Protein AF-0000000073271766 (afdb_homodimer)

pLDDT: mean 90.28, std 16.81, range [22.06, 98.94]

Sequence (392 aa):
MSTSVALPHHFDTLAVAHRKLSVIDLIRERWGWLLIFFGGLVLAALVVEAFEDVLKHNVELSYFVPLLIGHGGNTGSQSNATVIRALALGHVKPSDYLRVMAKEAGAGTFMGAMLGLMILGFSFLWDSISTQVGLVVAISLPLVSLWANVLGGVFPLLSARFGFNPAVTSAPLMTTVVDSSGLIIYFYIAKIVMKMMSTSVALPHHFDTLAVAHRKLSVIDLIRERWGWLLIFFGGLVLAALVVEAFEDVLKHNVELSYFVPLLIGHGGNTGSQSNATVIRALALGHVKPSDYLRVMAKEAGAGTFMGAMLGLMILGFSFLWDSISTQVGLVVAISLPLVSLWANVLGGVFPLLSARFGFNPAVTSAPLMTTVVDSSGLIIYFYIAKIVMKM

Structure (mmCIF, N/CA/C/O backbone):
data_AF-0000000073271766-model_v1
#
loop_
_entity.id
_entity.type
_entity.pdbx_description
1 polymer 'Magnesium transporter MgtE'
#
loop_
_atom_site.group_PDB
_atom_site.id
_atom_site.type_symbol
_atom_site.label_atom_id
_atom_site.label_alt_id
_atom_site.label_comp_id
_atom_site.label_asym_id
_atom_site.label_entity_id
_atom_site.label_seq_id
_atom_site.pdbx_PDB_ins_code
_atom_site.Cartn_x
_atom_site.Cartn_y
_atom_site.Cartn_z
_atom_site.occupancy
_atom_site.B_iso_or_equiv
_atom_site.auth_seq_id
_atom_site.auth_comp_id
_atom_site.auth_asym_id
_atom_site.auth_atom_id
_atom_site.pdbx_PDB_model_num
ATOM 1 N N . MET A 1 1 ? -0.338 42.25 -2.814 1 22.06 1 MET A N 1
ATOM 2 C CA . MET A 1 1 ? -1.421 41.594 -2.08 1 22.06 1 MET A CA 1
ATOM 3 C C . MET A 1 1 ? -1.267 40.094 -2.109 1 22.06 1 MET A C 1
ATOM 5 O O . MET A 1 1 ? -1.344 39.469 -3.176 1 22.06 1 MET A O 1
ATOM 9 N N . SER A 1 2 ? -0.338 39.562 -1.35 1 24.39 2 SER A N 1
ATOM 10 C CA . SER A 1 2 ? 0.204 38.188 -1.229 1 24.39 2 SER A CA 1
ATOM 11 C C . SER A 1 2 ? -0.896 37.188 -0.932 1 24.39 2 SER A C 1
ATOM 13 O O . SER A 1 2 ? -1.562 37.281 0.102 1 24.39 2 SER A O 1
ATOM 15 N N . THR A 1 3 ? -1.797 36.844 -1.88 1 26.83 3 THR A N 1
ATOM 16 C CA . THR A 1 3 ? -2.939 35.938 -1.771 1 26.83 3 THR A CA 1
ATOM 17 C C . THR A 1 3 ? -2.52 34.594 -1.16 1 26.83 3 THR A C 1
ATOM 19 O O . THR A 1 3 ? -1.777 33.844 -1.777 1 26.83 3 THR A O 1
ATOM 22 N N . SER A 1 4 ? -2.186 34.531 0.115 1 31.14 4 SER A N 1
ATOM 23 C CA . SER A 1 4 ? -2.025 33.312 0.894 1 31.14 4 SER A CA 1
ATOM 24 C C . SER A 1 4 ? -3.113 32.281 0.561 1 31.14 4 SER A C 1
ATOM 26 O O . SER A 1 4 ? -4.305 32.594 0.617 1 31.14 4 SER A O 1
ATOM 28 N N . VAL A 1 5 ? -2.996 31.562 -0.406 1 34.88 5 VAL A N 1
ATOM 29 C CA . VAL A 1 5 ? -3.957 30.516 -0.739 1 34.88 5 VAL A CA 1
ATOM 30 C C . VAL A 1 5 ? -4.43 29.828 0.536 1 34.88 5 VAL A C 1
ATOM 32 O O . VAL A 1 5 ? -3.67 29.078 1.163 1 34.88 5 VAL A O 1
ATOM 35 N N . ALA A 1 6 ? -5.238 30.438 1.471 1 37.84 6 ALA A N 1
ATOM 36 C CA . ALA A 1 6 ? -5.988 29.922 2.613 1 37.84 6 ALA A CA 1
ATOM 37 C C . ALA A 1 6 ? -6.637 28.578 2.281 1 37.84 6 ALA A C 1
ATOM 39 O O . ALA A 1 6 ? -7.379 28.469 1.304 1 37.84 6 ALA A O 1
ATOM 40 N N . LEU A 1 7 ? -5.922 27.453 2.365 1 38.94 7 LEU A N 1
ATOM 41 C CA . LEU A 1 7 ? -6.691 26.219 2.326 1 38.94 7 LEU A CA 1
ATOM 42 C C . LEU A 1 7 ? -8.102 26.438 2.877 1 38.94 7 LEU A C 1
ATOM 44 O O . LEU A 1 7 ? -8.273 27.125 3.879 1 38.94 7 LEU A O 1
ATOM 48 N N . PRO A 1 8 ? -9.172 26.516 2.098 1 35.03 8 PRO A N 1
ATOM 49 C CA . PRO A 1 8 ? -10.484 26.938 2.582 1 35.03 8 PRO A CA 1
ATOM 50 C C . PRO A 1 8 ? -10.758 26.5 4.02 1 35.03 8 PRO A C 1
ATOM 52 O O . PRO A 1 8 ? -10.297 25.438 4.441 1 35.03 8 PRO A O 1
ATOM 55 N N . HIS A 1 9 ? -10.898 27.391 5.062 1 36.22 9 HIS A N 1
ATOM 56 C CA . HIS A 1 9 ? -11.445 27.344 6.418 1 36.22 9 HIS A CA 1
ATOM 57 C C . HIS A 1 9 ? -12.438 26.203 6.574 1 36.22 9 HIS A C 1
ATOM 59 O O . HIS A 1 9 ? -12.656 25.719 7.688 1 36.22 9 HIS A O 1
ATOM 65 N N . HIS A 1 10 ? -13.258 25.984 5.516 1 36.81 10 HIS A N 1
ATOM 66 C CA . HIS A 1 10 ? -14.391 25.062 5.562 1 36.81 10 HIS A CA 1
ATOM 67 C C . HIS A 1 10 ? -13.93 23.641 5.871 1 36.81 10 HIS A C 1
ATOM 69 O O . HIS A 1 10 ? -14.758 22.75 6.066 1 36.81 10 HIS A O 1
ATOM 75 N N . PHE A 1 11 ? -12.812 23.312 5.566 1 38.81 11 PHE A N 1
ATOM 76 C CA . PHE A 1 11 ? -12.328 22.016 6.051 1 38.81 11 PHE A CA 1
ATOM 77 C C . PHE A 1 11 ? -12.344 21.969 7.574 1 38.81 11 PHE A C 1
ATOM 79 O O . PHE A 1 11 ? -12.039 20.938 8.172 1 38.81 11 PHE A O 1
ATOM 86 N N . ASP A 1 12 ? -12.305 23.156 8.242 1 37.66 12 ASP A N 1
ATOM 87 C CA . ASP A 1 12 ? -12.352 23.406 9.68 1 37.66 12 ASP A CA 1
ATOM 88 C C . ASP A 1 12 ? -13.68 22.953 10.281 1 37.66 12 ASP A C 1
ATOM 90 O O . ASP A 1 12 ? -13.898 23.062 11.484 1 37.66 12 ASP A O 1
ATOM 94 N N . THR A 1 13 ? -14.719 23.266 9.492 1 39.91 13 THR A N 1
ATOM 95 C CA . THR A 1 13 ? -15.945 23.328 10.281 1 39.91 13 THR A CA 1
ATOM 96 C C . THR A 1 13 ? -15.953 22.25 11.359 1 39.91 13 THR A C 1
ATOM 98 O O . THR A 1 13 ? -16.062 22.547 12.547 1 39.91 13 THR A O 1
ATOM 101 N N . LEU A 1 14 ? -17.172 21.25 11.438 1 39.31 14 LEU A N 1
ATOM 102 C CA . LEU A 1 14 ? -17.609 20.469 12.594 1 39.31 14 LEU A CA 1
ATOM 103 C C . LEU A 1 14 ? -16.641 19.328 12.891 1 39.31 14 LEU A C 1
ATOM 105 O O . LEU A 1 14 ? -16.875 18.188 12.484 1 39.31 14 LEU A O 1
ATOM 109 N N . ALA A 1 15 ? -15.453 19.562 12.68 1 48.53 15 ALA A N 1
ATOM 110 C CA . ALA A 1 15 ? -14.445 18.578 13.07 1 48.53 15 ALA A CA 1
ATOM 111 C C . ALA A 1 15 ? -14.68 18.094 14.5 1 48.53 15 ALA A C 1
ATOM 113 O O . ALA A 1 15 ? -14.367 18.797 15.461 1 48.53 15 ALA A O 1
ATOM 114 N N . VAL A 1 16 ? -15.781 17.453 14.609 1 51.34 16 VAL A N 1
ATOM 115 C CA . VAL A 1 16 ? -15.977 16.797 15.891 1 51.34 16 VAL A CA 1
ATOM 116 C C . VAL A 1 16 ? -14.688 16.094 16.312 1 51.34 16 VAL A C 1
ATOM 118 O O . VAL A 1 16 ? -14.047 15.422 15.508 1 51.34 16 VAL A O 1
ATOM 121 N N . ALA A 1 17 ? -14.289 16.453 17.469 1 69.62 17 ALA A N 1
ATOM 122 C CA . ALA A 1 17 ? -13.109 15.867 18.078 1 69.62 17 ALA A CA 1
ATOM 123 C C . ALA A 1 17 ? -13.133 14.344 17.953 1 69.62 17 ALA A C 1
ATOM 125 O O . ALA A 1 17 ? -14.195 13.727 18.062 1 69.62 17 ALA A O 1
ATOM 126 N N . HIS A 1 18 ? -12.094 13.828 17.406 1 76.44 18 HIS A N 1
ATOM 127 C CA . HIS A 1 18 ? -11.922 12.383 17.25 1 76.44 18 HIS A CA 1
ATOM 128 C C . HIS A 1 18 ? -12.5 11.633 18.453 1 76.44 18 HIS A C 1
ATOM 130 O O . HIS A 1 18 ? -13.102 10.57 18.297 1 76.44 18 HIS A O 1
ATOM 136 N N . ARG A 1 19 ? -12.398 12.312 19.531 1 74.5 19 ARG A N 1
ATOM 137 C CA . ARG A 1 19 ? -12.898 11.703 20.766 1 74.5 19 ARG A CA 1
ATOM 138 C C . ARG A 1 19 ? -14.422 11.57 20.719 1 74.5 19 ARG A C 1
ATOM 140 O O . ARG A 1 19 ? -14.977 10.641 21.312 1 74.5 19 ARG A O 1
ATOM 147 N N . LYS A 1 20 ? -14.914 12.43 20 1 80.56 20 LYS A N 1
ATOM 148 C CA . LYS A 1 20 ? -16.375 12.453 19.984 1 80.56 20 LYS A CA 1
ATOM 149 C C . LYS A 1 20 ? -16.922 11.633 18.812 1 80.56 20 LYS A C 1
ATOM 151 O O . LYS A 1 20 ? -18.125 11.391 18.734 1 80.56 20 LYS A O 1
ATOM 156 N N . LEU A 1 21 ? -16.031 11.242 18 1 83.75 21 LEU A N 1
ATOM 157 C CA . LEU A 1 21 ? -16.484 10.438 16.875 1 83.75 21 LEU A CA 1
ATOM 158 C C . LEU A 1 21 ? -16.766 9 17.297 1 83.75 21 LEU A C 1
ATOM 160 O O . LEU A 1 21 ? -15.945 8.391 18 1 83.75 21 LEU A O 1
ATOM 164 N N . SER A 1 22 ? -17.938 8.508 16.969 1 89.56 22 SER A N 1
ATOM 165 C CA . SER A 1 22 ? -18.266 7.098 17.156 1 89.56 22 SER A CA 1
ATOM 166 C C . SER A 1 22 ? -17.688 6.242 16.031 1 89.56 22 SER A C 1
ATOM 168 O O . SER A 1 22 ? -17.188 6.77 15.047 1 89.56 22 SER A O 1
ATOM 170 N N . VAL A 1 23 ? -17.734 4.953 16.25 1 94.44 23 VAL A N 1
ATOM 171 C CA . VAL A 1 23 ? -17.312 4.004 15.219 1 94.44 23 VAL A CA 1
ATOM 172 C C . VAL A 1 23 ? -18.141 4.219 13.953 1 94.44 23 VAL A C 1
ATOM 174 O O . VAL A 1 23 ? -17.578 4.234 12.844 1 94.44 23 VAL A O 1
ATOM 177 N N . ILE A 1 24 ? -19.359 4.477 14.078 1 94.19 24 ILE A N 1
ATOM 178 C CA . ILE A 1 24 ? -20.266 4.664 12.945 1 94.19 24 ILE A CA 1
ATOM 179 C C . ILE A 1 24 ? -19.906 5.949 12.203 1 94.19 24 ILE A C 1
ATOM 181 O O . ILE A 1 24 ? -20 6.012 10.977 1 94.19 24 ILE A O 1
ATOM 185 N N . ASP A 1 25 ? -19.516 6.965 12.938 1 93.31 25 ASP A N 1
ATOM 186 C CA . ASP A 1 25 ? -19.094 8.211 12.32 1 93.31 25 ASP A CA 1
ATOM 187 C C . ASP A 1 25 ? -17.844 8 11.461 1 93.31 25 ASP A C 1
ATOM 189 O O . ASP A 1 25 ? -17.75 8.539 10.359 1 93.31 25 ASP A O 1
ATOM 193 N N . LEU A 1 26 ? -16.953 7.23 11.992 1 93 26 LEU A N 1
ATOM 194 C CA . LEU A 1 26 ? -15.727 6.926 11.25 1 93 26 LEU A CA 1
ATOM 195 C C . LEU A 1 26 ? -16.062 6.191 9.953 1 93 26 LEU A C 1
ATOM 197 O O . LEU A 1 26 ? -15.539 6.539 8.891 1 93 26 LEU A O 1
ATOM 201 N N . ILE A 1 27 ? -16.906 5.188 10.078 1 95.56 27 ILE A N 1
ATOM 202 C CA . ILE A 1 27 ? -17.281 4.371 8.93 1 95.56 27 ILE A CA 1
ATOM 203 C C . ILE A 1 27 ? -17.969 5.246 7.879 1 95.56 27 ILE A C 1
ATOM 205 O O . ILE A 1 27 ? -17.656 5.16 6.688 1 95.56 27 IL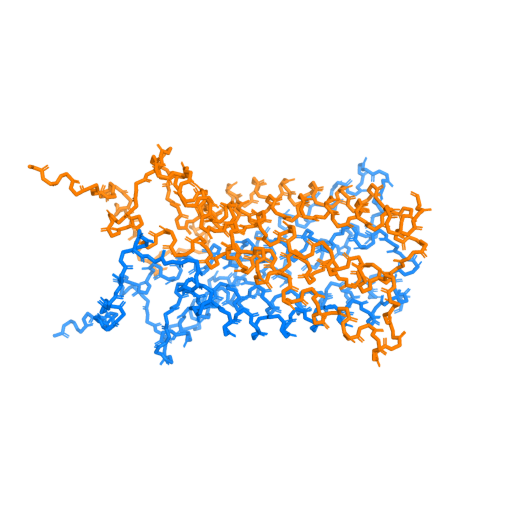E A O 1
ATOM 209 N N . ARG A 1 28 ? -18.812 6.105 8.273 1 94 28 ARG A N 1
ATOM 210 C CA . ARG A 1 28 ? -19.562 6.957 7.355 1 94 28 ARG A CA 1
ATOM 211 C C . ARG A 1 28 ? -18.641 7.887 6.586 1 94 28 ARG A C 1
ATOM 213 O O . ARG A 1 28 ? -18.875 8.18 5.41 1 94 28 ARG A O 1
ATOM 220 N N . GLU A 1 29 ? -17.609 8.312 7.23 1 91 29 GLU A N 1
ATOM 221 C CA . GLU A 1 29 ? -16.672 9.25 6.621 1 91 29 GLU A CA 1
ATOM 222 C C . GLU A 1 29 ? -15.75 8.539 5.629 1 91 29 GLU A C 1
ATOM 224 O O . GLU A 1 29 ? -15.297 9.148 4.656 1 91 29 GLU A O 1
ATOM 229 N N . ARG A 1 30 ? -15.547 7.27 5.812 1 93.44 30 ARG A N 1
ATOM 230 C CA . ARG A 1 30 ? -14.477 6.586 5.094 1 93.44 30 ARG A CA 1
ATOM 231 C C . ARG A 1 30 ? -15.039 5.645 4.039 1 93.44 30 ARG A C 1
ATOM 233 O O . ARG A 1 30 ? -14.398 5.398 3.012 1 93.44 30 ARG A O 1
ATOM 240 N N . TRP A 1 31 ? -16.188 5.172 4.27 1 95.88 31 TRP A N 1
ATOM 241 C CA . TRP A 1 31 ? -16.734 4.051 3.514 1 95.88 31 TRP A CA 1
ATOM 242 C C . TRP A 1 31 ? -16.844 4.395 2.033 1 95.88 31 TRP A C 1
ATOM 244 O O . TRP A 1 31 ? -16.516 3.58 1.172 1 95.88 31 TRP A O 1
ATOM 254 N N . GLY A 1 32 ? -17.359 5.594 1.717 1 94.25 32 GLY A N 1
ATOM 255 C CA . GLY A 1 32 ? -17.516 5.984 0.325 1 94.25 32 GLY A CA 1
ATOM 256 C C . GLY A 1 32 ? -16.219 5.922 -0.46 1 94.25 32 GLY A C 1
ATOM 257 O O . GLY A 1 32 ? -16.156 5.309 -1.527 1 94.25 32 GLY A O 1
ATOM 258 N N . TRP A 1 33 ? -15.25 6.523 0.042 1 92.62 33 TRP A N 1
ATOM 259 C CA . TRP A 1 33 ? -13.945 6.539 -0.619 1 92.62 33 TRP A CA 1
ATOM 260 C C . TRP A 1 33 ? -13.328 5.145 -0.637 1 92.62 33 TRP A C 1
ATOM 262 O O . TRP A 1 33 ? -12.711 4.746 -1.626 1 92.62 33 TRP A O 1
ATOM 272 N N . LEU A 1 34 ? -13.531 4.453 0.452 1 95.69 34 LEU A N 1
ATOM 273 C CA . LEU A 1 34 ? -12.961 3.111 0.537 1 95.69 34 LEU A CA 1
ATOM 274 C C . LEU A 1 34 ? -13.555 2.203 -0.537 1 95.69 34 LEU A C 1
ATOM 276 O O . LEU A 1 34 ? -12.844 1.377 -1.116 1 95.69 34 LEU A O 1
ATOM 280 N N . LEU A 1 35 ? -14.836 2.359 -0.83 1 97.06 35 LEU A N 1
ATOM 281 C CA . LEU A 1 35 ? -15.484 1.579 -1.876 1 97.06 35 LEU A CA 1
ATOM 282 C C . LEU A 1 35 ? -14.906 1.913 -3.246 1 97.06 35 LEU A C 1
ATOM 284 O O . LEU A 1 35 ? -14.695 1.021 -4.07 1 97.06 35 LEU A O 1
ATOM 288 N N . ILE A 1 36 ? -14.648 3.162 -3.457 1 95.81 36 ILE A N 1
ATOM 289 C CA . ILE A 1 36 ? -14.062 3.592 -4.723 1 95.81 36 ILE A CA 1
ATOM 290 C C . ILE A 1 36 ? -12.664 2.998 -4.875 1 95.81 36 ILE A C 1
ATOM 292 O O . ILE A 1 36 ? -12.328 2.461 -5.934 1 95.81 36 ILE A O 1
ATOM 296 N N . PHE A 1 37 ? -11.898 3.062 -3.812 1 97.12 37 PHE A N 1
ATOM 297 C CA . PHE A 1 37 ? -10.547 2.516 -3.859 1 97.12 37 PHE A CA 1
ATOM 298 C C . PHE A 1 37 ? -10.586 1.001 -4.031 1 97.12 37 PHE A C 1
ATOM 300 O O . PHE A 1 37 ? -9.734 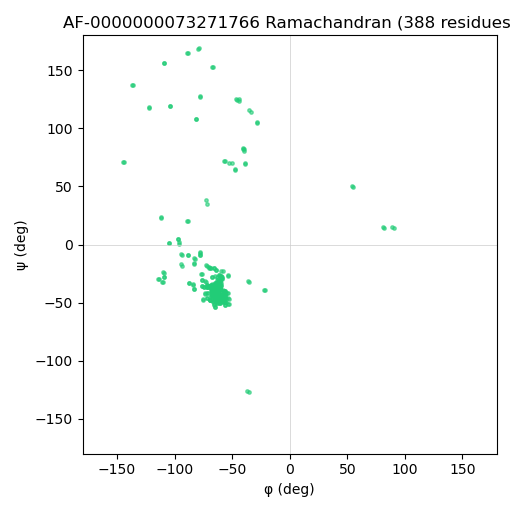0.428 -4.715 1 97.12 37 PHE A O 1
ATOM 307 N N . PHE A 1 38 ? -11.57 0.374 -3.398 1 98 38 PHE A N 1
ATOM 308 C CA . PHE A 1 38 ? -11.719 -1.072 -3.504 1 98 38 PHE A CA 1
ATOM 309 C C . PHE A 1 38 ? -11.953 -1.489 -4.949 1 98 38 PHE A C 1
ATOM 311 O O . PHE A 1 38 ? -11.461 -2.533 -5.387 1 98 38 PHE A O 1
ATOM 318 N N . GLY A 1 39 ? -12.695 -0.72 -5.711 1 97.81 39 GLY A N 1
ATOM 319 C CA . GLY A 1 39 ? -12.852 -0.977 -7.137 1 97.81 39 GLY A CA 1
ATOM 320 C C . GLY A 1 39 ? -11.531 -1.023 -7.879 1 97.81 39 GLY A C 1
ATOM 321 O O . GLY A 1 39 ? -11.32 -1.885 -8.734 1 97.81 39 GLY A O 1
ATOM 322 N N . GLY A 1 40 ? -10.648 -0.075 -7.562 1 97.44 40 GLY A N 1
ATOM 323 C CA . GLY A 1 40 ? -9.312 -0.088 -8.148 1 97.44 40 GLY A CA 1
ATOM 324 C C . GLY A 1 40 ? -8.484 -1.288 -7.727 1 97.44 40 GLY A C 1
ATOM 325 O O . GLY A 1 40 ? -7.672 -1.791 -8.5 1 97.44 40 GLY A O 1
ATOM 326 N N . LEU A 1 41 ? -8.711 -1.726 -6.508 1 97.88 41 LEU A N 1
ATOM 327 C CA . LEU A 1 41 ? -7.984 -2.891 -6.012 1 97.88 41 LEU A CA 1
ATOM 328 C C . LEU A 1 41 ? -8.477 -4.164 -6.691 1 97.88 41 LEU A C 1
ATOM 330 O O . LEU A 1 41 ? -7.695 -5.094 -6.918 1 97.88 41 LEU A O 1
ATOM 334 N N . VAL A 1 42 ? -9.75 -4.203 -6.98 1 97.19 42 VAL A N 1
ATOM 335 C CA . VAL A 1 42 ? -10.266 -5.32 -7.762 1 97.19 42 VAL A CA 1
ATOM 336 C C . VAL A 1 42 ? -9.594 -5.352 -9.133 1 97.19 42 VAL A C 1
ATOM 338 O O . VAL A 1 42 ? -9.266 -6.422 -9.648 1 97.19 42 VAL A O 1
ATOM 341 N N . LEU A 1 43 ? -9.359 -4.215 -9.664 1 97.31 43 LEU A N 1
ATOM 342 C CA . LEU A 1 43 ? -8.633 -4.141 -10.93 1 97.31 43 LEU A CA 1
ATOM 343 C C . LEU A 1 43 ? -7.227 -4.707 -10.789 1 97.31 43 LEU A C 1
ATOM 345 O O . LEU A 1 43 ? -6.723 -5.371 -11.695 1 97.31 43 LEU A O 1
ATOM 349 N N . ALA A 1 44 ? -6.586 -4.434 -9.695 1 97.62 44 ALA A N 1
ATOM 350 C CA . ALA A 1 44 ? -5.266 -5.008 -9.445 1 97.62 44 ALA A CA 1
ATOM 351 C C . ALA A 1 44 ? -5.324 -6.531 -9.422 1 97.62 44 ALA A C 1
ATOM 353 O O . ALA A 1 44 ? -4.445 -7.199 -9.969 1 97.62 44 ALA A O 1
ATOM 354 N N . ALA A 1 45 ? -6.363 -7.066 -8.812 1 96.38 45 ALA A N 1
ATOM 355 C CA . ALA A 1 45 ? -6.551 -8.516 -8.789 1 96.38 45 ALA A CA 1
ATOM 356 C C . ALA A 1 45 ? -6.746 -9.062 -10.203 1 96.38 45 ALA A C 1
ATOM 358 O O . ALA A 1 45 ? -6.207 -10.125 -10.547 1 96.38 45 ALA A O 1
ATOM 359 N N . LEU A 1 46 ? -7.477 -8.344 -10.977 1 95.94 46 LEU A N 1
ATOM 360 C CA . LEU A 1 46 ? -7.746 -8.766 -12.344 1 95.94 46 LEU A CA 1
ATOM 361 C C . LEU A 1 46 ? -6.477 -8.719 -13.188 1 95.94 46 LEU A C 1
ATOM 363 O O . LEU A 1 46 ? -6.297 -9.531 -14.094 1 95.94 46 LEU A O 1
ATOM 367 N N . VAL A 1 47 ? -5.656 -7.777 -12.898 1 97.38 47 VAL A N 1
ATOM 368 C CA . VAL A 1 47 ? -4.375 -7.711 -13.594 1 97.38 47 VAL A CA 1
ATOM 369 C C . VAL A 1 47 ? -3.564 -8.969 -13.305 1 97.38 47 VAL A C 1
ATOM 371 O O . VAL A 1 47 ? -3.004 -9.578 -14.219 1 97.38 47 VAL A O 1
ATOM 374 N N . VAL A 1 48 ? -3.473 -9.359 -12.047 1 97.19 48 VAL A N 1
ATOM 375 C CA . VAL A 1 48 ? -2.721 -10.555 -11.695 1 97.19 48 VAL A CA 1
ATOM 376 C C . VAL A 1 48 ? -3.342 -11.773 -12.375 1 97.19 48 VAL A C 1
ATOM 378 O O . VAL A 1 48 ? -2.625 -12.641 -12.883 1 97.19 48 VAL A O 1
ATOM 381 N N . GLU A 1 49 ? -4.656 -11.812 -12.352 1 95.56 49 GLU A N 1
ATOM 382 C CA . GLU A 1 49 ? -5.344 -12.906 -13.031 1 95.56 49 GLU A CA 1
ATOM 383 C C . GLU A 1 49 ? -4.965 -12.969 -14.508 1 95.56 49 GLU A C 1
ATOM 385 O O . GLU A 1 49 ? -4.773 -14.055 -15.055 1 95.56 49 GLU A O 1
ATOM 390 N N . ALA A 1 50 ? -4.836 -11.891 -15.156 1 96 50 ALA A N 1
ATOM 391 C CA . ALA A 1 50 ? -4.512 -11.812 -16.578 1 96 50 ALA A CA 1
ATOM 392 C C . ALA A 1 50 ? -3.125 -12.383 -16.859 1 96 50 ALA A C 1
ATOM 394 O O . ALA A 1 50 ? -2.836 -12.812 -17.984 1 96 50 ALA A O 1
ATOM 395 N N . PHE A 1 51 ? -2.322 -12.422 -15.852 1 96.12 51 PHE A N 1
ATOM 396 C CA . PHE A 1 51 ? -0.962 -12.914 -16.031 1 96.12 51 PHE A CA 1
ATOM 397 C C . PHE A 1 51 ? -0.768 -14.242 -15.312 1 96.12 51 PHE A C 1
ATOM 399 O O . PHE A 1 51 ? 0.346 -14.578 -14.898 1 96.12 51 PHE A O 1
ATOM 406 N N . GLU A 1 52 ? -1.862 -14.906 -15.102 1 94.19 52 GLU A N 1
ATOM 407 C CA . GLU A 1 52 ? -1.847 -16.188 -14.398 1 94.19 52 GLU A CA 1
ATOM 408 C C . GLU A 1 52 ? -0.868 -17.156 -15.039 1 94.19 52 GLU A C 1
ATOM 410 O O . GLU A 1 52 ? -0.166 -17.891 -14.344 1 94.19 52 GLU A O 1
ATOM 415 N N . ASP A 1 53 ? -0.854 -17.188 -16.391 1 93.88 53 ASP A N 1
ATOM 416 C CA . ASP A 1 53 ? 0.027 -18.109 -17.109 1 93.88 53 ASP A CA 1
ATOM 417 C C . ASP A 1 53 ? 1.492 -17.828 -16.781 1 93.88 53 ASP A C 1
ATOM 419 O O . ASP A 1 53 ? 2.289 -18.75 -16.625 1 93.88 53 ASP A O 1
ATOM 423 N N . VAL A 1 54 ? 1.838 -16.547 -16.656 1 94.38 54 VAL A N 1
ATOM 424 C CA . VAL A 1 54 ? 3.195 -16.141 -16.297 1 94.38 54 VAL A CA 1
ATOM 425 C C . VAL A 1 54 ? 3.535 -16.656 -14.898 1 94.38 54 VAL A C 1
ATOM 427 O O . VAL A 1 54 ? 4.629 -17.172 -14.664 1 94.38 54 VAL A O 1
ATOM 430 N N . LEU A 1 55 ? 2.596 -16.609 -14.031 1 94.81 55 LEU A N 1
ATOM 431 C CA . LEU A 1 55 ? 2.809 -16.969 -12.633 1 94.81 55 LEU A CA 1
ATOM 432 C C . LEU A 1 55 ? 2.873 -18.484 -12.469 1 94.81 55 LEU A C 1
ATOM 434 O O . LEU A 1 55 ? 3.613 -19 -11.617 1 94.81 55 LEU A O 1
ATOM 438 N N . LYS A 1 56 ? 2.084 -19.219 -13.234 1 92.94 56 LYS A N 1
ATOM 439 C CA . LYS A 1 56 ? 2.092 -20.688 -13.164 1 92.94 56 LYS A CA 1
ATOM 440 C C . LYS A 1 56 ? 3.453 -21.25 -13.562 1 92.94 56 LYS A C 1
ATOM 442 O O . LYS A 1 56 ? 3.9 -22.25 -13.008 1 92.94 56 LYS A O 1
ATOM 447 N N . HIS A 1 57 ? 4.117 -20.5 -14.445 1 91.94 57 HIS A N 1
ATOM 448 C CA . HIS A 1 57 ? 5.402 -20.984 -14.93 1 91.94 57 HIS A CA 1
ATOM 449 C C . HIS A 1 57 ? 6.555 -20.406 -14.117 1 91.94 57 HIS A C 1
ATOM 451 O O . HIS A 1 57 ? 7.676 -20.922 -14.172 1 91.94 57 HIS A O 1
ATOM 457 N N . ASN A 1 58 ? 6.285 -19.344 -13.383 1 93.56 58 ASN A N 1
ATOM 458 C CA . ASN A 1 58 ? 7.301 -18.656 -12.594 1 93.56 58 ASN A CA 1
ATOM 459 C C . ASN A 1 58 ? 6.73 -18.125 -11.289 1 93.56 58 ASN A C 1
ATOM 461 O O . ASN A 1 58 ? 6.703 -16.922 -11.062 1 93.56 58 ASN A O 1
ATOM 465 N N . VAL A 1 59 ? 6.434 -19 -10.391 1 93.31 59 VAL A N 1
ATOM 466 C CA . VAL A 1 59 ? 5.766 -18.672 -9.133 1 93.31 59 VAL A CA 1
ATOM 467 C C . VAL A 1 59 ? 6.613 -17.688 -8.336 1 93.31 59 VAL A C 1
ATOM 469 O O . VAL A 1 59 ? 6.082 -16.859 -7.59 1 93.31 59 VAL A O 1
ATOM 472 N N . GLU A 1 60 ? 7.918 -17.703 -8.539 1 93.75 60 GLU A N 1
ATOM 473 C CA . GLU A 1 60 ? 8.844 -16.812 -7.836 1 93.75 60 GLU A CA 1
ATOM 474 C C . GLU A 1 60 ? 8.508 -15.352 -8.078 1 93.75 60 GLU A C 1
ATOM 476 O O . GLU A 1 60 ? 8.805 -14.492 -7.242 1 93.75 60 GLU A O 1
ATOM 481 N N . LEU A 1 61 ? 7.922 -15.078 -9.258 1 96.5 61 LEU A N 1
ATOM 482 C CA . LEU A 1 61 ? 7.531 -13.711 -9.562 1 96.5 61 LEU A CA 1
ATOM 483 C C . LEU A 1 61 ? 6.543 -13.18 -8.523 1 96.5 61 LEU A C 1
ATOM 485 O O . LEU A 1 61 ? 6.508 -11.984 -8.242 1 96.5 61 LEU A O 1
ATOM 489 N N . SER A 1 62 ? 5.738 -14.062 -7.934 1 96.31 62 SER A N 1
ATOM 490 C CA . SER A 1 62 ? 4.723 -13.648 -6.969 1 96.31 62 SER A CA 1
ATOM 491 C C . SER A 1 62 ? 5.359 -13.172 -5.668 1 96.31 62 SER A C 1
ATOM 493 O O . SER A 1 62 ? 4.75 -12.414 -4.914 1 96.31 62 SER A O 1
ATOM 495 N N . TYR A 1 63 ? 6.637 -13.547 -5.391 1 95.88 63 TYR A N 1
ATOM 496 C CA . TYR A 1 63 ? 7.312 -13.125 -4.168 1 95.88 63 TYR A CA 1
ATOM 497 C C . TYR A 1 63 ? 7.422 -11.602 -4.102 1 95.88 63 TYR A C 1
ATOM 499 O O . TYR A 1 63 ? 7.391 -11.023 -3.014 1 95.88 63 TYR A O 1
ATOM 507 N N . PHE A 1 64 ? 7.523 -11.023 -5.25 1 97.5 64 PHE A N 1
ATOM 508 C CA . PHE A 1 64 ? 7.926 -9.625 -5.27 1 97.5 64 PHE A CA 1
ATOM 509 C C . PHE A 1 64 ? 6.734 -8.719 -5.566 1 97.5 64 PHE A C 1
ATOM 511 O O . PHE A 1 64 ? 6.875 -7.496 -5.617 1 97.5 64 PHE A O 1
ATOM 518 N N . VAL A 1 65 ? 5.57 -9.336 -5.727 1 98.06 65 VAL A N 1
ATOM 519 C CA . VAL A 1 65 ? 4.359 -8.547 -5.93 1 98.06 65 VAL A CA 1
ATOM 520 C C . VAL A 1 65 ? 4.156 -7.602 -4.746 1 98.06 65 VAL A C 1
ATOM 522 O O . VAL A 1 65 ? 4.035 -6.387 -4.926 1 98.06 65 VAL A O 1
ATOM 525 N N . PRO A 1 66 ? 4.227 -8.062 -3.496 1 97.88 66 PRO A N 1
ATOM 526 C CA . PRO A 1 66 ? 4.043 -7.148 -2.371 1 97.88 66 PRO A CA 1
ATOM 527 C C . PRO A 1 66 ? 5.184 -6.141 -2.236 1 97.88 66 PRO A C 1
ATOM 529 O O . PRO A 1 66 ? 4.961 -5.004 -1.816 1 97.88 66 PRO A O 1
ATOM 532 N N . LEU A 1 67 ? 6.379 -6.582 -2.559 1 98.12 67 LEU A N 1
ATOM 533 C CA . LEU A 1 67 ? 7.523 -5.68 -2.467 1 98.12 67 LEU A CA 1
ATOM 534 C C . LEU A 1 67 ? 7.387 -4.527 -3.459 1 98.12 67 LEU A C 1
ATOM 536 O O . LEU A 1 67 ? 7.621 -3.371 -3.107 1 98.12 67 LEU A O 1
ATOM 540 N N . LEU A 1 68 ? 6.996 -4.852 -4.664 1 98.44 68 LEU A N 1
ATOM 541 C CA . LEU A 1 68 ? 6.883 -3.859 -5.727 1 98.44 68 LEU A CA 1
ATOM 542 C C . LEU A 1 68 ? 5.797 -2.838 -5.406 1 98.44 68 LEU A C 1
ATOM 544 O O . LEU A 1 68 ? 6.043 -1.631 -5.449 1 98.44 68 LEU A O 1
ATOM 548 N N . ILE A 1 69 ? 4.594 -3.318 -5.113 1 97.44 69 ILE A N 1
ATOM 549 C CA . ILE A 1 69 ? 3.49 -2.389 -4.898 1 97.44 69 ILE A CA 1
ATOM 550 C C . ILE A 1 69 ? 3.658 -1.691 -3.551 1 97.44 69 ILE A C 1
ATOM 552 O O . ILE A 1 69 ? 3.289 -0.524 -3.4 1 97.44 69 ILE A O 1
ATOM 556 N N . GLY A 1 70 ? 4.266 -2.373 -2.525 1 98.06 70 GLY A N 1
ATOM 557 C CA . GLY A 1 70 ? 4.598 -1.73 -1.264 1 98.06 70 GLY A CA 1
ATOM 558 C C . GLY A 1 70 ? 5.594 -0.597 -1.418 1 98.06 70 GLY A C 1
ATOM 559 O O . GLY A 1 70 ? 5.422 0.473 -0.83 1 98.06 70 GLY A O 1
ATOM 560 N N . HIS A 1 71 ? 6.641 -0.846 -2.162 1 98.31 71 HIS A N 1
ATOM 561 C CA . HIS A 1 71 ? 7.605 0.211 -2.436 1 98.31 71 HIS A CA 1
ATOM 562 C C . HIS A 1 71 ? 6.953 1.384 -3.158 1 98.31 71 HIS A C 1
ATOM 564 O O . HIS A 1 71 ? 7.184 2.543 -2.809 1 98.31 71 HIS A O 1
ATOM 570 N N . GLY A 1 72 ? 6.168 1.067 -4.203 1 98.31 72 GLY A N 1
ATOM 571 C CA . GLY A 1 72 ? 5.438 2.127 -4.883 1 98.31 72 GLY A CA 1
ATOM 572 C C . GLY A 1 72 ? 4.598 2.971 -3.941 1 98.31 72 GLY A C 1
ATOM 573 O O . GLY A 1 72 ? 4.621 4.199 -4.016 1 98.31 72 GLY A O 1
ATOM 574 N N . GLY A 1 73 ? 3.893 2.291 -3.086 1 97.25 73 GLY A N 1
ATOM 575 C CA . GLY A 1 73 ? 3.09 2.996 -2.1 1 97.25 73 GLY A CA 1
ATOM 576 C C . GLY A 1 73 ? 3.92 3.838 -1.148 1 97.25 73 GLY A C 1
ATOM 577 O O . GLY A 1 73 ? 3.568 4.984 -0.858 1 97.25 73 GLY A O 1
ATOM 578 N N . ASN A 1 74 ? 5.023 3.332 -0.627 1 97.19 74 ASN A N 1
ATOM 579 C CA . ASN A 1 74 ? 5.867 4.02 0.347 1 97.19 74 ASN A CA 1
ATOM 580 C C . ASN A 1 74 ? 6.527 5.254 -0.257 1 97.19 74 ASN A C 1
ATOM 582 O O . ASN A 1 74 ? 6.438 6.348 0.305 1 97.19 74 ASN A O 1
ATOM 586 N N . THR A 1 75 ? 7.168 5.043 -1.394 1 97.56 75 THR A N 1
ATOM 587 C CA . THR A 1 75 ? 7.859 6.168 -2.012 1 97.56 75 THR A CA 1
ATOM 588 C C . THR A 1 75 ? 6.859 7.207 -2.516 1 97.56 75 THR A C 1
ATOM 590 O O . THR A 1 75 ? 7.102 8.414 -2.412 1 97.56 75 THR A O 1
ATOM 593 N N . GLY A 1 76 ? 5.73 6.746 -3.049 1 97.25 76 GLY A N 1
ATOM 594 C CA . GLY A 1 76 ? 4.664 7.652 -3.439 1 97.25 76 GLY A CA 1
ATOM 595 C C . GLY A 1 76 ? 4.094 8.438 -2.275 1 97.25 76 GLY A C 1
ATOM 596 O O . GLY A 1 76 ? 3.791 9.625 -2.406 1 97.25 76 GLY A O 1
ATOM 597 N N . SER A 1 77 ? 3.918 7.773 -1.164 1 95.56 77 SER A N 1
ATOM 598 C CA . SER A 1 77 ? 3.395 8.422 0.033 1 95.56 77 SER A CA 1
ATOM 599 C C . SER A 1 77 ? 4.359 9.477 0.558 1 95.56 77 SER A C 1
ATOM 601 O O . SER A 1 77 ? 3.938 10.508 1.085 1 95.56 77 SER A O 1
ATOM 603 N N . GLN A 1 78 ? 5.633 9.203 0.503 1 93.94 78 GLN A N 1
ATOM 604 C CA . GLN A 1 78 ? 6.609 10.211 0.906 1 93.94 78 GLN A CA 1
ATOM 605 C C . GLN A 1 78 ? 6.527 11.445 0.012 1 93.94 78 GLN A C 1
ATOM 607 O O . GLN A 1 78 ? 6.59 12.578 0.499 1 93.94 78 GLN A O 1
ATOM 612 N N . SER A 1 79 ? 6.398 11.148 -1.296 1 95.75 79 SER A N 1
ATOM 613 C CA . SER A 1 79 ? 6.195 12.25 -2.236 1 95.75 79 SER A CA 1
ATOM 614 C C . SER A 1 79 ? 4.918 13.023 -1.913 1 95.75 79 SER A C 1
ATOM 616 O O . SER A 1 79 ? 4.922 14.25 -1.889 1 95.75 79 SER A O 1
ATOM 618 N N . ASN A 1 80 ? 3.875 12.281 -1.672 1 95.25 80 ASN A N 1
ATOM 619 C CA . ASN A 1 80 ? 2.572 12.844 -1.336 1 95.25 80 ASN A CA 1
ATOM 620 C C . ASN A 1 80 ? 2.654 13.75 -0.108 1 95.25 80 ASN A C 1
ATOM 622 O O . ASN A 1 80 ? 2.166 14.883 -0.132 1 95.25 80 ASN A O 1
ATOM 626 N N . ALA A 1 81 ? 3.273 13.266 0.952 1 91.44 81 ALA A N 1
ATOM 627 C CA . ALA A 1 81 ? 3.408 14.016 2.199 1 91.44 81 ALA A CA 1
ATOM 628 C C . ALA A 1 81 ? 4.184 15.312 1.98 1 91.44 81 ALA A C 1
ATOM 630 O O . ALA A 1 81 ? 3.814 16.359 2.514 1 91.44 81 ALA A O 1
ATOM 631 N N . THR A 1 82 ? 5.246 15.242 1.228 1 92.19 82 THR A N 1
ATOM 632 C CA . THR A 1 82 ? 6.094 16.391 0.954 1 92.19 82 THR A CA 1
ATOM 633 C C . THR A 1 82 ? 5.324 17.469 0.184 1 92.19 82 THR A C 1
ATOM 635 O O . THR A 1 82 ? 5.406 18.656 0.508 1 92.19 82 THR A O 1
ATOM 638 N N . VAL A 1 83 ? 4.594 17.062 -0.772 1 94.19 83 VAL A N 1
ATOM 639 C CA . VAL A 1 83 ? 3.891 18.016 -1.621 1 94.19 83 VAL A CA 1
ATOM 640 C C . VAL A 1 83 ? 2.693 18.594 -0.869 1 94.19 83 VAL A C 1
ATOM 642 O O . VAL A 1 83 ? 2.361 19.781 -1.025 1 94.19 83 VAL A O 1
ATOM 645 N N . ILE A 1 84 ? 2.035 17.781 -0.069 1 91.69 84 ILE A N 1
ATOM 646 C CA . ILE A 1 84 ? 0.945 18.281 0.766 1 91.69 84 ILE A CA 1
ATOM 647 C C . ILE A 1 84 ? 1.456 19.391 1.679 1 91.69 84 ILE A C 1
ATOM 649 O O . ILE A 1 84 ? 0.803 20.422 1.833 1 91.69 84 ILE A O 1
ATOM 653 N N . ARG A 1 85 ? 2.561 19.172 2.289 1 89.06 85 ARG A N 1
ATOM 654 C CA . ARG A 1 85 ? 3.148 20.172 3.162 1 89.06 85 ARG A CA 1
ATOM 655 C C . ARG A 1 85 ? 3.488 21.438 2.383 1 89.06 85 ARG A C 1
ATOM 657 O O . ARG A 1 85 ? 3.238 22.547 2.855 1 89.06 85 ARG A O 1
ATOM 664 N N . ALA A 1 86 ? 4.074 21.297 1.248 1 92.06 86 ALA A N 1
ATOM 665 C CA . ALA A 1 86 ? 4.43 22.438 0.412 1 92.06 86 ALA A CA 1
ATOM 666 C C . ALA A 1 86 ? 3.188 23.234 0.008 1 92.06 86 ALA A C 1
ATOM 668 O O . ALA A 1 86 ? 3.223 24.469 -0.064 1 92.06 86 ALA A O 1
ATOM 669 N N . LEU A 1 87 ? 2.109 22.531 -0.265 1 91.69 87 LEU A N 1
ATOM 670 C CA . LEU A 1 87 ? 0.83 23.156 -0.587 1 91.69 87 LEU A CA 1
ATOM 671 C C . LEU A 1 87 ? 0.301 23.969 0.599 1 91.69 87 LEU A C 1
ATOM 673 O O . LEU A 1 87 ? -0.127 25.109 0.438 1 91.69 87 LEU A O 1
ATOM 677 N N . ALA A 1 88 ? 0.351 23.359 1.721 1 87.06 88 ALA A N 1
ATOM 678 C CA . ALA A 1 88 ? -0.153 23.984 2.939 1 87.06 88 ALA A CA 1
ATOM 679 C C . ALA A 1 88 ? 0.631 25.25 3.268 1 87.06 88 ALA A C 1
ATOM 681 O O . ALA A 1 88 ? 0.067 26.219 3.775 1 87.06 88 ALA A O 1
ATOM 682 N N . LEU A 1 89 ? 1.873 25.266 2.957 1 90 89 LEU A N 1
ATOM 683 C CA . LEU A 1 89 ? 2.748 26.375 3.275 1 90 89 LEU A CA 1
ATOM 684 C C . LEU A 1 89 ? 2.734 27.422 2.154 1 90 89 LEU A C 1
ATOM 686 O O . LEU A 1 89 ? 3.342 28.484 2.279 1 90 89 LEU A O 1
ATOM 690 N N . GLY A 1 90 ? 2.105 27.062 1.061 1 91.06 90 GLY A N 1
ATOM 691 C CA . GLY A 1 90 ? 2.014 27.984 -0.064 1 91.06 90 GLY A CA 1
ATOM 692 C C . GLY A 1 90 ? 3.262 27.984 -0.926 1 91.06 90 GLY A C 1
ATOM 693 O O . GLY A 1 90 ? 3.459 28.906 -1.729 1 91.06 90 GLY A O 1
ATOM 694 N N . HIS A 1 91 ? 4.086 27.016 -0.759 1 92.69 91 HIS A N 1
ATOM 695 C CA . HIS A 1 91 ? 5.34 26.953 -1.506 1 92.69 91 HIS A CA 1
ATOM 696 C C . HIS A 1 91 ? 5.129 26.344 -2.883 1 92.69 91 HIS A C 1
ATOM 698 O O . HIS A 1 91 ? 5.988 26.453 -3.762 1 92.69 91 HIS A O 1
ATOM 704 N N . VAL A 1 92 ? 3.986 25.672 -3.055 1 93.69 92 VAL A N 1
ATOM 705 C CA . VAL A 1 92 ? 3.611 25.062 -4.324 1 93.69 92 VAL A CA 1
ATOM 706 C C . VAL A 1 92 ? 2.141 25.344 -4.621 1 93.69 92 VAL A C 1
ATOM 708 O O . VAL A 1 92 ? 1.312 25.391 -3.707 1 93.69 92 VAL A O 1
ATOM 711 N N . LYS A 1 93 ? 1.917 25.672 -5.852 1 94.25 93 LYS A N 1
ATOM 712 C CA . LYS A 1 93 ? 0.543 25.844 -6.312 1 94.25 93 LYS A CA 1
ATOM 713 C C . LYS A 1 93 ? 0.131 24.719 -7.254 1 94.25 93 LYS A C 1
ATOM 715 O O . LYS A 1 93 ? 0.984 24.062 -7.855 1 94.25 93 LYS A O 1
ATOM 720 N N . PRO A 1 94 ? -1.181 24.453 -7.367 1 93.31 94 PRO A N 1
ATOM 721 C CA . PRO A 1 94 ? -1.66 23.391 -8.25 1 93.31 94 PRO A CA 1
ATOM 722 C C . PRO A 1 94 ? -1.15 23.531 -9.68 1 93.31 94 PRO A C 1
ATOM 724 O O . PRO A 1 94 ? -0.938 22.531 -10.367 1 93.31 94 PRO A O 1
ATOM 727 N N . SER A 1 95 ? -0.842 24.656 -10.164 1 94.19 95 SER A N 1
ATOM 728 C CA . SER A 1 95 ? -0.386 24.891 -11.531 1 94.19 95 SER A CA 1
ATOM 729 C C . SER A 1 95 ? 1.075 24.5 -11.703 1 94.19 95 SER A C 1
ATOM 731 O O . SER A 1 95 ? 1.574 24.422 -12.828 1 94.19 95 SER A O 1
ATOM 733 N N . ASP A 1 96 ? 1.745 24.141 -10.625 1 94.44 96 ASP A N 1
ATOM 734 C CA . ASP A 1 96 ? 3.16 23.797 -10.672 1 94.44 96 ASP A CA 1
ATOM 735 C C . ASP A 1 96 ? 3.34 22.297 -10.953 1 94.44 96 ASP A C 1
ATOM 737 O O . ASP A 1 96 ? 4.387 21.734 -10.633 1 94.44 96 ASP A O 1
ATOM 741 N N . TYR A 1 97 ? 2.342 21.625 -11.492 1 95.06 97 TYR A N 1
ATOM 742 C CA . TYR A 1 97 ? 2.334 20.172 -11.57 1 95.06 97 TYR A CA 1
ATOM 743 C C . TYR A 1 97 ? 3.502 19.656 -12.406 1 95.06 97 TYR A C 1
ATOM 745 O O . TYR A 1 97 ? 4.078 18.609 -12.117 1 95.06 97 TYR A O 1
ATOM 753 N N . LEU A 1 98 ? 3.994 20.391 -13.438 1 96.06 98 LEU A N 1
ATOM 754 C CA . LEU A 1 98 ? 5.082 19.922 -14.289 1 96.06 98 LEU A CA 1
ATOM 755 C C . LEU A 1 98 ? 6.406 19.938 -13.531 1 96.06 98 LEU A C 1
ATOM 757 O O . LEU A 1 98 ? 7.227 19.031 -13.688 1 96.06 98 LEU A O 1
ATOM 761 N N . ARG A 1 99 ? 6.625 20.938 -12.789 1 95.12 99 ARG A N 1
ATOM 762 C CA . ARG A 1 99 ? 7.84 21.047 -11.984 1 95.12 99 ARG A CA 1
ATOM 763 C C . ARG A 1 99 ? 7.883 19.953 -10.914 1 95.12 99 ARG A C 1
ATOM 765 O O . ARG A 1 99 ? 8.93 19.344 -10.695 1 95.12 99 ARG A O 1
ATOM 772 N N . VAL A 1 100 ? 6.781 19.797 -10.297 1 96.62 100 VAL A N 1
ATOM 773 C CA . VAL A 1 100 ? 6.68 18.766 -9.266 1 96.62 100 VAL A CA 1
ATOM 774 C C . VAL A 1 100 ? 6.906 17.391 -9.891 1 96.62 100 VAL A C 1
ATOM 776 O O . VAL A 1 100 ? 7.66 16.578 -9.359 1 96.62 100 VAL A O 1
ATOM 779 N N . MET A 1 101 ? 6.309 17.188 -11.031 1 97.81 101 MET A N 1
ATOM 780 C CA . MET A 1 101 ? 6.426 15.906 -11.719 1 97.81 101 MET A CA 1
ATOM 781 C C . MET A 1 101 ? 7.883 15.602 -12.055 1 97.81 101 MET A C 1
ATOM 783 O O . MET A 1 101 ? 8.359 14.484 -11.828 1 97.81 101 MET A O 1
ATOM 787 N N . ALA A 1 102 ? 8.578 16.531 -12.578 1 97.19 102 ALA A N 1
ATOM 788 C CA . ALA A 1 102 ? 9.961 16.344 -13 1 97.19 102 ALA A CA 1
ATOM 789 C C . ALA A 1 102 ? 10.859 16.016 -11.812 1 97.19 102 ALA A C 1
ATOM 791 O O . ALA A 1 102 ? 11.672 15.086 -11.883 1 97.19 102 ALA A O 1
ATOM 792 N N . LYS A 1 103 ? 10.719 16.75 -10.75 1 97 103 LYS A N 1
ATOM 793 C CA . LYS A 1 103 ? 11.539 16.547 -9.555 1 97 103 LYS A CA 1
ATOM 794 C C . LYS A 1 103 ? 11.258 15.188 -8.93 1 97 103 LYS A C 1
ATOM 796 O O . LYS A 1 103 ? 12.188 14.453 -8.57 1 97 103 LYS A O 1
ATOM 801 N N . GLU A 1 104 ? 9.992 14.883 -8.852 1 98.06 104 GLU A N 1
ATOM 802 C CA . GLU A 1 104 ? 9.594 13.625 -8.242 1 98.06 104 GLU A CA 1
ATOM 803 C C . GLU A 1 104 ? 9.969 12.438 -9.125 1 98.06 104 GLU A C 1
ATOM 805 O O . GLU A 1 104 ? 10.312 11.367 -8.617 1 98.06 104 GLU A O 1
ATOM 810 N N . ALA A 1 105 ? 9.883 12.602 -10.414 1 98.62 105 ALA A N 1
ATOM 811 C CA . ALA A 1 105 ? 10.305 11.555 -11.336 1 98.62 105 ALA A CA 1
ATOM 812 C C . ALA A 1 105 ? 11.781 11.219 -11.148 1 98.62 105 ALA A C 1
ATOM 814 O O . ALA A 1 105 ? 12.156 10.047 -11.094 1 98.62 105 ALA A O 1
ATOM 815 N N . GLY A 1 106 ? 12.547 12.227 -11.078 1 98.38 106 GLY A N 1
ATOM 816 C CA . GLY A 1 106 ? 13.969 12.023 -10.859 1 98.38 106 GLY A CA 1
ATOM 817 C C . GLY A 1 106 ? 14.281 11.32 -9.555 1 98.38 106 GLY A C 1
ATOM 818 O O . GLY A 1 106 ? 15.055 10.367 -9.523 1 98.38 106 GLY A O 1
ATOM 819 N N . ALA A 1 107 ? 13.711 11.812 -8.484 1 98.12 107 ALA A N 1
ATOM 820 C CA . ALA A 1 107 ? 13.938 11.211 -7.168 1 98.12 107 ALA A CA 1
ATOM 821 C C . ALA A 1 107 ? 13.477 9.758 -7.145 1 98.12 107 ALA A C 1
ATOM 823 O O . ALA A 1 107 ? 14.195 8.883 -6.66 1 98.12 107 ALA A O 1
ATOM 824 N N . GLY A 1 108 ? 12.266 9.523 -7.695 1 98.69 108 GLY A N 1
ATOM 825 C CA . GLY A 1 108 ? 11.727 8.172 -7.723 1 98.69 108 GLY A CA 1
ATOM 826 C C . GLY A 1 108 ? 12.57 7.203 -8.523 1 98.69 108 GLY A C 1
ATOM 827 O O . GLY A 1 108 ? 12.828 6.082 -8.086 1 98.69 108 GLY A O 1
ATOM 828 N N . THR A 1 109 ? 13 7.648 -9.695 1 98.75 109 THR A N 1
ATOM 829 C CA . THR A 1 109 ? 13.805 6.793 -10.555 1 98.75 109 THR A CA 1
ATOM 830 C C . THR A 1 109 ? 15.102 6.391 -9.859 1 98.75 109 THR A C 1
ATOM 832 O O . THR A 1 109 ? 15.469 5.211 -9.852 1 98.75 109 THR A O 1
ATOM 835 N N . PHE A 1 110 ? 15.703 7.336 -9.258 1 98.69 110 PHE A N 1
ATOM 836 C CA . PHE A 1 110 ? 16.984 7.074 -8.609 1 98.69 110 PHE A CA 1
ATOM 837 C C . PHE A 1 110 ? 16.812 6.129 -7.43 1 98.69 110 PHE A C 1
ATOM 839 O O . PHE A 1 110 ? 17.547 5.148 -7.297 1 98.69 110 PHE A O 1
ATOM 846 N N . MET A 1 111 ? 15.875 6.398 -6.59 1 98.56 111 MET A N 1
ATOM 847 C CA . MET A 1 111 ? 15.656 5.57 -5.41 1 98.56 111 MET A CA 1
ATOM 848 C C . MET A 1 111 ? 15.219 4.164 -5.805 1 98.56 111 MET A C 1
ATOM 850 O O . MET A 1 111 ? 15.695 3.178 -5.238 1 98.56 111 MET A O 1
ATOM 854 N N . GLY A 1 112 ? 14.32 4.082 -6.809 1 98.81 112 GLY A N 1
ATOM 855 C CA . GLY A 1 112 ? 13.906 2.777 -7.305 1 98.81 112 GLY A CA 1
ATOM 856 C C . GLY A 1 112 ? 15.039 1.982 -7.918 1 98.81 112 GLY A C 1
ATOM 857 O O . GLY A 1 112 ? 15.117 0.764 -7.746 1 98.81 112 GLY A O 1
ATOM 858 N N . ALA A 1 113 ? 15.922 2.674 -8.656 1 98.81 113 ALA A N 1
ATOM 859 C CA . ALA A 1 113 ? 17.062 2.008 -9.289 1 98.81 113 ALA A CA 1
ATOM 860 C C . ALA A 1 113 ? 18 1.431 -8.242 1 98.81 113 ALA A C 1
ATOM 862 O O . ALA A 1 113 ? 18.484 0.307 -8.383 1 98.81 113 ALA A O 1
ATOM 863 N N . MET A 1 114 ? 18.234 2.18 -7.227 1 98.75 114 MET A N 1
ATOM 864 C CA . MET A 1 114 ? 19.125 1.71 -6.156 1 98.75 114 MET A CA 1
ATOM 865 C C . MET A 1 114 ? 18.531 0.479 -5.473 1 98.75 114 MET A C 1
ATOM 867 O O . MET A 1 114 ? 19.25 -0.496 -5.227 1 98.75 114 MET A O 1
ATOM 871 N N . LEU A 1 115 ? 17.312 0.495 -5.199 1 98.75 115 LEU A N 1
ATOM 872 C CA . LEU A 1 115 ? 16.656 -0.636 -4.543 1 98.75 115 LEU A CA 1
ATOM 873 C C . LEU A 1 115 ? 16.594 -1.842 -5.473 1 98.75 115 LEU A C 1
ATOM 875 O O . LEU A 1 115 ? 16.781 -2.979 -5.039 1 98.75 115 LEU A O 1
ATOM 879 N N . GLY A 1 116 ? 16.203 -1.545 -6.766 1 98.75 116 GLY A N 1
ATOM 880 C CA . GLY A 1 116 ? 16.203 -2.627 -7.742 1 98.75 116 GLY A CA 1
ATOM 881 C C . GLY A 1 116 ? 17.547 -3.318 -7.875 1 98.75 116 GLY A C 1
ATOM 882 O O . GLY A 1 116 ? 17.609 -4.547 -7.957 1 98.75 116 GLY A O 1
ATOM 883 N N . LEU A 1 117 ? 18.609 -2.574 -7.848 1 98.56 117 LEU A N 1
ATOM 884 C CA . LEU A 1 117 ? 19.953 -3.131 -7.922 1 98.56 117 LEU A CA 1
ATOM 885 C C . LEU A 1 117 ? 20.266 -3.967 -6.684 1 98.56 117 LEU A C 1
ATOM 887 O O . LEU A 1 117 ? 20.984 -4.969 -6.77 1 98.56 117 LEU A O 1
ATOM 891 N N . MET A 1 118 ? 19.781 -3.58 -5.543 1 98.06 118 MET A N 1
ATOM 892 C CA . MET A 1 118 ? 19.953 -4.375 -4.332 1 98.06 118 MET A CA 1
ATOM 893 C C . MET A 1 118 ? 19.297 -5.746 -4.48 1 98.06 118 MET A C 1
ATOM 895 O O . MET A 1 118 ? 19.891 -6.762 -4.105 1 98.06 118 MET A O 1
ATOM 899 N N . ILE A 1 119 ? 18.125 -5.762 -5.043 1 98.06 119 ILE A N 1
ATOM 900 C CA . ILE A 1 119 ? 17.422 -7.027 -5.227 1 98.06 119 ILE A CA 1
ATOM 901 C C . ILE A 1 119 ? 18.172 -7.887 -6.242 1 98.06 119 ILE A C 1
ATOM 903 O O . ILE A 1 119 ? 18.281 -9.102 -6.07 1 98.06 119 ILE A O 1
ATOM 907 N N . LEU A 1 120 ? 18.641 -7.254 -7.359 1 98.06 120 LEU A N 1
ATOM 908 C CA . LEU A 1 120 ? 19.438 -7.988 -8.328 1 98.06 120 LEU A CA 1
ATOM 909 C C . LEU A 1 120 ? 20.688 -8.57 -7.668 1 98.06 120 LEU A C 1
ATOM 911 O O . LEU A 1 120 ? 21.047 -9.719 -7.922 1 98.06 120 LEU A O 1
ATOM 915 N N . GLY A 1 121 ? 21.312 -7.785 -6.848 1 97.12 121 GLY A N 1
ATOM 916 C CA . GLY A 1 121 ? 22.453 -8.281 -6.098 1 97.12 121 GLY A CA 1
ATOM 917 C C . GLY A 1 121 ? 22.109 -9.461 -5.203 1 97.12 121 GLY A C 1
ATOM 918 O O . GLY A 1 121 ? 22.844 -10.445 -5.16 1 97.12 121 GLY A O 1
ATOM 919 N N . PHE A 1 122 ? 20.984 -9.352 -4.52 1 94.56 122 PHE A N 1
ATOM 920 C CA . PHE A 1 122 ? 20.531 -10.438 -3.652 1 94.56 122 PHE A CA 1
ATOM 921 C C . PHE A 1 122 ? 20.266 -11.703 -4.457 1 94.56 122 PHE A C 1
ATOM 923 O O . PHE A 1 122 ? 20.484 -12.812 -3.961 1 94.56 122 PHE A O 1
ATOM 930 N N . SER A 1 123 ? 19.797 -11.523 -5.68 1 94.94 123 SER A N 1
ATOM 931 C CA . SER A 1 123 ? 19.469 -12.68 -6.5 1 94.94 123 SER A CA 1
ATOM 932 C C . SER A 1 123 ? 20.703 -13.492 -6.852 1 94.94 123 SER A C 1
ATOM 934 O O . SER A 1 123 ? 20.609 -14.68 -7.168 1 94.94 123 SER A O 1
ATOM 936 N N . PHE A 1 124 ? 21.922 -12.875 -6.766 1 94.94 124 PHE A N 1
ATOM 937 C CA . PHE A 1 124 ? 23.156 -13.602 -7.008 1 94.94 124 PHE A CA 1
ATOM 938 C C . PHE A 1 124 ? 23.594 -14.367 -5.762 1 94.94 124 PHE A C 1
ATOM 940 O O . PHE A 1 124 ? 24.422 -15.281 -5.848 1 94.94 124 PHE A O 1
ATOM 947 N N . LEU A 1 125 ? 22.969 -14.047 -4.664 1 91.81 125 LEU A N 1
ATOM 948 C CA . LEU A 1 125 ? 23.453 -14.594 -3.4 1 91.81 125 LEU A CA 1
ATOM 949 C C . LEU A 1 125 ? 22.438 -15.555 -2.799 1 91.81 125 LEU A C 1
ATOM 951 O O . LEU A 1 125 ? 22.781 -16.406 -1.984 1 91.81 125 LEU A O 1
ATOM 955 N N . TRP A 1 126 ? 21.219 -15.344 -3.064 1 85.56 126 TRP A N 1
ATOM 956 C CA . TRP A 1 126 ? 20.125 -16.125 -2.51 1 85.56 126 TRP A CA 1
ATOM 957 C C . TRP A 1 126 ? 19.562 -17.094 -3.553 1 85.56 126 TRP A C 1
ATOM 959 O O . TRP A 1 126 ? 19 -16.656 -4.562 1 85.56 126 TRP A O 1
ATOM 969 N N . ASP A 1 127 ? 19.594 -18.344 -3.354 1 85.81 127 ASP A N 1
ATOM 970 C CA . ASP A 1 127 ? 19.281 -19.375 -4.332 1 85.81 127 ASP A CA 1
ATOM 971 C C . ASP A 1 127 ? 17.766 -19.438 -4.594 1 85.81 127 ASP A C 1
ATOM 973 O O . ASP A 1 127 ? 17.344 -19.922 -5.641 1 85.81 127 ASP A O 1
ATOM 977 N N . SER A 1 128 ? 17.016 -18.875 -3.711 1 85.5 128 SER A N 1
ATOM 978 C CA . SER A 1 128 ? 15.578 -18.984 -3.855 1 85.5 128 SER A CA 1
ATOM 979 C C . SER A 1 128 ? 15.047 -18.016 -4.906 1 85.5 128 SER A C 1
ATOM 981 O O . SER A 1 128 ? 13.883 -18.094 -5.301 1 85.5 128 SER A O 1
ATOM 983 N N . ILE A 1 129 ? 15.891 -17.125 -5.379 1 89.31 129 ILE A N 1
ATOM 984 C CA . ILE A 1 129 ? 15.5 -16.141 -6.387 1 89.31 129 ILE A CA 1
ATOM 985 C C . ILE A 1 129 ? 16.406 -16.281 -7.613 1 89.31 129 ILE A C 1
ATOM 987 O O . ILE A 1 129 ? 17.625 -16.125 -7.512 1 89.31 129 ILE A O 1
ATOM 991 N N . SER A 1 130 ? 15.812 -16.609 -8.75 1 94.5 130 SER A N 1
ATOM 992 C CA . SER A 1 130 ? 16.609 -16.688 -9.977 1 94.5 130 SER A CA 1
ATOM 993 C C . SER A 1 130 ? 17.109 -15.312 -10.391 1 94.5 130 SER A C 1
ATOM 995 O O . SER A 1 130 ? 16.484 -14.297 -10.117 1 94.5 130 SER A O 1
ATOM 997 N N . THR A 1 131 ? 18.203 -15.32 -11.078 1 95.69 131 THR A N 1
ATOM 998 C CA . THR A 1 131 ? 18.781 -14.062 -11.547 1 95.69 131 THR A CA 1
ATOM 999 C C . THR A 1 131 ? 17.844 -13.383 -12.547 1 95.69 131 THR A C 1
ATOM 1001 O O . THR A 1 131 ? 17.812 -12.156 -12.641 1 95.69 131 THR A O 1
ATOM 1004 N N . GLN A 1 132 ? 17.062 -14.203 -13.203 1 96.56 132 GLN A N 1
ATOM 1005 C CA . GLN A 1 132 ? 16.109 -13.648 -14.148 1 96.56 132 GLN A CA 1
ATOM 1006 C C . GLN A 1 132 ? 15.023 -12.852 -13.422 1 96.56 132 GLN A C 1
ATOM 1008 O O . GLN A 1 132 ? 14.664 -11.75 -13.852 1 96.56 132 GLN A O 1
ATOM 1013 N N . VAL A 1 133 ? 14.562 -13.422 -12.367 1 97.19 133 VAL A N 1
ATOM 1014 C CA . VAL A 1 133 ? 13.547 -12.727 -11.578 1 97.19 133 VAL A CA 1
ATOM 1015 C C . VAL A 1 133 ? 14.156 -11.484 -10.93 1 97.19 133 VAL A C 1
ATOM 1017 O O . VAL A 1 133 ? 13.516 -10.43 -10.875 1 97.19 133 VAL A O 1
ATOM 1020 N N . GLY A 1 134 ? 15.383 -11.609 -10.453 1 97.88 134 GLY A N 1
ATOM 1021 C CA . GLY A 1 134 ? 16.094 -10.445 -9.938 1 97.88 134 GLY A CA 1
ATOM 1022 C C . GLY A 1 134 ? 16.203 -9.32 -10.953 1 97.88 134 GLY A C 1
ATOM 1023 O O . GLY A 1 134 ? 16.031 -8.148 -10.602 1 97.88 134 GLY A O 1
ATOM 1024 N N . LEU A 1 135 ? 16.484 -9.68 -12.18 1 98.56 135 LEU A N 1
ATOM 1025 C CA . LEU A 1 135 ? 16.609 -8.695 -13.25 1 98.56 135 LEU A CA 1
ATOM 1026 C C . LEU A 1 135 ? 15.25 -8.039 -13.531 1 98.56 135 LEU A C 1
ATOM 1028 O O . LEU A 1 135 ? 15.18 -6.836 -13.773 1 98.56 135 LEU A O 1
ATOM 1032 N N . VAL A 1 136 ? 14.18 -8.836 -13.539 1 98.69 136 VAL A N 1
ATOM 1033 C CA . VAL A 1 136 ? 12.836 -8.312 -13.727 1 98.69 136 VAL A CA 1
ATOM 1034 C C . VAL A 1 136 ? 12.539 -7.25 -12.672 1 98.69 136 VAL A C 1
ATOM 1036 O O . VAL A 1 136 ? 12.047 -6.168 -12.992 1 98.69 136 VAL A O 1
ATOM 1039 N N . VAL A 1 137 ? 12.867 -7.516 -11.43 1 98.69 137 VAL A N 1
ATOM 1040 C CA . VAL A 1 137 ? 12.609 -6.594 -10.328 1 98.69 137 VAL A CA 1
ATOM 1041 C C . VAL A 1 137 ? 13.469 -5.348 -10.484 1 98.69 137 VAL A C 1
ATOM 1043 O O . VAL A 1 137 ? 12.992 -4.223 -10.305 1 98.69 137 VAL A O 1
ATOM 1046 N N . ALA A 1 138 ? 14.695 -5.508 -10.875 1 98.81 138 ALA A N 1
ATOM 1047 C CA . ALA A 1 138 ? 15.648 -4.406 -11 1 98.81 138 ALA A CA 1
ATOM 1048 C C . ALA A 1 138 ? 15.203 -3.422 -12.078 1 98.81 138 ALA A C 1
ATOM 1050 O O . ALA A 1 138 ? 15.43 -2.215 -11.953 1 98.81 138 ALA A O 1
ATOM 1051 N N . ILE A 1 139 ? 14.594 -3.924 -13.094 1 98.88 139 ILE A N 1
ATOM 1052 C CA . ILE A 1 139 ? 14.133 -3.068 -14.188 1 98.88 139 ILE A CA 1
ATOM 1053 C C . ILE A 1 139 ? 12.781 -2.449 -13.82 1 98.88 139 ILE A C 1
ATOM 1055 O O . ILE A 1 139 ? 12.523 -1.285 -14.141 1 98.88 139 ILE A O 1
ATOM 1059 N N . SER A 1 140 ? 11.914 -3.193 -13.164 1 98.94 140 SER A N 1
ATOM 1060 C CA . SER A 1 140 ? 10.555 -2.756 -12.852 1 98.94 140 SER A CA 1
ATOM 1061 C C . SER A 1 140 ? 10.555 -1.687 -11.766 1 98.94 140 SER A C 1
ATOM 1063 O O . SER A 1 140 ? 9.758 -0.744 -11.812 1 98.94 140 SER A O 1
ATOM 1065 N N . LEU A 1 141 ? 11.461 -1.799 -10.781 1 98.88 141 LEU A N 1
ATOM 1066 C CA . LEU A 1 141 ? 11.391 -0.97 -9.586 1 98.88 141 LEU A CA 1
ATOM 1067 C C . LEU A 1 141 ? 11.617 0.499 -9.93 1 98.88 141 LEU A C 1
ATOM 1069 O O . LEU A 1 141 ? 10.875 1.369 -9.469 1 98.88 141 LEU A O 1
ATOM 1073 N N . PRO A 1 142 ? 12.633 0.867 -10.711 1 98.88 142 PRO A N 1
ATOM 1074 C CA . PRO A 1 142 ? 12.797 2.287 -11.031 1 98.88 142 PRO A CA 1
ATOM 1075 C C . PRO A 1 142 ? 11.609 2.857 -11.812 1 98.88 142 PRO A C 1
ATOM 1077 O O . PRO A 1 142 ? 11.258 4.027 -11.641 1 98.88 142 PRO A O 1
ATOM 1080 N N . LEU A 1 143 ? 10.977 2.049 -12.648 1 98.94 143 LEU A N 1
ATOM 1081 C CA . LEU A 1 143 ? 9.828 2.512 -13.43 1 98.94 143 LEU A CA 1
ATOM 1082 C C . LEU A 1 143 ? 8.609 2.703 -12.539 1 98.94 143 LEU A C 1
ATOM 1084 O O . LEU A 1 143 ? 7.918 3.721 -12.633 1 98.94 143 LEU A O 1
ATOM 1088 N N . VAL A 1 144 ? 8.336 1.736 -11.68 1 98.88 144 VAL A N 1
ATOM 1089 C CA . VAL A 1 144 ? 7.207 1.828 -10.758 1 98.88 144 VAL A CA 1
ATOM 1090 C C . VAL A 1 144 ? 7.441 2.961 -9.766 1 98.88 144 VAL A C 1
ATOM 1092 O O . VAL A 1 144 ? 6.512 3.697 -9.422 1 98.88 144 VAL A O 1
ATOM 1095 N N . SER A 1 145 ? 8.664 3.102 -9.305 1 98.88 145 SER A N 1
ATOM 1096 C CA . SER A 1 145 ? 9.023 4.156 -8.367 1 98.88 145 SER A CA 1
ATOM 1097 C C . SER A 1 145 ? 8.844 5.535 -8.984 1 98.88 145 SER A C 1
ATOM 1099 O O . SER A 1 145 ? 8.32 6.449 -8.344 1 98.88 145 SER A O 1
ATOM 1101 N N . LEU A 1 146 ? 9.344 5.695 -10.172 1 98.88 146 LEU A N 1
ATOM 1102 C CA . LEU A 1 146 ? 9.125 6.93 -10.914 1 98.88 146 LEU A CA 1
ATOM 1103 C C . LEU A 1 146 ? 7.645 7.262 -11 1 98.88 146 LEU A C 1
ATOM 1105 O O . LEU A 1 146 ? 7.23 8.375 -10.68 1 98.88 146 LEU A O 1
ATOM 1109 N N . TRP A 1 147 ? 6.879 6.328 -11.414 1 98.88 147 TRP A N 1
ATOM 1110 C CA . TRP A 1 147 ? 5.441 6.484 -11.609 1 98.88 147 TRP A CA 1
ATOM 1111 C C . TRP A 1 147 ? 4.746 6.824 -10.289 1 98.88 147 TRP A C 1
ATOM 1113 O O . TRP A 1 147 ? 3.928 7.742 -10.234 1 98.88 147 TRP A O 1
ATOM 1123 N N . ALA A 1 148 ? 5.078 6.113 -9.234 1 98.81 148 ALA A N 1
ATOM 1124 C CA . ALA A 1 148 ? 4.488 6.32 -7.914 1 98.81 148 ALA A CA 1
ATOM 1125 C C . ALA A 1 148 ? 4.816 7.711 -7.379 1 98.81 148 ALA A C 1
ATOM 1127 O O . ALA A 1 148 ? 3.953 8.383 -6.812 1 98.81 148 ALA A O 1
ATOM 1128 N N . ASN A 1 149 ? 6.086 8.125 -7.52 1 98.69 149 ASN A N 1
ATOM 1129 C CA . ASN A 1 149 ? 6.492 9.453 -7.062 1 98.69 149 ASN A CA 1
ATOM 1130 C C . ASN A 1 149 ? 5.766 10.555 -7.824 1 98.69 149 ASN A C 1
ATOM 1132 O O . ASN A 1 149 ? 5.34 11.547 -7.234 1 98.69 149 ASN A O 1
ATOM 1136 N N . VAL A 1 150 ? 5.629 10.352 -9.094 1 98.75 150 VAL A N 1
ATOM 1137 C CA . VAL A 1 150 ? 4.93 11.344 -9.906 1 98.75 150 VAL A CA 1
ATOM 1138 C C . VAL A 1 150 ? 3.479 11.453 -9.445 1 98.75 150 VAL A C 1
ATOM 1140 O O . VAL A 1 150 ? 2.99 12.562 -9.18 1 98.75 150 VAL A O 1
ATOM 1143 N N . LEU A 1 151 ? 2.793 10.391 -9.312 1 98.62 151 LEU A N 1
ATOM 1144 C CA . LEU A 1 151 ? 1.401 10.422 -8.875 1 98.62 151 LEU A CA 1
ATOM 1145 C C . LEU A 1 151 ? 1.291 10.938 -7.449 1 98.62 151 LEU A C 1
ATOM 1147 O O . LEU A 1 151 ? 0.35 11.664 -7.121 1 98.62 151 LEU A O 1
ATOM 1151 N N . GLY A 1 152 ? 2.273 10.531 -6.613 1 97.62 152 GLY A N 1
ATOM 1152 C CA . GLY A 1 152 ? 2.311 11.016 -5.242 1 97.62 152 GLY A CA 1
ATOM 1153 C C . GLY A 1 152 ? 2.447 12.523 -5.152 1 97.62 152 GLY A C 1
ATOM 1154 O O . GLY A 1 152 ? 1.95 13.141 -4.207 1 97.62 152 GLY A O 1
ATOM 1155 N N . GLY A 1 153 ? 3.127 13.086 -6.074 1 97.44 153 GLY A N 1
ATOM 1156 C CA . GLY A 1 153 ? 3.303 14.531 -6.102 1 97.44 153 GLY A CA 1
ATOM 1157 C C . GLY A 1 153 ? 2.152 15.258 -6.77 1 97.44 153 GLY A C 1
ATOM 1158 O O . GLY A 1 153 ? 1.754 16.328 -6.328 1 97.44 153 GLY A O 1
ATOM 1159 N N . VAL A 1 154 ? 1.584 14.688 -7.738 1 97.75 154 VAL A N 1
ATOM 1160 C CA . VAL A 1 154 ? 0.61 15.375 -8.578 1 97.75 154 VAL A CA 1
ATOM 1161 C C . VAL A 1 154 ? -0.782 15.25 -7.965 1 97.75 154 VAL A C 1
ATOM 1163 O O . VAL A 1 154 ? -1.592 16.172 -8.055 1 97.75 154 VAL A O 1
ATOM 1166 N N . PHE A 1 155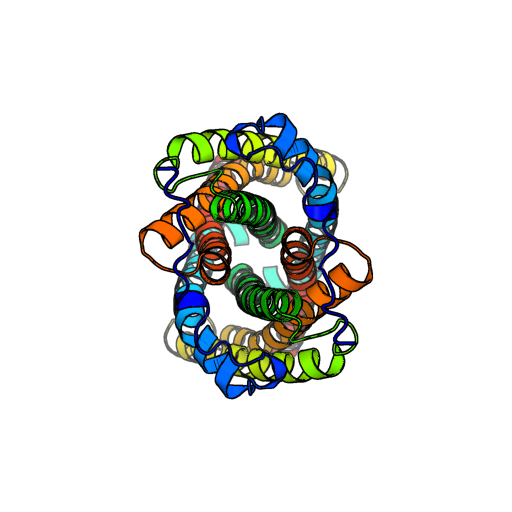 ? -1.104 14.195 -7.32 1 97.56 155 PHE A N 1
ATOM 1167 C CA . PHE A 1 155 ? -2.463 13.938 -6.859 1 97.56 155 PHE A CA 1
ATOM 1168 C C . PHE A 1 155 ? -2.861 14.93 -5.77 1 97.56 155 PHE A C 1
ATOM 1170 O O . PHE A 1 155 ? -4.004 15.383 -5.727 1 97.56 155 PHE A O 1
ATOM 1177 N N . PRO A 1 156 ? -1.931 15.289 -4.867 1 96.06 156 PRO A N 1
ATOM 1178 C CA . PRO A 1 156 ? -2.324 16.328 -3.926 1 96.06 156 PRO A CA 1
ATOM 1179 C C . PRO A 1 156 ? -2.68 17.641 -4.617 1 96.06 156 PRO A C 1
ATOM 1181 O O . PRO A 1 156 ? -3.592 18.359 -4.18 1 96.06 156 PRO A O 1
ATOM 1184 N N . LEU A 1 157 ? -1.988 17.984 -5.676 1 96.62 157 LEU A N 1
ATOM 1185 C CA . LEU A 1 157 ? -2.273 19.203 -6.434 1 96.62 157 LEU A CA 1
ATOM 1186 C C . LEU A 1 157 ? -3.637 19.109 -7.109 1 96.62 157 LEU A C 1
ATOM 1188 O O . LEU A 1 157 ? -4.414 20.062 -7.074 1 96.62 157 LEU A O 1
ATOM 1192 N N . LEU A 1 158 ? -3.861 17.969 -7.684 1 95.62 158 LEU A N 1
ATOM 1193 C CA . LEU A 1 158 ? -5.145 17.75 -8.344 1 95.62 158 LEU A CA 1
ATOM 1194 C C . LEU A 1 158 ? -6.285 17.766 -7.328 1 95.62 158 LEU A C 1
ATOM 1196 O O . LEU A 1 158 ? -7.352 18.328 -7.598 1 95.62 158 LEU A O 1
ATOM 1200 N N . SER A 1 159 ? -6.074 17.078 -6.246 1 93.19 159 SER A N 1
ATOM 1201 C CA . SER A 1 159 ? -7.078 17.062 -5.188 1 93.19 159 SER A CA 1
ATOM 1202 C C . SER A 1 159 ? -7.41 18.484 -4.723 1 93.19 159 SER A C 1
ATOM 1204 O O . SER A 1 159 ? -8.578 18.828 -4.566 1 93.19 159 SER A O 1
ATOM 1206 N N . ALA A 1 160 ? -6.395 19.297 -4.504 1 92.31 160 ALA A N 1
ATOM 1207 C CA . ALA A 1 160 ? -6.582 20.688 -4.09 1 92.31 160 ALA A CA 1
ATOM 1208 C C . ALA A 1 160 ? -7.305 21.484 -5.168 1 92.31 160 ALA A C 1
ATOM 1210 O O . ALA A 1 160 ? -8.18 22.297 -4.867 1 92.31 160 ALA A O 1
ATOM 1211 N N . ARG A 1 161 ? -6.945 21.281 -6.375 1 93.31 161 ARG A N 1
ATOM 1212 C CA . ARG A 1 161 ? -7.543 21.984 -7.5 1 93.31 161 ARG A CA 1
ATOM 1213 C C . ARG A 1 161 ? -9.039 21.719 -7.586 1 93.31 161 ARG A C 1
ATOM 1215 O O . ARG A 1 161 ? -9.812 22.609 -7.961 1 93.31 161 ARG A O 1
ATOM 1222 N N . PHE A 1 162 ? -9.469 20.516 -7.227 1 93.19 162 PHE A N 1
ATOM 1223 C CA . PHE A 1 162 ? -10.875 20.125 -7.363 1 93.19 162 PHE A CA 1
ATOM 1224 C C . PHE A 1 162 ? -11.617 20.328 -6.051 1 93.19 162 PHE A C 1
ATOM 1226 O O . PHE A 1 162 ? -12.773 19.906 -5.918 1 93.19 162 PHE A O 1
ATOM 1233 N N . GLY A 1 163 ? -10.977 20.797 -5.051 1 89.81 163 GLY A N 1
ATOM 1234 C CA . GLY A 1 163 ? -11.625 21.219 -3.818 1 89.81 163 GLY A CA 1
ATOM 1235 C C . GLY A 1 163 ? -11.742 20.109 -2.801 1 89.81 163 GLY A C 1
ATOM 1236 O O . GLY A 1 163 ? -12.555 20.188 -1.876 1 89.81 163 GLY A O 1
ATOM 1237 N N . PHE A 1 164 ? -11.008 19 -2.99 1 86.56 164 PHE A N 1
ATOM 1238 C CA . PHE A 1 164 ? -10.984 17.922 -2.004 1 86.56 164 PHE A CA 1
ATOM 1239 C C . PHE A 1 164 ? -9.883 18.156 -0.971 1 86.56 164 PHE A C 1
ATOM 1241 O O . PHE A 1 164 ? -9.055 19.047 -1.139 1 86.56 164 PHE A O 1
ATOM 1248 N N . ASN A 1 165 ? -10.008 17.391 0.149 1 85.31 165 ASN A N 1
ATOM 1249 C CA . ASN A 1 165 ? -8.938 17.391 1.135 1 85.31 165 ASN A CA 1
ATOM 1250 C C . ASN A 1 165 ? -7.801 16.453 0.724 1 85.31 165 ASN A C 1
ATOM 1252 O O . ASN A 1 165 ? -7.926 15.234 0.846 1 85.31 165 ASN A O 1
ATOM 1256 N N . PRO A 1 166 ? -6.672 16.969 0.323 1 89.56 166 PRO A N 1
ATOM 1257 C CA . PRO A 1 166 ? -5.59 16.125 -0.188 1 89.56 166 PRO A CA 1
ATOM 1258 C C . PRO A 1 166 ? -5.082 15.133 0.852 1 89.56 166 PRO A C 1
ATOM 1260 O O . PRO A 1 166 ? -4.641 14.031 0.498 1 89.56 166 PRO A O 1
ATOM 1263 N N . ALA A 1 167 ? -5.203 15.422 2.104 1 80.69 167 ALA A N 1
ATOM 1264 C CA . ALA A 1 167 ? -4.656 14.586 3.17 1 80.69 167 ALA A CA 1
ATOM 1265 C C . ALA A 1 167 ? -5.414 13.266 3.271 1 80.69 167 ALA A C 1
ATOM 1267 O O . ALA A 1 167 ? -4.863 12.258 3.727 1 80.69 167 ALA A O 1
ATOM 1268 N N . VAL A 1 168 ? -6.582 13.188 2.77 1 80.81 168 VAL A N 1
ATOM 1269 C CA . VAL A 1 168 ? -7.422 12.008 2.967 1 80.81 168 VAL A CA 1
ATOM 1270 C C . VAL A 1 168 ? -7.555 11.242 1.655 1 80.81 168 VAL A C 1
ATOM 1272 O O . VAL A 1 168 ? -7.719 10.016 1.658 1 80.81 168 VAL A O 1
ATOM 1275 N N . THR A 1 169 ? -7.363 11.898 0.563 1 88.06 169 THR A N 1
ATOM 1276 C CA . THR A 1 169 ? -7.758 11.281 -0.7 1 88.06 169 THR A CA 1
ATOM 1277 C C . THR A 1 169 ? -6.531 10.914 -1.531 1 88.06 169 THR A C 1
ATOM 1279 O O . THR A 1 169 ? -6.523 9.898 -2.223 1 88.06 169 THR A O 1
ATOM 1282 N N . SER A 1 170 ? -5.523 11.688 -1.405 1 94.06 170 SER A N 1
ATOM 1283 C CA . SER A 1 170 ? -4.477 11.609 -2.416 1 94.06 170 SER A CA 1
ATOM 1284 C C . SER A 1 170 ? -3.641 10.344 -2.254 1 94.06 170 SER A C 1
ATOM 1286 O O . SER A 1 170 ? -3.332 9.672 -3.238 1 94.06 170 SER A O 1
ATOM 1288 N N . ALA A 1 171 ? -3.326 10.023 -0.988 1 94.12 171 ALA A N 1
ATOM 1289 C CA . ALA A 1 171 ? -2.441 8.875 -0.778 1 94.12 171 ALA A CA 1
ATOM 1290 C C . ALA A 1 171 ? -3.145 7.566 -1.137 1 94.12 171 ALA A C 1
ATOM 1292 O O . ALA A 1 171 ? -2.6 6.746 -1.88 1 94.12 171 ALA A O 1
ATOM 1293 N N . PRO A 1 172 ? -4.414 7.289 -0.675 1 95.44 172 PRO A N 1
ATOM 1294 C CA . PRO A 1 172 ? -5.102 6.055 -1.059 1 95.44 172 PRO A CA 1
ATOM 1295 C C . PRO A 1 172 ? -5.336 5.953 -2.564 1 95.44 172 PRO A C 1
ATOM 1297 O O . PRO A 1 172 ? -5.215 4.867 -3.139 1 95.44 172 PRO A O 1
ATOM 1300 N N . LEU A 1 173 ? -5.648 7.109 -3.123 1 96.06 173 LEU A N 1
ATOM 1301 C CA . LEU A 1 173 ? -5.832 7.113 -4.57 1 96.06 173 LEU A CA 1
ATOM 1302 C C . LEU A 1 173 ? -4.535 6.754 -5.281 1 96.06 173 LEU A C 1
ATOM 1304 O O . LEU A 1 173 ? -4.539 5.949 -6.219 1 96.06 173 LEU A O 1
ATOM 1308 N N . MET A 1 174 ? -3.51 7.379 -4.887 1 97.44 174 MET A N 1
ATOM 1309 C CA . MET A 1 174 ? -2.195 7.125 -5.469 1 97.44 174 MET A CA 1
ATOM 1310 C C . MET A 1 174 ? -1.831 5.648 -5.359 1 97.44 174 MET A C 1
ATOM 1312 O O . MET A 1 174 ? -1.46 5.02 -6.355 1 97.44 174 MET A O 1
ATOM 1316 N N . THR A 1 175 ? -1.97 5.027 -4.176 1 97.44 175 THR A N 1
ATOM 1317 C CA . THR A 1 175 ? -1.572 3.637 -3.996 1 97.44 175 THR A CA 1
ATOM 1318 C C . THR A 1 175 ? -2.449 2.709 -4.832 1 97.44 175 THR A C 1
ATOM 1320 O O . THR A 1 175 ? -1.962 1.734 -5.406 1 97.44 175 THR A O 1
ATOM 1323 N N . THR A 1 176 ? -3.711 3.006 -4.891 1 97.69 176 THR A N 1
ATOM 1324 C CA . THR A 1 176 ? -4.629 2.174 -5.656 1 97.69 176 THR A CA 1
ATOM 1325 C C . THR A 1 176 ? -4.25 2.166 -7.137 1 97.69 176 THR A C 1
ATOM 1327 O O . THR A 1 176 ? -4.195 1.107 -7.762 1 97.69 176 THR A O 1
ATOM 1330 N N . VAL A 1 177 ? -3.963 3.328 -7.684 1 98.19 177 VAL A N 1
ATOM 1331 C CA . VAL A 1 177 ? -3.576 3.434 -9.086 1 98.19 177 VAL A CA 1
ATOM 1332 C C . VAL A 1 177 ? -2.232 2.742 -9.305 1 98.19 177 VAL A C 1
ATOM 1334 O O . VAL A 1 177 ? -2.055 2.01 -10.281 1 98.19 177 VAL A O 1
ATOM 1337 N N . VAL A 1 178 ? -1.351 2.943 -8.43 1 98.44 178 VAL A N 1
ATOM 1338 C CA . VAL A 1 178 ? -0.013 2.371 -8.547 1 98.44 178 VAL A CA 1
ATOM 1339 C C . VAL A 1 178 ? -0.086 0.853 -8.406 1 98.44 178 VAL A C 1
ATOM 1341 O O . VAL A 1 178 ? 0.651 0.126 -9.078 1 98.44 178 VAL A O 1
ATOM 1344 N N . ASP A 1 179 ? -0.937 0.319 -7.555 1 98.31 179 ASP A N 1
ATOM 1345 C CA . ASP A 1 179 ? -1.059 -1.123 -7.367 1 98.31 179 ASP A CA 1
ATOM 1346 C C . ASP A 1 179 ? -1.396 -1.822 -8.68 1 98.31 179 ASP A C 1
ATOM 1348 O O . ASP A 1 179 ? -0.741 -2.797 -9.055 1 98.31 179 ASP A O 1
ATOM 1352 N N . SER A 1 180 ? -2.383 -1.304 -9.383 1 98.06 180 SER A N 1
ATOM 1353 C CA . SER A 1 180 ? -2.787 -1.936 -10.641 1 98.06 180 SER A CA 1
ATOM 1354 C C . SER A 1 180 ? -1.789 -1.641 -11.75 1 98.06 180 SER A C 1
ATOM 1356 O O . SER A 1 180 ? -1.311 -2.559 -12.422 1 98.06 180 SER A O 1
ATOM 1358 N N . SER A 1 181 ? -1.389 -0.403 -11.922 1 98.56 181 SER A N 1
ATOM 1359 C CA . SER A 1 181 ? -0.499 -0.021 -13.008 1 98.56 181 SER A CA 1
ATOM 1360 C C . SER A 1 181 ? 0.913 -0.551 -12.781 1 98.56 181 SER A C 1
ATOM 1362 O O . SER A 1 181 ? 1.604 -0.922 -13.734 1 98.56 181 SER A O 1
ATOM 1364 N N . GLY A 1 182 ? 1.33 -0.55 -11.531 1 98.56 182 GLY A N 1
ATOM 1365 C CA . GLY A 1 182 ? 2.629 -1.119 -11.211 1 98.56 182 GLY A CA 1
ATOM 1366 C C . GLY A 1 182 ? 2.73 -2.596 -11.539 1 98.56 182 GLY A C 1
ATOM 1367 O O . GLY A 1 182 ? 3.766 -3.059 -12.023 1 98.56 182 GLY A O 1
ATOM 1368 N N . LEU A 1 183 ? 1.667 -3.295 -11.312 1 98.62 183 LEU A N 1
ATOM 1369 C CA . LEU A 1 183 ? 1.652 -4.719 -11.625 1 98.62 183 LEU A CA 1
ATOM 1370 C C . LEU A 1 183 ? 1.671 -4.949 -13.133 1 98.62 183 LEU A C 1
ATOM 1372 O O . LEU A 1 183 ? 2.279 -5.906 -13.609 1 98.62 183 LEU A O 1
ATOM 1376 N N . ILE A 1 184 ? 1.007 -4.082 -13.852 1 98.69 184 ILE A N 1
ATOM 1377 C CA . ILE A 1 184 ? 1.059 -4.172 -15.305 1 98.69 184 ILE A CA 1
ATOM 1378 C C . ILE A 1 184 ? 2.498 -3.988 -15.781 1 98.69 184 ILE A C 1
ATOM 1380 O O . ILE A 1 184 ? 2.992 -4.77 -16.594 1 98.69 184 ILE A O 1
ATOM 1384 N N . ILE A 1 185 ? 3.174 -3.01 -15.273 1 98.81 185 ILE A N 1
ATOM 1385 C CA . ILE A 1 185 ? 4.57 -2.756 -15.609 1 98.81 185 ILE A CA 1
ATOM 1386 C C . ILE A 1 185 ? 5.418 -3.979 -15.266 1 98.81 185 ILE A C 1
ATOM 1388 O O . ILE A 1 185 ? 6.188 -4.465 -16.094 1 98.81 185 ILE A O 1
ATOM 1392 N N . TYR A 1 186 ? 5.258 -4.504 -14.133 1 98.75 186 TYR A N 1
ATOM 1393 C CA . TYR A 1 186 ? 6.043 -5.609 -13.594 1 98.75 186 TYR A CA 1
ATOM 1394 C C . TYR A 1 186 ? 5.898 -6.855 -14.469 1 98.75 186 TYR A C 1
ATOM 1396 O O . TYR A 1 186 ? 6.895 -7.441 -14.891 1 98.75 186 TYR A O 1
ATOM 1404 N N . PHE A 1 187 ? 4.656 -7.234 -14.773 1 98.5 187 PHE A N 1
ATOM 1405 C CA . PHE A 1 187 ? 4.418 -8.484 -15.477 1 98.5 187 PHE A CA 1
ATOM 1406 C C . PHE A 1 187 ? 4.762 -8.352 -16.953 1 98.5 187 PHE A C 1
ATOM 1408 O O . PHE A 1 187 ? 5.215 -9.312 -17.578 1 98.5 187 PHE A O 1
ATOM 1415 N N . TYR A 1 188 ? 4.594 -7.145 -17.484 1 98.5 188 TYR A N 1
ATOM 1416 C CA . TYR A 1 188 ? 5.031 -6.953 -18.859 1 98.5 188 TYR A CA 1
ATOM 1417 C C . TYR A 1 188 ? 6.547 -7.051 -18.969 1 98.5 188 TYR A C 1
ATOM 1419 O O . TYR A 1 188 ? 7.07 -7.629 -19.938 1 98.5 188 TYR A O 1
ATOM 1427 N N . ILE A 1 189 ? 7.254 -6.504 -18.078 1 98.69 189 ILE A N 1
ATOM 1428 C CA . ILE A 1 189 ? 8.711 -6.605 -18.062 1 98.69 189 ILE A CA 1
ATOM 1429 C C . ILE A 1 189 ? 9.125 -8.062 -17.875 1 98.69 189 ILE A C 1
ATOM 1431 O O . ILE A 1 189 ? 10.07 -8.531 -18.516 1 98.69 189 ILE A O 1
ATOM 1435 N N . ALA A 1 190 ? 8.398 -8.75 -17 1 98.38 190 ALA A N 1
ATOM 1436 C CA . ALA A 1 190 ? 8.68 -10.172 -16.812 1 98.38 190 ALA A CA 1
ATOM 1437 C C . ALA A 1 190 ? 8.547 -10.93 -18.125 1 98.38 190 ALA A C 1
ATOM 1439 O O . ALA A 1 190 ? 9.406 -11.75 -18.469 1 98.38 190 ALA A O 1
ATOM 1440 N N . LYS A 1 191 ? 7.5 -10.609 -18.875 1 97.94 191 LYS A N 1
ATOM 1441 C CA . LYS A 1 191 ? 7.277 -11.273 -20.156 1 97.94 191 LYS A CA 1
ATOM 1442 C C . LYS A 1 191 ? 8.422 -10.984 -21.141 1 97.94 191 LYS A C 1
ATOM 1444 O O . LYS A 1 191 ? 8.867 -11.883 -21.859 1 97.94 191 LYS A O 1
ATOM 1449 N N . ILE A 1 192 ? 8.898 -9.805 -21.172 1 97.75 192 ILE A N 1
ATOM 1450 C CA . ILE A 1 192 ? 9.961 -9.391 -22.078 1 97.75 192 ILE A CA 1
ATOM 1451 C C . ILE A 1 192 ? 11.273 -10.055 -21.672 1 97.75 192 ILE A C 1
ATOM 1453 O O . ILE A 1 192 ? 11.953 -10.672 -22.5 1 97.75 192 ILE A O 1
ATOM 1457 N N . VAL A 1 193 ? 11.578 -9.992 -20.406 1 97.69 193 VAL A N 1
ATOM 1458 C CA . VAL A 1 193 ? 12.859 -10.477 -19.906 1 97.69 193 VAL A CA 1
ATOM 1459 C C . VAL A 1 193 ? 12.914 -12 -20 1 97.69 193 VAL A C 1
ATOM 1461 O O . VAL A 1 193 ? 13.961 -12.57 -20.328 1 97.69 193 VAL A O 1
ATOM 1464 N N . MET A 1 194 ? 11.797 -12.609 -19.781 1 95.81 194 MET A N 1
ATOM 1465 C CA . MET A 1 194 ? 11.766 -14.07 -19.75 1 95.81 194 MET A CA 1
ATOM 1466 C C . MET A 1 194 ? 11.328 -14.633 -21.094 1 95.81 194 MET A C 1
ATOM 1468 O O . MET A 1 194 ? 11.125 -15.844 -21.219 1 95.81 194 MET A O 1
ATOM 1472 N N . LYS A 1 195 ? 11.133 -13.883 -22.062 1 94.56 195 LYS A N 1
ATOM 1473 C CA . LYS A 1 195 ? 10.781 -14.25 -23.438 1 94.56 195 LYS A CA 1
ATOM 1474 C C . LYS A 1 195 ? 9.539 -15.141 -23.469 1 94.56 195 LYS A C 1
ATOM 1476 O O . LYS A 1 195 ? 9.562 -16.234 -24.047 1 94.56 195 LYS A O 1
ATOM 1481 N N . MET A 1 196 ? 8.555 -14.656 -22.781 1 91.38 196 MET A N 1
ATOM 1482 C CA . MET A 1 196 ? 7.27 -15.344 -22.734 1 91.38 196 MET A CA 1
ATOM 1483 C C . MET A 1 196 ? 6.254 -14.656 -23.641 1 91.38 196 MET A C 1
ATOM 1485 O O . MET A 1 196 ? 6.34 -13.453 -23.875 1 91.38 196 MET A O 1
ATOM 1489 N N . MET B 1 1 ? -4.414 26.203 32.906 1 22.33 1 MET B N 1
ATOM 1490 C CA . MET B 1 1 ? -3.279 26.422 32.031 1 22.33 1 MET B CA 1
ATOM 1491 C C . MET B 1 1 ? -3.258 25.375 30.906 1 22.33 1 MET B C 1
ATOM 1493 O O . MET B 1 1 ? -3.08 24.188 31.156 1 22.33 1 MET B O 1
ATOM 1497 N N . SER B 1 2 ? -4.133 25.516 29.922 1 24.8 2 SER B N 1
ATOM 1498 C CA . SER B 1 2 ? -4.527 24.672 28.797 1 24.8 2 SER B CA 1
ATOM 1499 C C . SER B 1 2 ? -3.328 24.328 27.922 1 24.8 2 SER B C 1
ATOM 1501 O O . SER B 1 2 ? -2.701 25.203 27.344 1 24.8 2 SER B O 1
ATOM 1503 N N . THR B 1 3 ? -2.379 23.469 28.359 1 27.03 3 THR B N 1
ATOM 1504 C CA . THR B 1 3 ? -1.14 23.078 27.703 1 27.03 3 THR B CA 1
ATOM 1505 C C . THR B 1 3 ? -1.416 22.594 26.281 1 27.03 3 THR B C 1
ATOM 1507 O O . THR B 1 3 ? -2.006 21.531 26.078 1 27.03 3 THR B O 1
ATOM 1510 N N . SER B 1 4 ? -1.786 23.453 25.344 1 31.61 4 SER B N 1
ATOM 1511 C CA . SER B 1 4 ? -1.826 23.203 23.906 1 31.61 4 SER B CA 1
ATOM 1512 C C . SER B 1 4 ? -0.609 22.406 23.453 1 31.61 4 SER B C 1
ATOM 1514 O O . SER B 1 4 ? 0.53 22.797 23.734 1 31.61 4 SER B O 1
ATOM 1516 N N . VAL B 1 5 ? -0.604 21.203 23.562 1 35.78 5 VAL B N 1
ATOM 1517 C CA . VAL B 1 5 ? 0.495 20.375 23.062 1 35.78 5 VAL B CA 1
ATOM 1518 C C . VAL B 1 5 ? 1 20.922 21.734 1 35.78 5 VAL B C 1
ATOM 1520 O O . VAL B 1 5 ? 0.315 20.828 20.719 1 35.78 5 VAL B O 1
ATOM 1523 N N . ALA B 1 6 ? 1.69 22.125 21.609 1 38.69 6 ALA B N 1
ATOM 1524 C CA . ALA B 1 6 ? 2.447 22.719 20.516 1 38.69 6 ALA B CA 1
ATOM 1525 C C . ALA B 1 6 ? 3.271 21.672 19.781 1 38.69 6 ALA B C 1
ATOM 1527 O O . ALA B 1 6 ? 4.082 20.969 20.406 1 38.69 6 ALA B O 1
ATOM 1528 N N . LEU B 1 7 ? 2.707 20.875 18.859 1 39.41 7 LEU B N 1
ATOM 1529 C CA . LEU B 1 7 ? 3.625 20.109 18.016 1 39.41 7 LEU B CA 1
ATOM 1530 C C . LEU B 1 7 ? 4.953 20.844 17.859 1 39.41 7 LEU B C 1
ATOM 1532 O O . LEU B 1 7 ? 4.977 22.062 17.688 1 39.41 7 LEU B O 1
ATOM 1536 N N . PRO B 1 8 ? 6.055 20.469 18.484 1 35.16 8 PRO B N 1
ATOM 1537 C CA . PRO B 1 8 ? 7.27 21.297 18.531 1 35.16 8 PRO B CA 1
ATOM 1538 C C . PRO B 1 8 ? 7.508 22.078 17.25 1 35.16 8 PRO B C 1
ATOM 1540 O O . PRO B 1 8 ? 7.156 21.594 16.156 1 35.16 8 PRO B O 1
ATOM 1543 N N . HIS B 1 9 ? 7.488 23.438 17.188 1 36.41 9 HIS B N 1
ATOM 1544 C CA . HIS B 1 9 ? 7.949 24.453 16.25 1 36.41 9 HIS B CA 1
ATOM 1545 C C . HIS B 1 9 ? 9.07 23.922 15.359 1 36.41 9 HIS B C 1
ATOM 1547 O O . HIS B 1 9 ? 9.281 24.438 14.258 1 36.41 9 HIS B O 1
ATOM 1553 N N . HIS B 1 10 ? 9.977 23.109 15.977 1 37.28 10 HIS B N 1
ATOM 1554 C CA . HIS B 1 10 ? 11.203 22.672 15.328 1 37.28 10 HIS B CA 1
ATOM 1555 C C . HIS B 1 10 ? 10.914 21.891 14.055 1 37.28 10 HIS B C 1
ATOM 1557 O O . HIS B 1 10 ? 11.828 21.547 13.305 1 37.28 10 HIS B O 1
ATOM 1563 N N . PHE B 1 11 ? 9.867 21.281 13.984 1 39.5 11 PHE B N 1
ATOM 1564 C CA . PHE B 1 11 ? 9.523 20.703 12.688 1 39.5 11 PHE B CA 1
ATOM 1565 C C . PHE B 1 11 ? 9.461 21.797 11.617 1 39.5 11 PHE B C 1
ATOM 1567 O O . PHE B 1 11 ? 9.25 21.5 10.438 1 39.5 11 PHE B O 1
ATOM 1574 N N . ASP B 1 12 ? 9.242 23.062 12.016 1 38.03 12 ASP B N 1
ATOM 1575 C CA . ASP B 1 12 ? 9.195 24.297 11.242 1 38.03 12 ASP B CA 1
ATOM 1576 C C . ASP B 1 12 ? 10.539 24.578 10.57 1 38.03 12 ASP B C 1
ATOM 1578 O O . ASP B 1 12 ? 10.688 25.578 9.867 1 38.03 12 ASP B O 1
ATOM 1582 N N . THR B 1 13 ? 11.555 24.312 11.391 1 39.59 13 THR B N 1
ATOM 1583 C CA . THR B 1 13 ? 12.734 25.047 10.953 1 39.59 13 THR B CA 1
ATOM 1584 C C . THR B 1 13 ? 12.797 25.141 9.43 1 39.59 13 THR B C 1
ATOM 1586 O O . THR B 1 13 ? 12.719 26.219 8.859 1 39.59 13 THR B O 1
ATOM 1589 N N . LEU B 1 14 ? 14.086 24.688 8.688 1 39.34 14 LEU B N 1
ATOM 1590 C CA . LEU B 1 14 ? 14.523 25.109 7.355 1 39.34 14 LEU B CA 1
ATOM 1591 C 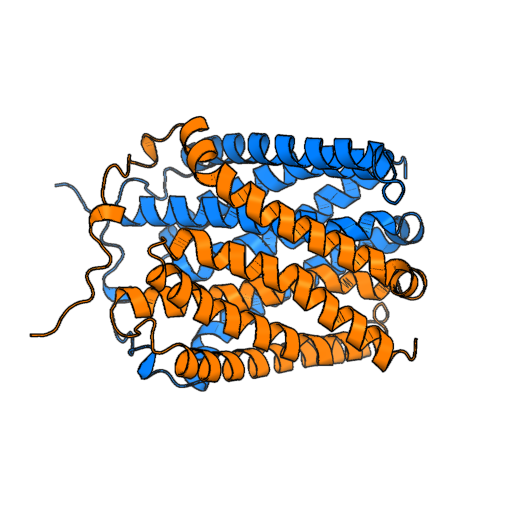C . LEU B 1 14 ? 13.656 24.469 6.277 1 39.34 14 LEU B C 1
ATOM 1593 O O . LEU B 1 14 ? 14.023 23.438 5.703 1 39.34 14 LEU B O 1
ATOM 1597 N N . ALA B 1 15 ? 12.445 24.375 6.551 1 48.69 15 ALA B N 1
ATOM 1598 C CA . ALA B 1 15 ? 11.539 23.922 5.492 1 48.69 15 ALA B CA 1
ATOM 1599 C C . ALA B 1 15 ? 11.805 24.688 4.195 1 48.69 15 ALA B C 1
ATOM 1601 O O . ALA B 1 15 ? 11.398 25.828 4.043 1 48.69 15 ALA B O 1
ATOM 1602 N N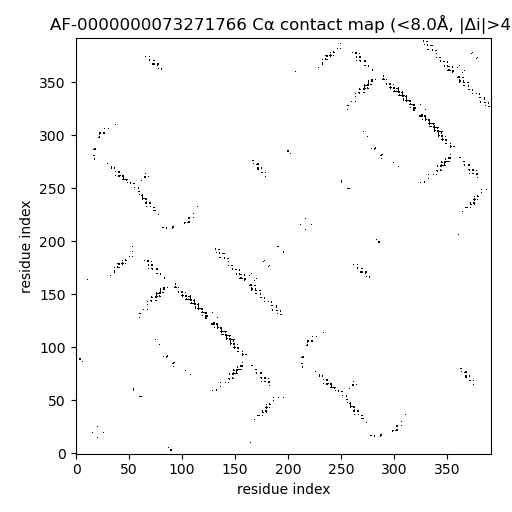 . VAL B 1 16 ? 12.984 24.453 3.738 1 51.72 16 VAL B N 1
ATOM 1603 C CA . VAL B 1 16 ? 13.219 24.969 2.396 1 51.72 16 VAL B CA 1
ATOM 1604 C C . VAL B 1 16 ? 12.016 24.656 1.507 1 51.72 16 VAL B C 1
ATOM 1606 O O . VAL B 1 16 ? 11.5 23.547 1.514 1 51.72 16 VAL B O 1
ATOM 1609 N N . ALA B 1 17 ? 11.523 25.688 0.989 1 70.12 17 ALA B N 1
ATOM 1610 C CA . ALA B 1 17 ? 10.398 25.609 0.064 1 70.12 17 ALA B CA 1
ATOM 1611 C C . ALA B 1 17 ? 10.625 24.5 -0.975 1 70.12 17 ALA B C 1
ATOM 1613 O O . ALA B 1 17 ? 11.742 24.312 -1.451 1 70.12 17 ALA B O 1
ATOM 1614 N N . HIS B 1 18 ? 9.688 23.625 -1.035 1 76.5 18 HIS B N 1
ATOM 1615 C CA . HIS B 1 18 ? 9.711 22.547 -2.006 1 76.5 18 HIS B CA 1
ATOM 1616 C C . HIS B 1 18 ? 10.312 23 -3.33 1 76.5 18 HIS B C 1
ATOM 1618 O O . HIS B 1 18 ? 11.055 22.25 -3.971 1 76.5 18 HIS B O 1
ATOM 1624 N N . ARG B 1 19 ? 10.062 24.219 -3.566 1 74.81 19 ARG B N 1
ATOM 1625 C CA . ARG B 1 19 ? 10.57 24.781 -4.812 1 74.81 19 ARG B CA 1
ATOM 1626 C C . ARG B 1 19 ? 12.094 24.859 -4.793 1 74.81 19 ARG B C 1
ATOM 1628 O O . ARG B 1 19 ? 12.742 24.766 -5.84 1 74.81 19 ARG B O 1
ATOM 1635 N N . LYS B 1 20 ? 12.508 24.969 -3.646 1 81.12 20 LYS B N 1
ATOM 1636 C CA . LYS B 1 20 ? 13.953 25.156 -3.523 1 81.12 20 LYS B CA 1
ATOM 1637 C C . LYS B 1 20 ? 14.664 23.828 -3.311 1 81.12 20 LYS B C 1
ATOM 1639 O O . LYS B 1 20 ? 15.891 23.766 -3.375 1 81.12 20 LYS B O 1
ATOM 1644 N N . LEU B 1 21 ? 13.883 22.859 -3.094 1 84.12 21 LEU B N 1
ATOM 1645 C CA . LEU B 1 21 ? 14.492 21.547 -2.898 1 84.12 21 LEU B CA 1
ATOM 1646 C C . LEU B 1 21 ? 14.914 20.938 -4.23 1 84.12 21 LEU B C 1
ATOM 1648 O O . LEU B 1 21 ? 14.148 20.953 -5.195 1 84.12 21 LEU B O 1
ATOM 1652 N N . SER B 1 22 ? 16.172 20.531 -4.316 1 89.81 22 SER B N 1
ATOM 1653 C CA . SER B 1 22 ? 16.656 19.766 -5.461 1 89.81 22 SER B CA 1
ATOM 1654 C C . SER B 1 22 ? 16.25 18.297 -5.363 1 89.81 22 SER B C 1
ATOM 1656 O O . SER B 1 22 ? 15.742 17.859 -4.328 1 89.81 22 SER B O 1
ATOM 1658 N N . VAL B 1 23 ? 16.438 17.594 -6.441 1 94.62 23 VAL B N 1
ATOM 1659 C CA . VAL B 1 23 ? 16.203 16.156 -6.473 1 94.62 23 VAL B CA 1
ATOM 1660 C C . VAL B 1 23 ? 17.062 15.469 -5.414 1 94.62 23 VAL B C 1
ATOM 1662 O O . VAL B 1 23 ? 16.578 14.594 -4.688 1 94.62 23 VAL B O 1
ATOM 1665 N N . ILE B 1 24 ? 18.234 15.891 -5.25 1 94.44 24 ILE B N 1
ATOM 1666 C CA . ILE B 1 24 ? 19.172 15.297 -4.297 1 94.44 24 ILE B CA 1
ATOM 1667 C C . ILE B 1 24 ? 18.703 15.562 -2.873 1 94.44 24 ILE B C 1
ATOM 1669 O O . ILE B 1 24 ? 18.844 14.703 -1.994 1 94.44 24 ILE B O 1
ATOM 1673 N N . ASP B 1 25 ? 18.141 16.719 -2.635 1 93.5 25 ASP B N 1
ATOM 1674 C CA . ASP B 1 25 ? 17.594 17.047 -1.321 1 93.5 25 ASP B CA 1
ATOM 1675 C C . ASP B 1 25 ? 16.438 16.109 -0.966 1 93.5 25 ASP B C 1
ATOM 1677 O O . ASP B 1 25 ? 16.328 15.641 0.168 1 93.5 25 ASP B O 1
ATOM 1681 N N . LEU B 1 26 ? 15.617 15.875 -1.945 1 93.12 26 LEU B N 1
ATOM 1682 C CA . LEU B 1 26 ? 14.492 14.977 -1.735 1 93.12 26 LEU B CA 1
ATOM 1683 C C . LEU B 1 26 ? 14.977 13.57 -1.387 1 93.12 26 LEU B C 1
ATOM 1685 O O . LEU B 1 26 ? 14.484 12.961 -0.438 1 93.12 26 LEU B O 1
ATOM 1689 N N . ILE B 1 27 ? 15.938 13.102 -2.166 1 95.69 27 ILE B N 1
ATOM 1690 C CA . ILE B 1 27 ? 16.469 11.758 -1.966 1 95.69 27 ILE B CA 1
ATOM 1691 C C . ILE B 1 27 ? 17.094 11.656 -0.577 1 95.69 27 ILE B C 1
ATOM 1693 O O . ILE B 1 27 ? 16.859 10.68 0.145 1 95.69 27 ILE B O 1
ATOM 1697 N N . ARG B 1 28 ? 17.812 12.617 -0.159 1 94.19 28 ARG B N 1
ATOM 1698 C CA . ARG B 1 28 ? 18.5 12.609 1.128 1 94.19 28 ARG B CA 1
ATOM 1699 C C . ARG B 1 28 ? 17.516 12.539 2.281 1 94.19 28 ARG B C 1
ATOM 1701 O O . ARG B 1 28 ? 17.781 11.906 3.303 1 94.19 28 ARG B O 1
ATOM 1708 N N . GLU B 1 29 ? 16.406 13.18 2.096 1 91.12 29 GLU B N 1
ATOM 1709 C CA . GLU B 1 29 ? 15.383 13.234 3.146 1 91.12 29 GLU B CA 1
ATOM 1710 C C . GLU B 1 29 ? 14.617 11.914 3.242 1 91.12 29 GLU B C 1
ATOM 1712 O O . GLU B 1 29 ? 14.148 11.547 4.32 1 91.12 29 GLU B O 1
ATOM 1717 N N . ARG B 1 30 ? 14.57 11.18 2.17 1 93.44 30 ARG B N 1
ATOM 1718 C CA . ARG B 1 30 ? 13.633 10.062 2.088 1 93.44 30 ARG B CA 1
ATOM 1719 C C . ARG B 1 30 ? 14.375 8.727 2.141 1 93.44 30 ARG B C 1
ATOM 1721 O O . ARG B 1 30 ? 13.828 7.73 2.617 1 93.44 30 ARG B O 1
ATOM 1728 N N . TRP B 1 31 ? 15.555 8.734 1.703 1 95.94 31 TRP B N 1
ATOM 1729 C CA . TRP B 1 31 ? 16.281 7.496 1.416 1 95.94 31 TRP B CA 1
ATOM 1730 C C . TRP B 1 31 ? 16.438 6.648 2.674 1 95.94 31 TRP B C 1
ATOM 1732 O O . TRP B 1 31 ? 16.25 5.434 2.637 1 95.94 31 TRP B O 1
ATOM 1742 N N . GLY B 1 32 ? 16.812 7.285 3.803 1 94.25 32 GLY B N 1
ATOM 1743 C CA . GLY B 1 32 ? 17 6.539 5.039 1 94.25 32 GLY B CA 1
ATOM 1744 C C . GLY B 1 32 ? 15.773 5.754 5.449 1 94.25 32 GLY B C 1
ATOM 1745 O O . GLY B 1 32 ? 15.852 4.551 5.711 1 94.25 32 GLY B O 1
ATOM 1746 N N . TRP B 1 33 ? 14.711 6.395 5.508 1 92.62 33 TRP B N 1
ATOM 1747 C CA . TRP B 1 33 ? 13.461 5.75 5.891 1 92.62 33 TRP B CA 1
ATOM 1748 C C . TRP B 1 33 ? 13.023 4.734 4.84 1 92.62 33 TRP B C 1
ATOM 1750 O O . TRP B 1 33 ? 12.508 3.664 5.18 1 92.62 33 TRP B O 1
ATOM 1760 N N . LEU B 1 34 ? 13.242 5.102 3.607 1 95.69 34 LEU B N 1
ATOM 1761 C CA . LEU B 1 34 ? 12.844 4.203 2.529 1 95.69 34 LEU B CA 1
ATOM 1762 C C . LEU B 1 34 ? 13.602 2.883 2.617 1 95.69 34 LEU B C 1
ATOM 1764 O O . LEU B 1 34 ? 13.039 1.817 2.361 1 95.69 34 LEU B O 1
ATOM 1768 N N . LEU B 1 35 ? 14.867 2.928 2.992 1 97.06 35 LEU B N 1
ATOM 1769 C CA . LEU B 1 35 ? 15.664 1.721 3.16 1 97.06 35 LEU B CA 1
ATOM 1770 C C . LEU B 1 35 ? 15.125 0.861 4.297 1 97.06 35 LEU B C 1
ATOM 1772 O O . LEU B 1 35 ? 15.078 -0.365 4.188 1 97.06 35 LEU B O 1
ATOM 1776 N N . ILE B 1 36 ? 14.727 1.5 5.348 1 95.75 36 ILE B N 1
ATOM 1777 C CA . ILE B 1 36 ? 14.164 0.78 6.488 1 95.75 36 ILE B CA 1
ATOM 1778 C C . ILE B 1 36 ? 12.859 0.095 6.074 1 95.75 36 ILE B C 1
ATOM 1780 O O . ILE B 1 36 ? 12.656 -1.084 6.371 1 95.75 36 ILE B O 1
ATOM 1784 N N . PHE B 1 37 ? 12.039 0.83 5.363 1 97.06 37 PHE B N 1
ATOM 1785 C CA . PHE B 1 37 ? 10.766 0.26 4.922 1 97.06 37 PHE B CA 1
ATOM 1786 C C . PHE B 1 37 ? 11 -0.866 3.922 1 97.06 37 PHE B C 1
ATOM 1788 O O . PHE B 1 37 ? 10.273 -1.857 3.912 1 97.06 37 PHE B O 1
ATOM 1795 N N . PHE B 1 38 ? 12.023 -0.693 3.082 1 97.94 38 PHE B N 1
ATOM 1796 C CA . PHE B 1 38 ? 12.359 -1.712 2.094 1 97.94 38 PHE B CA 1
ATOM 1797 C C . PHE B 1 38 ? 12.719 -3.025 2.775 1 97.94 38 PHE B C 1
ATOM 1799 O O . PHE B 1 38 ? 12.398 -4.102 2.271 1 97.94 38 PHE B O 1
ATOM 1806 N N . GLY B 1 39 ? 13.406 -2.988 3.896 1 97.81 39 GLY B N 1
ATOM 1807 C CA . GLY B 1 39 ? 13.672 -4.188 4.676 1 97.81 39 GLY B CA 1
ATOM 1808 C C . GLY B 1 39 ? 12.406 -4.934 5.07 1 97.81 39 GLY B C 1
ATOM 1809 O O . GLY B 1 39 ? 12.359 -6.16 5.004 1 97.81 39 GLY B O 1
ATOM 1810 N N . GLY B 1 40 ? 11.391 -4.184 5.504 1 97.38 40 GLY B N 1
ATOM 1811 C CA . GLY B 1 40 ? 10.109 -4.789 5.812 1 97.38 40 GLY B CA 1
ATOM 1812 C C . GLY B 1 40 ? 9.414 -5.383 4.598 1 97.38 40 GLY B C 1
ATOM 1813 O O . GLY B 1 40 ? 8.711 -6.387 4.707 1 97.38 40 GLY B O 1
ATOM 1814 N N . LEU B 1 41 ? 9.633 -4.746 3.473 1 97.81 41 LEU B N 1
ATOM 1815 C CA . LEU B 1 41 ? 9.031 -5.25 2.24 1 97.81 41 LEU B CA 1
ATOM 1816 C C . LEU B 1 41 ? 9.711 -6.535 1.788 1 97.81 41 LEU B C 1
ATOM 1818 O O . LEU B 1 41 ? 9.07 -7.418 1.215 1 97.81 41 LEU B O 1
ATOM 1822 N N . VAL B 1 42 ? 11 -6.609 2.023 1 97.12 42 VAL B N 1
ATOM 1823 C CA . VAL B 1 42 ? 11.695 -7.863 1.754 1 97.12 42 VAL B CA 1
ATOM 1824 C C . VAL B 1 42 ? 11.109 -8.977 2.621 1 97.12 42 VAL B C 1
ATOM 1826 O O . VAL B 1 42 ? 10.953 -10.109 2.164 1 97.12 42 VAL B O 1
ATOM 1829 N N . LEU B 1 43 ? 10.758 -8.648 3.809 1 97.19 43 LEU B N 1
ATOM 1830 C CA . LEU B 1 43 ? 10.102 -9.617 4.68 1 97.19 43 LEU B CA 1
ATOM 1831 C C . LEU B 1 43 ? 8.773 -10.062 4.086 1 97.19 43 LEU B C 1
ATOM 1833 O O . LEU B 1 43 ? 8.406 -11.242 4.184 1 97.19 43 LEU B O 1
ATOM 1837 N N . ALA B 1 44 ? 8.047 -9.156 3.512 1 97.62 44 ALA B N 1
ATOM 1838 C CA . ALA B 1 44 ? 6.797 -9.523 2.848 1 97.62 44 ALA B CA 1
ATOM 1839 C C . ALA B 1 44 ? 7.047 -10.516 1.714 1 97.62 44 ALA B C 1
ATOM 1841 O O . ALA B 1 44 ? 6.289 -11.469 1.539 1 97.62 44 ALA B O 1
ATOM 1842 N N . ALA B 1 45 ? 8.109 -10.289 0.969 1 96.44 45 ALA B N 1
ATOM 1843 C CA . ALA B 1 45 ? 8.477 -11.211 -0.103 1 96.44 45 ALA B CA 1
ATOM 1844 C C . ALA B 1 45 ? 8.82 -12.594 0.454 1 96.44 45 ALA B C 1
ATOM 1846 O O . ALA B 1 45 ? 8.438 -13.617 -0.122 1 96.44 45 ALA B O 1
ATOM 1847 N N . LEU B 1 46 ? 9.492 -12.594 1.548 1 95.94 46 LEU B N 1
ATOM 1848 C CA . LEU B 1 46 ? 9.891 -13.844 2.18 1 95.94 46 LEU B CA 1
ATOM 1849 C C . LEU B 1 46 ? 8.672 -14.594 2.711 1 95.94 46 LEU B C 1
ATOM 1851 O O . LEU B 1 46 ? 8.648 -15.828 2.711 1 95.94 46 LEU B O 1
ATOM 1855 N N . VAL B 1 47 ? 7.727 -13.859 3.16 1 97.38 47 VAL B N 1
ATOM 1856 C CA . VAL B 1 47 ? 6.488 -14.484 3.609 1 97.38 47 VAL B CA 1
ATOM 1857 C C . VAL B 1 47 ? 5.828 -15.219 2.439 1 97.38 47 VAL B C 1
ATOM 1859 O O . VAL B 1 47 ? 5.398 -16.359 2.578 1 97.38 47 VAL B O 1
ATOM 1862 N N . VAL B 1 48 ? 5.715 -14.555 1.293 1 97.19 48 VAL B N 1
ATOM 1863 C CA . VAL B 1 48 ? 5.102 -15.188 0.129 1 97.19 48 VAL B CA 1
ATOM 1864 C C . VAL B 1 48 ? 5.91 -16.422 -0.274 1 97.19 48 VAL B C 1
ATOM 1866 O O . VAL B 1 48 ? 5.34 -17.469 -0.611 1 97.19 48 VAL B O 1
ATOM 1869 N N . GLU B 1 49 ? 7.219 -16.266 -0.25 1 95.56 49 GLU B N 1
ATOM 1870 C CA . GLU B 1 49 ? 8.078 -17.406 -0.559 1 95.56 49 GLU B CA 1
ATOM 1871 C C . GLU B 1 49 ? 7.789 -18.578 0.37 1 95.56 49 GLU B C 1
ATOM 1873 O O . GLU B 1 49 ? 7.762 -19.734 -0.068 1 95.56 49 GLU B O 1
ATOM 1878 N N . ALA B 1 50 ? 7.562 -18.359 1.604 1 96 50 ALA B N 1
ATOM 1879 C CA . ALA B 1 50 ? 7.312 -19.406 2.6 1 96 50 ALA B CA 1
ATOM 1880 C C . ALA B 1 50 ? 6.023 -20.172 2.289 1 96 50 ALA B C 1
ATOM 1882 O O . ALA B 1 50 ? 5.855 -21.312 2.715 1 96 50 ALA B O 1
ATOM 1883 N N . PHE B 1 51 ? 5.18 -19.547 1.536 1 95.94 51 PHE B N 1
ATOM 1884 C CA . PHE B 1 51 ? 3.904 -20.172 1.22 1 95.94 51 PHE B CA 1
ATOM 1885 C C . PHE B 1 51 ? 3.838 -20.547 -0.256 1 95.94 51 PHE B C 1
ATOM 1887 O O . PHE B 1 51 ? 2.752 -20.609 -0.838 1 95.94 51 PHE B O 1
ATOM 1894 N N . GLU B 1 52 ? 4.988 -20.703 -0.824 1 94.12 52 GLU B N 1
ATOM 1895 C CA . GLU B 1 52 ? 5.094 -21.031 -2.242 1 94.12 52 GLU B CA 1
ATOM 1896 C C . GLU B 1 52 ? 4.285 -22.281 -2.582 1 94.12 52 GLU B C 1
ATOM 1898 O O . GLU B 1 52 ? 3.645 -22.344 -3.633 1 94.12 52 GLU B O 1
ATOM 1903 N N . ASP B 1 53 ? 4.355 -23.297 -1.695 1 93.81 53 ASP B N 1
ATOM 1904 C CA . ASP B 1 53 ? 3.641 -24.547 -1.938 1 93.81 53 ASP B CA 1
ATOM 1905 C C . ASP B 1 53 ? 2.135 -24.312 -2.029 1 93.81 53 ASP B C 1
ATOM 1907 O O . ASP B 1 53 ? 1.456 -24.922 -2.859 1 93.81 53 ASP B O 1
ATOM 1911 N N . VAL B 1 54 ? 1.624 -23.406 -1.193 1 94.25 54 VAL B N 1
ATOM 1912 C CA . VAL B 1 54 ? 0.208 -23.047 -1.215 1 94.25 54 VAL B CA 1
ATOM 1913 C C . VAL B 1 54 ? -0.143 -22.406 -2.553 1 94.25 54 VAL B C 1
ATOM 1915 O O . VAL B 1 54 ? -1.173 -22.719 -3.152 1 94.25 54 VAL B O 1
ATOM 1918 N N . LEU B 1 55 ? 0.732 -21.609 -3.064 1 94.75 55 LEU B N 1
ATOM 1919 C CA . LEU B 1 55 ? 0.491 -20.859 -4.285 1 94.75 55 LEU B CA 1
ATOM 1920 C C . LEU B 1 55 ? 0.609 -21.75 -5.516 1 94.75 55 LEU B C 1
ATOM 1922 O O . LEU B 1 55 ? -0.104 -21.547 -6.5 1 94.75 55 LEU B O 1
ATOM 1926 N N . LYS B 1 56 ? 1.514 -22.703 -5.488 1 92.94 56 LYS B N 1
ATOM 1927 C CA . LYS B 1 56 ? 1.686 -23.625 -6.605 1 92.94 56 LYS B CA 1
ATOM 1928 C C . LYS B 1 56 ? 0.429 -24.469 -6.828 1 92.94 56 LYS B C 1
ATOM 1930 O O . LYS B 1 56 ? 0.083 -24.781 -7.965 1 92.94 56 LYS B O 1
ATOM 1935 N N . HIS B 1 57 ? -0.265 -24.703 -5.719 1 91.88 57 HIS B N 1
ATOM 1936 C CA . HIS B 1 57 ? -1.451 -25.547 -5.812 1 91.88 57 HIS B CA 1
ATOM 1937 C C . HIS B 1 57 ? -2.709 -24.703 -6.008 1 91.88 57 HIS B C 1
ATOM 1939 O O . HIS B 1 57 ? -3.754 -25.219 -6.406 1 91.88 57 HIS B O 1
ATOM 1945 N N . ASN B 1 58 ? -2.625 -23.422 -5.699 1 93.5 58 ASN B N 1
ATOM 1946 C CA . ASN B 1 58 ? -3.76 -22.516 -5.777 1 93.5 58 ASN B CA 1
ATOM 1947 C C . ASN B 1 58 ? -3.332 -21.125 -6.238 1 93.5 58 ASN B C 1
ATOM 1949 O O . ASN B 1 58 ? -3.465 -20.156 -5.496 1 93.5 58 ASN B O 1
ATOM 1953 N N . VAL B 1 59 ? -2.971 -21 -7.473 1 93.25 59 VAL B N 1
ATOM 1954 C CA . VAL B 1 59 ? -2.418 -19.781 -8.039 1 93.25 59 VAL B CA 1
ATOM 1955 C C . VAL B 1 59 ? -3.426 -18.641 -7.887 1 93.25 59 VAL B C 1
ATOM 1957 O O . VAL B 1 59 ? -3.043 -17.484 -7.758 1 93.25 59 VAL B O 1
ATOM 1960 N N . GLU B 1 60 ? -4.711 -18.969 -7.836 1 93.75 60 GLU B N 1
ATOM 1961 C CA . GLU B 1 60 ? -5.777 -17.969 -7.715 1 93.75 60 GLU B CA 1
ATOM 1962 C C . GLU B 1 60 ? -5.609 -17.141 -6.449 1 93.75 60 GLU B C 1
ATOM 1964 O O . GLU B 1 60 ? -6.059 -15.992 -6.398 1 93.75 60 GLU B O 1
ATOM 1969 N N . LEU B 1 61 ? -4.992 -17.75 -5.438 1 96.5 61 LEU B N 1
ATOM 1970 C CA . LEU B 1 61 ? -4.758 -17.016 -4.199 1 96.5 61 LEU B CA 1
ATOM 1971 C C . LEU B 1 61 ? -3.9 -15.781 -4.457 1 96.5 61 LEU B C 1
ATOM 1973 O O . LEU B 1 61 ? -4.027 -14.773 -3.76 1 96.5 61 LEU B O 1
ATOM 1977 N N . SER B 1 62 ? -3.037 -15.828 -5.457 1 96.31 62 SER B N 1
ATOM 1978 C CA . SER B 1 62 ? -2.137 -14.719 -5.75 1 96.31 62 SER B CA 1
ATOM 1979 C C . SER B 1 62 ? -2.9 -13.523 -6.312 1 96.31 62 SER B C 1
ATOM 1981 O O . SER B 1 62 ? -2.434 -12.383 -6.223 1 96.31 62 SER B O 1
ATOM 1983 N N . TYR B 1 63 ? -4.133 -13.727 -6.848 1 95.88 63 TYR B N 1
ATOM 1984 C CA . TYR B 1 63 ? -4.922 -12.633 -7.398 1 95.88 63 TYR B CA 1
ATOM 1985 C C . TYR B 1 63 ? -5.227 -11.586 -6.336 1 95.88 63 TYR B C 1
ATOM 1987 O O . TYR B 1 63 ? -5.332 -10.398 -6.637 1 95.88 63 TYR B O 1
ATOM 1995 N N . PHE B 1 64 ? -5.34 -12.062 -5.137 1 97.5 64 PHE B N 1
ATOM 1996 C CA . PHE B 1 64 ? -5.918 -11.188 -4.117 1 97.5 64 PHE B CA 1
ATOM 1997 C C . PHE B 1 64 ? -4.836 -10.656 -3.184 1 97.5 64 PHE B C 1
ATOM 1999 O O . PHE B 1 64 ? -5.125 -9.898 -2.258 1 97.5 64 PHE B O 1
ATOM 2006 N N . VAL B 1 65 ? -3.592 -11.039 -3.461 1 98.12 65 VAL B N 1
ATOM 2007 C CA . VAL B 1 65 ? -2.484 -10.5 -2.674 1 98.12 65 VAL B CA 1
ATOM 2008 C C . VAL B 1 65 ? -2.469 -8.977 -2.768 1 98.12 65 VAL B C 1
ATOM 2010 O O . VAL B 1 65 ? -2.49 -8.289 -1.745 1 98.12 65 VAL B O 1
ATOM 2013 N N . PRO B 1 66 ? -2.555 -8.383 -3.957 1 97.94 66 PRO B N 1
ATOM 2014 C CA . PRO B 1 66 ? -2.553 -6.918 -4.031 1 97.94 66 PRO B CA 1
ATOM 2015 C C . PRO B 1 66 ? -3.816 -6.297 -3.441 1 97.94 66 PRO B C 1
ATOM 2017 O O . PRO B 1 66 ? -3.762 -5.203 -2.873 1 97.94 66 PRO B O 1
ATOM 2020 N N . LEU B 1 67 ? -4.93 -6.977 -3.617 1 98.12 67 LEU B N 1
ATOM 2021 C CA . LEU B 1 67 ? -6.18 -6.453 -3.076 1 98.12 67 LEU B CA 1
ATOM 2022 C C . LEU B 1 67 ? -6.133 -6.402 -1.553 1 98.12 67 LEU B C 1
ATOM 2024 O O . LEU B 1 67 ? -6.531 -5.402 -0.95 1 98.12 67 LEU B O 1
ATOM 2028 N N . LEU B 1 68 ? -5.633 -7.449 -0.956 1 98.44 68 LEU B N 1
ATOM 2029 C CA . LEU B 1 68 ? -5.586 -7.559 0.499 1 98.44 68 LEU B CA 1
ATOM 2030 C C . LEU B 1 68 ? -4.656 -6.504 1.092 1 98.44 68 LEU B C 1
ATOM 2032 O O . LEU B 1 68 ? -5.047 -5.762 1.996 1 98.44 68 LEU B O 1
ATOM 2036 N N . ILE B 1 69 ? -3.422 -6.457 0.615 1 97.44 69 ILE B N 1
ATOM 2037 C CA . ILE B 1 69 ? -2.455 -5.543 1.215 1 97.44 69 ILE B CA 1
ATOM 2038 C C . ILE B 1 69 ? -2.783 -4.109 0.814 1 97.44 69 ILE B C 1
ATOM 2040 O O . ILE B 1 69 ? -2.572 -3.176 1.593 1 97.44 69 ILE B O 1
ATOM 2044 N N . GLY B 1 70 ? -3.354 -3.883 -0.424 1 98.06 70 GLY B N 1
ATOM 2045 C CA . GLY B 1 70 ? -3.836 -2.568 -0.815 1 98.06 70 GLY B CA 1
ATOM 2046 C C . GLY B 1 70 ? -4.957 -2.057 0.069 1 98.06 70 GLY B C 1
ATOM 2047 O O . GLY B 1 70 ? -4.953 -0.891 0.472 1 98.06 70 GLY B O 1
ATOM 2048 N N . HIS B 1 71 ? -5.91 -2.902 0.325 1 98.31 71 HIS B N 1
ATOM 2049 C CA . HIS B 1 71 ? -6.988 -2.525 1.234 1 98.31 71 HIS B CA 1
ATOM 2050 C C . HIS B 1 71 ? -6.445 -2.195 2.621 1 98.31 71 HIS B C 1
ATOM 2052 O O . HIS B 1 71 ? -6.844 -1.197 3.227 1 98.31 71 HIS B O 1
ATOM 2058 N N . GLY B 1 72 ? -5.582 -3.066 3.139 1 98.31 72 GLY B N 1
ATOM 2059 C CA . GLY B 1 72 ? -4.957 -2.77 4.418 1 98.31 72 GLY B CA 1
ATOM 2060 C C . GLY B 1 72 ? -4.285 -1.409 4.449 1 98.31 72 GLY B C 1
ATOM 2061 O O . GLY B 1 72 ? -4.461 -0.646 5.402 1 98.31 72 GLY B O 1
ATOM 2062 N N . GLY B 1 73 ? -3.541 -1.15 3.414 1 97.25 73 GLY B N 1
ATOM 2063 C CA . GLY B 1 73 ? -2.893 0.147 3.312 1 97.25 73 GLY B CA 1
ATOM 2064 C C . GLY B 1 73 ? -3.877 1.301 3.244 1 97.25 73 GLY B C 1
ATOM 2065 O O . GLY B 1 73 ? -3.691 2.32 3.912 1 97.25 73 GLY B O 1
ATOM 2066 N N . ASN B 1 74 ? -4.934 1.206 2.457 1 97.19 74 ASN B N 1
ATOM 2067 C CA . ASN B 1 74 ? -5.91 2.275 2.26 1 97.19 74 ASN B CA 1
ATOM 2068 C C . ASN B 1 74 ? -6.688 2.568 3.539 1 97.19 74 ASN B C 1
ATOM 2070 O O . ASN B 1 74 ? -6.773 3.719 3.969 1 97.19 74 ASN B O 1
ATOM 2074 N N . THR B 1 75 ? -7.223 1.512 4.117 1 97.56 75 THR B N 1
ATOM 2075 C CA . THR B 1 75 ? -8.016 1.719 5.324 1 97.56 75 THR B CA 1
ATOM 2076 C C . THR B 1 75 ? -7.129 2.166 6.484 1 97.56 75 THR B C 1
ATOM 2078 O O . THR B 1 75 ? -7.527 3.012 7.289 1 97.56 75 THR B O 1
ATOM 2081 N N . GLY B 1 76 ? -5.93 1.604 6.566 1 97.19 76 GLY B N 1
ATOM 2082 C CA . GLY B 1 76 ? -4.965 2.059 7.559 1 97.19 76 GLY B CA 1
ATOM 2083 C C . GLY B 1 76 ? -4.562 3.51 7.379 1 97.19 76 GLY B C 1
ATOM 2084 O O . GLY B 1 76 ? -4.406 4.242 8.359 1 97.19 76 GLY B O 1
ATOM 2085 N N . SER B 1 77 ? -4.371 3.902 6.152 1 95.5 77 SER B N 1
ATOM 2086 C CA . SER B 1 77 ? -4 5.281 5.848 1 95.5 77 SER B CA 1
ATOM 2087 C C . SER B 1 77 ? -5.117 6.246 6.219 1 95.5 77 SER B C 1
ATOM 2089 O O . SER B 1 77 ? -4.855 7.375 6.645 1 95.5 77 SER B O 1
ATOM 2091 N N . GLN B 1 78 ? -6.34 5.867 5.98 1 93.94 78 GLN B N 1
ATOM 2092 C CA . GLN B 1 78 ? -7.457 6.711 6.395 1 93.94 78 GLN B CA 1
ATOM 2093 C C . GLN B 1 78 ? -7.48 6.887 7.91 1 93.94 78 GLN B C 1
ATOM 2095 O O . GLN B 1 78 ? -7.715 7.988 8.414 1 93.94 78 GLN B O 1
ATOM 2100 N N . SER B 1 79 ? -7.246 5.742 8.586 1 95.69 79 SER B N 1
ATOM 2101 C CA . SER B 1 79 ? -7.125 5.809 10.039 1 95.69 79 SER B CA 1
ATOM 2102 C C . SER B 1 79 ? -5.98 6.723 10.453 1 95.69 79 SER B C 1
ATOM 2104 O O . SER B 1 79 ? -6.141 7.562 11.344 1 95.69 79 SER B O 1
ATOM 2106 N N . ASN B 1 80 ? -4.867 6.539 9.812 1 95.25 80 ASN B N 1
ATOM 2107 C CA . ASN B 1 80 ? -3.666 7.328 10.07 1 95.25 80 ASN B CA 1
ATOM 2108 C C . ASN B 1 80 ? -3.93 8.82 9.906 1 95.25 80 ASN B C 1
ATOM 2110 O O . ASN B 1 80 ? -3.59 9.625 10.781 1 95.25 80 ASN B O 1
ATOM 2114 N N . ALA B 1 81 ? -4.543 9.211 8.797 1 91.31 81 ALA B N 1
ATOM 2115 C CA . ALA B 1 81 ? -4.844 10.609 8.5 1 91.31 81 ALA B CA 1
ATOM 2116 C C . ALA B 1 81 ? -5.762 11.211 9.555 1 91.31 81 ALA B C 1
ATOM 2118 O O . ALA B 1 81 ? -5.559 12.344 9.984 1 91.31 81 ALA B O 1
ATOM 2119 N N . THR B 1 82 ? -6.762 10.469 9.945 1 92.12 82 THR B N 1
ATOM 2120 C CA . THR B 1 82 ? -7.734 10.93 10.938 1 92.12 82 THR B CA 1
ATOM 2121 C C . THR B 1 82 ? -7.062 11.172 12.281 1 92.12 82 THR B C 1
ATOM 2123 O O . THR B 1 82 ? -7.312 12.188 12.93 1 92.12 82 THR B O 1
ATOM 2126 N N . VAL B 1 83 ? -6.234 10.297 12.688 1 94.12 83 VAL B N 1
ATOM 2127 C CA . VAL B 1 83 ? -5.609 10.398 14 1 94.12 83 VAL B CA 1
ATOM 2128 C C . VAL B 1 83 ? -4.543 11.484 13.984 1 94.12 83 VAL B C 1
ATOM 2130 O O . VAL B 1 83 ? -4.355 12.203 14.969 1 94.12 83 VAL B O 1
ATOM 2133 N N . ILE B 1 84 ? -3.828 11.617 12.875 1 91.69 84 ILE B N 1
ATOM 2134 C CA . ILE B 1 84 ? -2.857 12.695 12.734 1 91.69 84 ILE B CA 1
ATOM 2135 C C . ILE B 1 84 ? -3.557 14.047 12.914 1 91.69 84 ILE B C 1
ATOM 2137 O O . ILE B 1 84 ? -3.049 14.93 13.602 1 91.69 84 ILE B O 1
ATOM 2141 N N . ARG B 1 85 ? -4.66 14.211 12.273 1 89 85 ARG B N 1
ATOM 2142 C CA . ARG B 1 85 ? -5.422 15.453 12.391 1 89 85 ARG B CA 1
ATOM 2143 C C . ARG B 1 85 ? -5.875 15.68 13.828 1 89 85 ARG B C 1
ATOM 2145 O O . ARG B 1 85 ? -5.797 16.797 14.344 1 89 85 ARG B O 1
ATOM 2152 N N . ALA B 1 86 ? -6.367 14.672 14.453 1 92 86 ALA B N 1
ATOM 2153 C CA . ALA B 1 86 ? -6.82 14.766 15.836 1 92 86 ALA B CA 1
ATOM 2154 C C . ALA B 1 86 ? -5.668 15.156 16.766 1 92 86 ALA B C 1
ATOM 2156 O O . ALA B 1 86 ? -5.855 15.914 17.719 1 92 86 ALA B O 1
ATOM 2157 N N . LEU B 1 87 ? -4.496 14.633 16.5 1 91.69 87 LEU B N 1
ATOM 2158 C CA . LEU B 1 87 ? -3.289 14.969 17.25 1 91.69 87 LEU B CA 1
ATOM 2159 C C . LEU B 1 87 ? -2.934 16.438 17.062 1 91.69 87 LEU B C 1
ATOM 2161 O O . LEU B 1 87 ? -2.645 17.141 18.031 1 91.69 87 LEU B O 1
ATOM 2165 N N . ALA B 1 88 ? -2.975 16.859 15.859 1 86.88 88 ALA B N 1
ATOM 2166 C CA . ALA B 1 88 ? -2.621 18.234 15.523 1 86.88 88 ALA B CA 1
ATOM 2167 C C . ALA B 1 88 ? -3.576 19.219 16.188 1 86.88 88 ALA B C 1
ATOM 2169 O O . ALA B 1 88 ? -3.168 20.312 16.578 1 86.88 88 ALA B O 1
ATOM 2170 N N . LEU B 1 89 ? -4.785 18.844 16.328 1 89.88 89 LEU B N 1
ATOM 2171 C CA . LEU B 1 89 ? -5.812 19.703 16.891 1 89.88 89 LEU B CA 1
ATOM 2172 C C . LEU B 1 89 ? -5.867 19.578 18.406 1 89.88 89 LEU B C 1
ATOM 2174 O O . LEU B 1 89 ? -6.609 20.312 19.078 1 89.88 89 LEU B O 1
ATOM 2178 N N . GLY B 1 90 ? -5.137 18.609 18.922 1 91 90 GLY B N 1
ATOM 2179 C CA . GLY B 1 90 ? -5.098 18.406 20.359 1 91 90 GLY B CA 1
ATOM 2180 C C . GLY B 1 90 ? -6.289 17.625 20.891 1 91 90 GLY B C 1
ATOM 2181 O O . GLY B 1 90 ? -6.551 17.625 22.094 1 91 90 GLY B O 1
ATOM 2182 N N . HIS B 1 91 ? -7 17 20.016 1 92.56 91 HIS B N 1
ATOM 2183 C CA . HIS B 1 91 ? -8.188 16.25 20.406 1 92.56 91 HIS B CA 1
ATOM 2184 C C . HIS B 1 91 ? -7.82 14.852 20.891 1 92.56 91 HIS B C 1
ATOM 2186 O O . HIS B 1 91 ? -8.633 14.172 21.531 1 92.56 91 HIS B O 1
ATOM 2192 N N . VAL B 1 92 ? -6.594 14.43 20.578 1 93.56 92 VAL B N 1
ATOM 2193 C CA . VAL B 1 92 ? -6.074 13.133 21.016 1 93.56 92 VAL B CA 1
ATOM 2194 C C . VAL B 1 92 ? -4.637 13.289 21.5 1 93.56 92 VAL B C 1
ATOM 2196 O O . VAL B 1 92 ? -3.871 14.086 20.953 1 93.56 92 VAL B O 1
ATOM 2199 N N . LYS B 1 93 ? -4.383 12.633 22.578 1 94.19 93 LYS B N 1
ATOM 2200 C CA . LYS B 1 93 ? -3.02 12.578 23.094 1 94.19 93 LYS B CA 1
ATOM 2201 C C . LYS B 1 93 ? -2.414 11.195 22.922 1 94.19 93 LYS B C 1
ATOM 2203 O O . LYS B 1 93 ? -3.141 10.203 22.781 1 94.19 93 LYS B O 1
ATOM 2208 N N . PRO B 1 94 ? -1.074 11.102 22.875 1 93.25 94 PRO B N 1
ATOM 2209 C CA . PRO B 1 94 ? -0.414 9.797 22.719 1 93.25 94 PRO B CA 1
ATOM 2210 C C . PRO B 1 94 ? -0.856 8.773 23.766 1 93.25 94 PRO B C 1
ATOM 2212 O O . PRO B 1 94 ? -0.898 7.578 23.469 1 93.25 94 PRO B O 1
ATOM 2215 N N . SER B 1 95 ? -1.285 9.133 24.891 1 94.12 95 SER B N 1
ATOM 2216 C CA . SER B 1 95 ? -1.69 8.234 25.969 1 94.12 95 SER B CA 1
ATOM 2217 C C . SER B 1 95 ? -3.078 7.656 25.719 1 94.12 95 SER B C 1
ATOM 2219 O O . SER B 1 95 ? -3.5 6.719 26.391 1 94.12 95 SER B O 1
ATOM 2221 N N . ASP B 1 96 ? -3.748 8.133 24.703 1 94.31 96 ASP B N 1
ATOM 2222 C CA . ASP B 1 96 ? -5.102 7.68 24.391 1 94.31 96 ASP B CA 1
ATOM 2223 C C . ASP B 1 96 ? -5.078 6.461 23.469 1 94.31 96 ASP B C 1
ATOM 2225 O O . ASP B 1 96 ? -6.059 6.18 22.766 1 94.31 96 ASP B O 1
ATOM 2229 N N . TYR B 1 97 ? -3.971 5.734 23.406 1 95 97 TYR B N 1
ATOM 2230 C CA . TYR B 1 97 ? -3.777 4.707 22.391 1 95 97 TYR B CA 1
ATOM 2231 C C . TYR B 1 97 ? -4.824 3.605 22.516 1 95 97 TYR B C 1
ATOM 2233 O O . TYR B 1 97 ? -5.277 3.049 21.516 1 95 97 TYR B O 1
ATOM 2241 N N . LEU B 1 98 ? -5.352 3.268 23.719 1 96 98 LEU B N 1
ATOM 2242 C CA . LEU B 1 98 ? -6.324 2.195 23.891 1 96 98 LEU B CA 1
ATOM 2243 C C . LEU B 1 98 ? -7.68 2.594 23.312 1 96 98 LEU B C 1
ATOM 2245 O O . LEU B 1 98 ? -8.367 1.773 22.703 1 96 98 LEU B O 1
ATOM 2249 N N . ARG B 1 99 ? -8.062 3.773 23.531 1 95.06 99 ARG B N 1
ATOM 2250 C CA . ARG B 1 99 ? -9.328 4.281 23 1 95.06 99 ARG B CA 1
ATOM 2251 C C . ARG B 1 99 ? -9.289 4.332 21.484 1 95.06 99 ARG B C 1
ATOM 2253 O O . ARG B 1 99 ? -10.258 3.955 20.812 1 95.06 99 ARG B O 1
ATOM 2260 N N . VAL B 1 100 ? -8.211 4.832 21 1 96.56 100 VAL B N 1
ATOM 2261 C CA . VAL B 1 100 ? -8.039 4.91 19.547 1 96.56 100 VAL B CA 1
ATOM 2262 C C . VAL B 1 100 ? -8.055 3.506 18.953 1 96.56 100 VAL B C 1
ATOM 2264 O O . VAL B 1 100 ? -8.727 3.264 17.938 1 96.56 100 VAL B O 1
ATOM 2267 N N . MET B 1 101 ? -7.371 2.613 19.609 1 97.81 101 MET B N 1
ATOM 2268 C CA . MET B 1 101 ? -7.289 1.239 19.125 1 97.81 101 MET B CA 1
ATOM 2269 C C . MET B 1 101 ? -8.672 0.607 19.047 1 97.81 101 MET B C 1
ATOM 2271 O O . MET B 1 101 ? -9.016 -0.029 18.047 1 97.81 101 MET B O 1
ATOM 2275 N N . ALA B 1 102 ? -9.453 0.752 20.0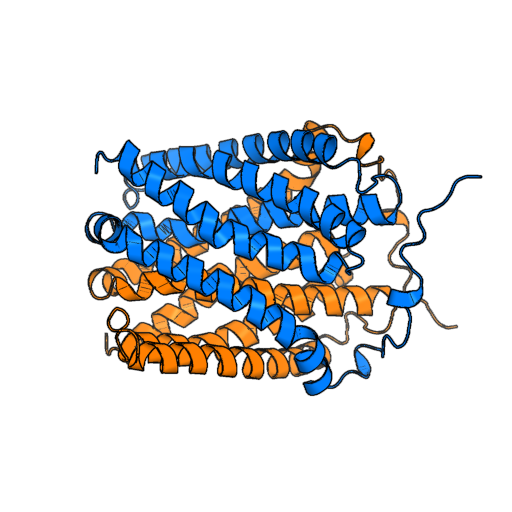47 1 97.12 102 ALA B N 1
ATOM 2276 C CA . ALA B 1 102 ? -10.781 0.131 20.109 1 97.12 102 ALA B CA 1
ATOM 2277 C C . ALA B 1 102 ? -11.695 0.671 19.016 1 97.12 102 ALA B C 1
ATOM 2279 O O . ALA B 1 102 ? -12.383 -0.096 18.344 1 97.12 102 ALA B O 1
ATOM 2280 N N . LYS B 1 103 ? -11.703 1.974 18.844 1 96.94 103 LYS B N 1
ATOM 2281 C CA . LYS B 1 103 ? -12.555 2.604 17.844 1 96.94 103 LYS B CA 1
ATOM 2282 C C . LYS B 1 103 ? -12.141 2.191 16.438 1 96.94 103 LYS B C 1
ATOM 2284 O O . LYS B 1 103 ? -12.984 1.853 15.602 1 96.94 103 LYS B O 1
ATOM 2289 N N . GLU B 1 104 ? -10.859 2.209 16.234 1 98 104 GLU B N 1
ATOM 2290 C CA . GLU B 1 104 ? -10.344 1.87 14.914 1 98 104 GLU B CA 1
ATOM 2291 C C . GLU B 1 104 ? -10.516 0.383 14.625 1 98 104 GLU B C 1
ATOM 2293 O O . GLU B 1 104 ? -10.742 -0.005 13.477 1 98 104 GLU B O 1
ATOM 2298 N N . ALA B 1 105 ? -10.375 -0.446 15.633 1 98.62 105 ALA B N 1
ATOM 2299 C CA . ALA B 1 105 ? -10.609 -1.877 15.453 1 98.62 105 ALA B CA 1
ATOM 2300 C C . ALA B 1 105 ? -12.039 -2.148 15 1 98.62 105 ALA B C 1
ATOM 2302 O O . ALA B 1 105 ? -12.266 -2.943 14.086 1 98.62 105 ALA B O 1
ATOM 2303 N N . GLY B 1 106 ? -12.938 -1.524 15.648 1 98.31 106 GLY B N 1
ATOM 2304 C CA . GLY B 1 106 ? -14.328 -1.68 15.273 1 98.31 106 GLY B CA 1
ATOM 2305 C C . GLY B 1 106 ? -14.617 -1.226 13.852 1 98.31 106 GLY B C 1
ATOM 2306 O O . GLY B 1 106 ? -15.258 -1.944 13.086 1 98.31 106 GLY B O 1
ATOM 2307 N N . ALA B 1 107 ? -14.172 -0.042 13.523 1 98.12 107 ALA B N 1
ATOM 2308 C CA . ALA B 1 107 ? -14.391 0.496 12.188 1 98.12 107 ALA B CA 1
ATOM 2309 C C . ALA B 1 107 ? -13.758 -0.397 11.125 1 98.12 107 ALA B C 1
ATOM 2311 O O . ALA B 1 107 ? -14.383 -0.716 10.109 1 98.12 107 ALA B O 1
ATOM 2312 N N . GLY B 1 108 ? -12.5 -0.802 11.375 1 98.62 108 GLY B N 1
ATOM 2313 C CA . GLY B 1 108 ? -11.789 -1.649 10.43 1 98.62 108 GLY B CA 1
ATOM 2314 C C . GLY B 1 108 ? -12.461 -2.992 10.219 1 98.62 108 GLY B C 1
ATOM 2315 O O . GLY B 1 108 ? -12.594 -3.449 9.078 1 98.62 108 GLY B O 1
ATOM 2316 N N . THR B 1 109 ? -12.875 -3.617 11.305 1 98.75 109 THR B N 1
ATOM 2317 C CA . THR B 1 109 ? -13.516 -4.922 11.219 1 98.75 109 THR B CA 1
ATOM 2318 C C . THR B 1 109 ? -14.789 -4.84 10.375 1 98.75 109 THR B C 1
ATOM 2320 O O . THR B 1 109 ? -15.008 -5.668 9.484 1 98.75 109 THR B O 1
ATOM 2323 N N . PHE B 1 110 ? -15.539 -3.846 10.641 1 98.69 110 PHE B N 1
ATOM 2324 C CA . PHE B 1 110 ? -16.812 -3.705 9.938 1 98.69 110 PHE B CA 1
ATOM 2325 C C . PHE B 1 110 ? -16.578 -3.438 8.453 1 98.69 110 PHE B C 1
ATOM 2327 O O . PHE B 1 110 ? -17.188 -4.082 7.602 1 98.69 110 PHE B O 1
ATOM 2334 N N . MET B 1 111 ? -15.742 -2.518 8.141 1 98.56 111 MET B N 1
ATOM 2335 C CA . MET B 1 111 ? -15.484 -2.17 6.742 1 98.56 111 MET B CA 1
ATOM 2336 C C . MET B 1 111 ? -14.852 -3.338 5.996 1 98.56 111 MET B C 1
ATOM 2338 O O . MET B 1 111 ? -15.227 -3.633 4.863 1 98.56 111 MET B O 1
ATOM 2342 N N . GLY B 1 112 ? -13.891 -4.023 6.66 1 98.81 112 GLY B N 1
ATOM 2343 C CA . GLY B 1 112 ? -13.289 -5.199 6.059 1 98.81 112 GLY B CA 1
ATOM 2344 C C . GLY B 1 112 ? -14.273 -6.324 5.82 1 98.81 112 GLY B C 1
ATOM 2345 O O . GLY B 1 112 ? -14.211 -7.016 4.805 1 98.81 112 GLY B O 1
ATOM 2346 N N . ALA B 1 113 ? -15.195 -6.516 6.777 1 98.81 113 ALA B N 1
ATOM 2347 C CA . ALA B 1 113 ? -16.203 -7.562 6.648 1 98.81 113 ALA B CA 1
ATOM 2348 C C . ALA B 1 113 ? -17.125 -7.293 5.465 1 98.81 113 ALA B C 1
ATOM 2350 O O . ALA B 1 113 ? -17.453 -8.211 4.707 1 98.81 113 ALA B O 1
ATOM 2351 N N . MET B 1 114 ? -17.516 -6.086 5.328 1 98.69 114 MET B N 1
ATOM 2352 C CA . MET B 1 114 ? -18.375 -5.719 4.215 1 98.69 114 MET B CA 1
ATOM 2353 C C . MET B 1 114 ? -17.688 -5.961 2.877 1 98.69 114 MET B C 1
ATOM 2355 O O . MET B 1 114 ? -18.281 -6.516 1.953 1 98.69 114 MET B O 1
ATOM 2359 N N . LEU B 1 115 ? -16.484 -5.59 2.756 1 98.75 115 LEU B N 1
ATOM 2360 C CA . LEU B 1 115 ? -15.742 -5.777 1.517 1 98.75 115 LEU B CA 1
ATOM 2361 C C . LEU B 1 115 ? -15.477 -7.258 1.261 1 98.75 115 LEU B C 1
ATOM 2363 O O . LEU B 1 115 ? -15.547 -7.719 0.119 1 98.75 115 LEU B O 1
ATOM 2367 N N . GLY B 1 116 ? -15.047 -7.969 2.375 1 98.75 116 GLY B N 1
ATOM 2368 C CA . GLY B 1 116 ? -14.852 -9.398 2.236 1 98.75 116 GLY B CA 1
ATOM 2369 C C . GLY B 1 116 ? -16.078 -10.133 1.74 1 98.75 116 GLY B C 1
ATOM 2370 O O . GLY B 1 116 ? -15.992 -11.016 0.892 1 98.75 116 GLY B O 1
ATOM 2371 N N . LEU B 1 117 ? -17.234 -9.742 2.213 1 98.56 117 LEU B N 1
ATOM 2372 C CA . LEU B 1 117 ? -18.5 -10.336 1.776 1 98.56 117 LEU B CA 1
ATOM 2373 C C . LEU B 1 117 ? -18.766 -10.016 0.309 1 98.56 117 LEU B C 1
ATOM 2375 O O . LEU B 1 117 ? -19.344 -10.836 -0.411 1 98.56 117 LEU B O 1
ATOM 2379 N N . MET B 1 118 ? -18.391 -8.859 -0.137 1 98.06 118 MET B N 1
ATOM 2380 C CA . MET B 1 118 ? -18.531 -8.516 -1.55 1 98.06 118 MET B CA 1
ATOM 2381 C C . MET B 1 118 ? -17.719 -9.461 -2.424 1 98.06 118 MET B C 1
ATOM 2383 O O . MET B 1 118 ? -18.188 -9.93 -3.457 1 98.06 118 MET B O 1
ATOM 2387 N N . ILE B 1 119 ? -16.5 -9.734 -1.994 1 98.06 119 ILE B N 1
ATOM 2388 C CA . ILE B 1 119 ? -15.641 -10.625 -2.766 1 98.06 119 ILE B CA 1
ATOM 2389 C C . ILE B 1 119 ? -16.219 -12.039 -2.754 1 98.06 119 ILE B C 1
ATOM 2391 O O . ILE B 1 119 ? -16.188 -12.734 -3.77 1 98.06 119 ILE B O 1
ATOM 2395 N N . LEU B 1 120 ? -16.703 -12.5 -1.56 1 98.06 120 LEU B N 1
ATOM 2396 C CA . LEU B 1 120 ? -17.344 -13.805 -1.492 1 98.06 120 LEU B CA 1
ATOM 2397 C C . LEU B 1 120 ? -18.547 -13.867 -2.434 1 98.06 120 LEU B C 1
ATOM 2399 O O . LEU B 1 120 ? -18.75 -14.859 -3.127 1 98.06 120 LEU B O 1
ATOM 2403 N N . GLY B 1 121 ? -19.312 -12.812 -2.443 1 97.12 121 GLY B N 1
ATOM 2404 C CA . GLY B 1 121 ? -20.422 -12.734 -3.379 1 97.12 121 GLY B CA 1
ATOM 2405 C C . GLY B 1 121 ? -19.984 -12.82 -4.828 1 97.12 121 GLY B C 1
ATOM 2406 O O . GLY B 1 121 ? -20.594 -13.539 -5.625 1 97.12 121 GLY B O 1
ATOM 2407 N N . PHE B 1 122 ? -18.922 -12.102 -5.148 1 94.5 122 PHE B N 1
ATOM 2408 C CA . PHE B 1 122 ? -18.375 -12.133 -6.5 1 94.5 122 PHE B CA 1
ATOM 2409 C C . PHE B 1 122 ? -17.922 -13.539 -6.875 1 94.5 122 PHE B C 1
ATOM 2411 O O . PHE B 1 122 ? -18 -13.938 -8.039 1 94.5 122 PHE B O 1
ATOM 2418 N N . SER B 1 123 ? -17.406 -14.258 -5.891 1 94.88 123 SER B N 1
ATOM 2419 C CA . SER B 1 123 ? -16.875 -15.594 -6.168 1 94.88 123 SER B CA 1
ATOM 2420 C C . SER B 1 123 ? -17.984 -16.547 -6.594 1 94.88 123 SER B C 1
ATOM 2422 O O . SER B 1 123 ? -17.719 -17.562 -7.246 1 94.88 123 SER B O 1
ATOM 2424 N N . PHE B 1 124 ? -19.281 -16.219 -6.273 1 94.81 124 PHE B N 1
ATOM 2425 C CA . PHE B 1 124 ? -20.406 -17.047 -6.711 1 94.81 124 PHE B CA 1
ATOM 2426 C C . PHE B 1 124 ? -20.812 -16.688 -8.141 1 94.81 124 PHE B C 1
ATOM 2428 O O . PHE B 1 124 ? -21.5 -17.469 -8.805 1 94.81 124 PHE B O 1
ATOM 2435 N N . LEU B 1 125 ? -20.281 -15.602 -8.617 1 91.75 125 LEU B N 1
ATOM 2436 C CA . LEU B 1 125 ? -20.766 -15.094 -9.898 1 91.75 125 LEU B CA 1
ATOM 2437 C C . LEU B 1 125 ? -19.672 -15.156 -10.953 1 91.75 125 LEU B C 1
ATOM 2439 O O . LEU B 1 125 ? -19.953 -15.164 -12.156 1 91.75 125 LEU B O 1
ATOM 2443 N N . TRP B 1 126 ? -18.469 -15.047 -10.547 1 85.5 126 TRP B N 1
ATOM 2444 C CA . TRP B 1 126 ? -17.312 -15.023 -11.438 1 85.5 126 TRP B CA 1
ATOM 2445 C C . TRP B 1 126 ? -16.578 -16.359 -11.414 1 85.5 126 TRP B C 1
ATOM 2447 O O . TRP B 1 126 ? -16.016 -16.734 -10.391 1 85.5 126 TRP B O 1
ATOM 2457 N N . ASP B 1 127 ? -16.469 -17.047 -12.477 1 85.75 127 ASP B N 1
ATOM 2458 C CA . ASP B 1 127 ? -15.969 -18.406 -12.562 1 85.75 127 ASP B CA 1
ATOM 2459 C C . ASP B 1 127 ? -14.461 -18.453 -12.344 1 85.75 127 ASP B C 1
ATOM 2461 O O . ASP B 1 127 ? -13.914 -19.5 -11.961 1 85.75 127 ASP B O 1
ATOM 2465 N N . SER B 1 128 ? -13.836 -17.344 -12.484 1 85.62 128 SER B N 1
ATOM 2466 C CA . SER B 1 128 ? -12.375 -17.344 -12.391 1 85.62 128 SER B CA 1
ATOM 2467 C C . SER B 1 128 ? -11.914 -17.406 -10.938 1 85.62 128 SER B C 1
ATOM 2469 O O . SER B 1 128 ? -10.727 -17.578 -10.664 1 85.62 128 SER B O 1
ATOM 2471 N N . ILE B 1 129 ? -12.844 -17.266 -10.008 1 89.25 129 ILE B N 1
ATOM 2472 C CA . ILE B 1 129 ? -12.523 -17.312 -8.586 1 89.25 129 ILE B CA 1
ATOM 2473 C C . ILE B 1 129 ? -13.328 -18.422 -7.906 1 89.25 129 ILE B C 1
ATOM 2475 O O . ILE B 1 129 ? -14.562 -18.391 -7.922 1 89.25 129 ILE B O 1
ATOM 2479 N N . SER B 1 130 ? -12.656 -19.406 -7.352 1 94.44 130 SER B N 1
ATOM 2480 C CA . SER B 1 130 ? -13.359 -20.453 -6.629 1 94.44 130 SER B CA 1
ATOM 2481 C C . SER B 1 130 ? -14.016 -19.922 -5.363 1 94.44 130 SER B C 1
ATOM 2483 O O . SER B 1 130 ? -13.531 -18.953 -4.77 1 94.44 130 SER B O 1
ATOM 2485 N N . THR B 1 131 ? -15.047 -20.547 -4.961 1 95.62 131 THR B N 1
ATOM 2486 C CA . THR B 1 131 ? -15.742 -20.141 -3.746 1 95.62 131 THR B CA 1
ATOM 2487 C C . THR B 1 131 ? -14.844 -20.297 -2.523 1 95.62 131 THR B C 1
ATOM 2489 O O . THR B 1 131 ? -14.969 -19.547 -1.553 1 95.62 131 THR B O 1
ATOM 2492 N N . GLN B 1 132 ? -13.945 -21.219 -2.637 1 96.5 132 GLN B N 1
ATOM 2493 C CA . GLN B 1 132 ? -13.008 -21.438 -1.538 1 96.5 132 GLN B CA 1
ATOM 2494 C C . GLN B 1 132 ? -12.078 -20.234 -1.379 1 96.5 132 GLN B C 1
ATOM 2496 O O . GLN B 1 132 ? -11.836 -19.766 -0.26 1 96.5 132 GLN B O 1
ATOM 2501 N N . VAL B 1 133 ? -11.609 -19.766 -2.492 1 97.19 133 VAL B N 1
ATOM 2502 C CA . VAL B 1 133 ? -10.734 -18.609 -2.455 1 97.19 133 VAL B CA 1
ATOM 2503 C C . VAL B 1 133 ? -11.531 -17.375 -2.012 1 97.19 133 VAL B C 1
ATOM 2505 O O . VAL B 1 133 ? -11.031 -16.562 -1.236 1 97.19 133 VAL B O 1
ATOM 2508 N N . GLY B 1 134 ? -12.758 -17.266 -2.496 1 97.88 134 GLY B N 1
ATOM 2509 C CA . GLY B 1 134 ? -13.633 -16.203 -2.025 1 97.88 134 GLY B CA 1
ATOM 2510 C C . GLY B 1 134 ? -13.82 -16.219 -0.521 1 97.88 134 GLY B C 1
ATOM 2511 O O . GLY B 1 134 ? -13.82 -15.156 0.115 1 97.88 134 GLY B O 1
ATOM 2512 N N . LEU B 1 135 ? -14 -17.391 0.033 1 98.5 135 LEU B N 1
ATOM 2513 C CA . LEU B 1 135 ? -14.172 -17.531 1.474 1 98.5 135 LEU B CA 1
ATOM 2514 C C . LEU B 1 135 ? -12.906 -17.141 2.219 1 98.5 135 LEU B C 1
ATOM 2516 O O . LEU B 1 135 ? -12.969 -16.516 3.273 1 98.5 135 LEU B O 1
ATOM 2520 N N . VAL B 1 136 ? -11.742 -17.531 1.696 1 98.69 136 VAL B N 1
ATOM 2521 C CA . VAL B 1 136 ? -10.469 -17.156 2.287 1 98.69 136 VAL B CA 1
ATOM 2522 C C . VAL B 1 136 ? -10.367 -15.641 2.375 1 98.69 136 VAL B C 1
ATOM 2524 O O . VAL B 1 136 ? -9.992 -15.094 3.418 1 98.69 136 VAL B O 1
ATOM 2527 N N . VAL B 1 137 ? -10.727 -14.938 1.314 1 98.69 137 VAL B N 1
ATOM 2528 C CA . VAL B 1 137 ? -10.648 -13.484 1.267 1 98.69 137 VAL B CA 1
ATOM 2529 C C . VAL B 1 137 ? -11.656 -12.883 2.244 1 98.69 137 VAL B C 1
ATOM 2531 O O . VAL B 1 137 ? -11.336 -11.938 2.975 1 98.69 137 VAL B O 1
ATOM 2534 N N . ALA B 1 138 ? -12.836 -13.43 2.314 1 98.81 138 ALA B N 1
ATOM 2535 C CA . ALA B 1 138 ? -13.906 -12.906 3.16 1 98.81 138 ALA B CA 1
ATOM 2536 C C . ALA B 1 138 ? -13.531 -12.992 4.637 1 98.81 138 ALA B C 1
ATOM 2538 O O . ALA B 1 138 ? -13.906 -12.125 5.43 1 98.81 138 ALA B O 1
ATOM 2539 N N . ILE B 1 139 ? -12.805 -13.992 4.988 1 98.88 139 ILE B N 1
ATOM 2540 C CA . ILE B 1 139 ? -12.391 -14.172 6.379 1 98.88 139 ILE B CA 1
ATOM 2541 C C . ILE B 1 139 ? -11.156 -13.32 6.664 1 98.88 139 ILE B C 1
ATOM 2543 O O . ILE B 1 139 ? -11.023 -12.742 7.746 1 98.88 139 ILE B O 1
ATOM 2547 N N . SER B 1 140 ? -10.234 -13.219 5.727 1 98.94 140 SER B N 1
ATOM 2548 C CA . SER B 1 140 ? -8.961 -12.531 5.91 1 98.94 140 SER B CA 1
ATOM 2549 C C . SER B 1 140 ? -9.156 -11.016 5.973 1 98.94 140 SER B C 1
ATOM 2551 O O . SER B 1 140 ? -8.484 -10.328 6.742 1 98.94 140 SER B O 1
ATOM 2553 N N . LEU B 1 141 ? -10.109 -10.484 5.168 1 98.88 141 LEU B N 1
ATOM 2554 C CA . LEU B 1 141 ? -10.211 -9.039 4.977 1 98.88 141 LEU B CA 1
ATOM 2555 C C . LEU B 1 141 ? -10.602 -8.344 6.277 1 98.88 141 LEU B C 1
ATOM 2557 O O . LEU B 1 141 ? -9.992 -7.34 6.652 1 98.88 141 LEU B O 1
ATOM 2561 N N . PRO B 1 142 ? -11.602 -8.812 7.02 1 98.88 142 PRO B N 1
ATOM 2562 C CA . PRO B 1 142 ? -11.922 -8.125 8.273 1 98.88 142 PRO B CA 1
ATOM 2563 C C . PRO B 1 142 ? -10.781 -8.172 9.281 1 98.88 142 PRO B C 1
ATOM 2565 O O . PRO B 1 142 ? -10.594 -7.227 10.047 1 98.88 142 PRO B O 1
ATOM 2568 N N . LEU B 1 143 ? -9.992 -9.25 9.289 1 98.94 143 LEU B N 1
ATOM 2569 C CA . LEU B 1 143 ? -8.875 -9.367 10.219 1 98.94 143 LEU B CA 1
ATOM 2570 C C . LEU B 1 143 ? -7.742 -8.43 9.828 1 98.94 143 LEU B C 1
ATOM 2572 O O . LEU B 1 143 ? -7.18 -7.738 10.68 1 98.94 143 LEU B O 1
ATOM 2576 N N . VAL B 1 144 ? -7.402 -8.406 8.547 1 98.88 144 VAL B N 1
ATOM 2577 C CA . VAL B 1 144 ? -6.348 -7.523 8.055 1 98.88 144 VAL B CA 1
ATOM 2578 C C . VAL B 1 144 ? -6.777 -6.066 8.211 1 98.88 144 VAL B C 1
ATOM 2580 O O . VAL B 1 144 ? -5.973 -5.207 8.578 1 98.88 144 VAL B O 1
ATOM 2583 N N . SER B 1 145 ? -8.039 -5.797 7.941 1 98.88 145 SER B N 1
ATOM 2584 C CA . SER B 1 145 ? -8.578 -4.445 8.062 1 98.88 145 SER B CA 1
ATOM 2585 C C . SER B 1 145 ? -8.539 -3.965 9.508 1 98.88 145 SER B C 1
ATOM 2587 O O . SER B 1 145 ? -8.172 -2.818 9.773 1 98.88 145 SER B O 1
ATOM 2589 N N . LEU B 1 146 ? -8.984 -4.789 10.391 1 98.88 146 LEU B N 1
ATOM 2590 C CA . LEU B 1 146 ? -8.883 -4.488 11.812 1 98.88 146 LEU B CA 1
ATOM 2591 C C . LEU B 1 146 ? -7.449 -4.145 12.203 1 98.88 146 LEU B C 1
ATOM 2593 O O . LEU B 1 146 ? -7.203 -3.115 12.828 1 98.88 146 LEU B O 1
ATOM 2597 N N . TRP B 1 147 ? -6.551 -4.977 11.836 1 98.88 147 TRP B N 1
ATOM 2598 C CA . TRP B 1 147 ? -5.137 -4.832 12.172 1 98.88 147 TRP B CA 1
ATOM 2599 C C . TRP B 1 147 ? -4.566 -3.551 11.57 1 98.88 147 TRP B C 1
ATOM 2601 O O . TRP B 1 147 ? -3.871 -2.793 12.25 1 98.88 147 TRP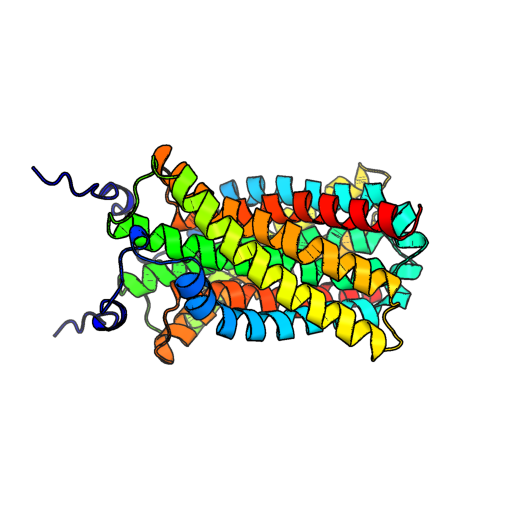 B O 1
ATOM 2611 N N . ALA B 1 148 ? -4.867 -3.289 10.305 1 98.81 148 ALA B N 1
ATOM 2612 C CA . ALA B 1 148 ? -4.383 -2.104 9.602 1 98.81 148 ALA B CA 1
ATOM 2613 C C . ALA B 1 148 ? -4.914 -0.827 10.242 1 98.81 148 ALA B C 1
ATOM 2615 O O . ALA B 1 148 ? -4.176 0.148 10.406 1 98.81 148 ALA B O 1
ATOM 2616 N N . ASN B 1 149 ? -6.211 -0.814 10.578 1 98.69 149 ASN B N 1
ATOM 2617 C CA . ASN B 1 149 ? -6.805 0.352 11.227 1 98.69 149 ASN B CA 1
ATOM 2618 C C . ASN B 1 149 ? -6.184 0.617 12.594 1 98.69 149 ASN B C 1
ATOM 2620 O O . ASN B 1 149 ? -5.918 1.767 12.945 1 98.69 149 ASN B O 1
ATOM 2624 N N . VAL B 1 150 ? -5.949 -0.428 13.297 1 98.75 150 VAL B N 1
ATOM 2625 C CA . VAL B 1 150 ? -5.34 -0.28 14.617 1 98.75 150 VAL B CA 1
ATOM 2626 C C . VAL B 1 150 ? -3.941 0.317 14.469 1 98.75 150 VAL B C 1
ATOM 2628 O O . VAL B 1 150 ? -3.611 1.304 15.133 1 98.75 150 VAL B O 1
ATOM 2631 N N . LEU B 1 151 ? -3.133 -0.21 13.648 1 98.62 151 LEU B N 1
ATOM 2632 C CA . LEU B 1 151 ? -1.782 0.305 13.445 1 98.62 151 LEU B CA 1
ATOM 2633 C C . LEU B 1 151 ? -1.818 1.718 12.875 1 98.62 151 LEU B C 1
ATOM 2635 O O . LEU B 1 151 ? -0.999 2.562 13.242 1 98.62 151 LEU B O 1
ATOM 2639 N N . GLY B 1 152 ? -2.787 1.934 11.945 1 97.56 152 GLY B N 1
ATOM 2640 C CA . GLY B 1 152 ? -2.963 3.262 11.383 1 97.56 152 GLY B CA 1
ATOM 2641 C C . GLY B 1 152 ? -3.293 4.316 12.422 1 97.56 152 GLY B C 1
ATOM 2642 O O . GLY B 1 152 ? -2.92 5.48 12.273 1 97.56 152 GLY B O 1
ATOM 2643 N N . GLY B 1 153 ? -3.99 3.926 13.414 1 97.44 153 GLY B N 1
ATOM 2644 C CA . GLY B 1 153 ? -4.344 4.84 14.484 1 97.44 153 GLY B CA 1
ATOM 2645 C C . GLY B 1 153 ? -3.26 4.98 15.539 1 97.44 153 GLY B C 1
ATOM 2646 O O . GLY B 1 153 ? -3.027 6.074 16.062 1 97.44 153 GLY B O 1
ATOM 2647 N N . VAL B 1 154 ? -2.559 3.955 15.797 1 97.69 154 VAL B N 1
ATOM 2648 C CA . VAL B 1 154 ? -1.635 3.922 16.922 1 97.69 154 VAL B CA 1
ATOM 2649 C C . VAL B 1 154 ? -0.275 4.469 16.5 1 97.69 154 VAL B C 1
ATOM 2651 O O . VAL B 1 154 ? 0.414 5.121 17.281 1 97.69 154 VAL B O 1
ATOM 2654 N N . PHE B 1 155 ? 0.142 4.289 15.305 1 97.56 155 PHE B N 1
ATOM 2655 C CA . PHE B 1 155 ? 1.494 4.629 14.883 1 97.56 155 PHE B CA 1
ATOM 2656 C C . PHE B 1 155 ? 1.701 6.141 14.898 1 97.56 155 PHE B C 1
ATOM 2658 O O . PHE B 1 155 ? 2.773 6.621 15.273 1 97.56 155 PHE B O 1
ATOM 2665 N N . PRO B 1 156 ? 0.682 6.918 14.5 1 96.06 156 PRO B N 1
ATOM 2666 C CA . PRO B 1 156 ? 0.888 8.359 14.656 1 96.06 156 PRO B CA 1
ATOM 2667 C C . PRO B 1 156 ? 1.11 8.773 16.109 1 96.06 156 PRO B C 1
ATOM 2669 O O . PRO B 1 156 ? 1.896 9.68 16.375 1 96.06 156 PRO B O 1
ATOM 2672 N N . LEU B 1 157 ? 0.443 8.133 17.031 1 96.56 157 LEU B N 1
ATOM 2673 C CA . LEU B 1 157 ? 0.614 8.422 18.438 1 96.56 157 LEU B CA 1
ATOM 2674 C C . LEU B 1 157 ? 2.014 8.039 18.906 1 96.56 157 LEU B C 1
ATOM 2676 O O . LEU B 1 157 ? 2.662 8.797 19.641 1 96.56 157 LEU B O 1
ATOM 2680 N N . LEU B 1 158 ? 2.416 6.883 18.469 1 95.56 158 LEU B N 1
ATOM 2681 C CA . LEU B 1 158 ? 3.752 6.422 18.828 1 95.56 158 LEU B CA 1
ATOM 2682 C C . LEU B 1 158 ? 4.82 7.32 18.219 1 95.56 158 LEU B C 1
ATOM 2684 O O . LEU B 1 158 ? 5.82 7.633 18.875 1 95.56 158 LEU B O 1
ATOM 2688 N N . SER B 1 159 ? 4.648 7.629 16.969 1 93.12 159 SER B N 1
ATOM 2689 C CA . SER B 1 159 ? 5.582 8.531 16.297 1 93.12 159 SER B CA 1
ATOM 2690 C C . SER B 1 159 ? 5.703 9.852 17.047 1 93.12 159 SER B C 1
ATOM 2692 O O . SER B 1 159 ? 6.812 10.352 17.266 1 93.12 159 SER B O 1
ATOM 2694 N N . ALA B 1 160 ? 4.578 10.43 17.453 1 92.25 160 ALA B N 1
ATOM 2695 C CA . ALA B 1 160 ? 4.562 11.68 18.203 1 92.25 160 ALA B CA 1
ATOM 2696 C C . ALA B 1 160 ? 5.238 11.508 19.562 1 92.25 160 ALA B C 1
ATOM 2698 O O . ALA B 1 160 ? 5.98 12.383 20 1 92.25 160 ALA B O 1
ATOM 2699 N N . ARG B 1 161 ? 4.977 10.445 20.203 1 93.25 161 ARG B N 1
ATOM 2700 C CA . ARG B 1 161 ? 5.539 10.156 21.516 1 93.25 161 ARG B CA 1
ATOM 2701 C C . ARG B 1 161 ? 7.062 10.117 21.453 1 93.25 161 ARG B C 1
ATOM 2703 O O . ARG B 1 161 ? 7.734 10.531 22.406 1 93.25 161 ARG B O 1
ATOM 2710 N N . PHE B 1 162 ? 7.617 9.625 20.344 1 93.12 162 PHE B N 1
ATOM 2711 C CA . PHE B 1 162 ? 9.062 9.453 20.234 1 93.12 162 PHE B CA 1
ATOM 2712 C C . PHE B 1 162 ? 9.695 10.648 19.531 1 93.12 162 PHE B C 1
ATOM 2714 O O . PHE B 1 162 ? 10.883 10.617 19.203 1 93.12 162 PHE B O 1
ATOM 2721 N N . GLY B 1 163 ? 8.953 11.609 19.188 1 89.75 163 GLY B N 1
ATOM 2722 C CA . GLY B 1 163 ? 9.469 12.875 18.688 1 89.75 163 GLY B CA 1
ATOM 2723 C C . GLY B 1 163 ? 9.672 12.898 17.188 1 89.75 163 GLY B C 1
ATOM 2724 O O . GLY B 1 163 ? 10.406 13.734 16.672 1 89.75 163 GLY B O 1
ATOM 2725 N N . PHE B 1 164 ? 9.094 11.93 16.469 1 86.44 164 PHE B N 1
ATOM 2726 C CA . PHE B 1 164 ? 9.148 11.938 15.008 1 86.44 164 PHE B CA 1
ATOM 2727 C C . PHE B 1 164 ? 7.977 12.719 14.422 1 86.44 164 PHE B C 1
ATOM 2729 O O . PHE B 1 164 ? 7.051 13.086 15.148 1 86.44 164 PHE B O 1
ATOM 2736 N N . ASN B 1 165 ? 8.141 13.047 13.102 1 85.06 165 ASN B N 1
ATOM 2737 C CA . ASN B 1 165 ? 7.02 13.633 12.375 1 85.06 165 ASN B CA 1
ATOM 2738 C C . ASN B 1 165 ? 6.035 12.57 11.898 1 85.06 165 ASN B C 1
ATOM 2740 O O . ASN B 1 165 ? 6.301 11.867 10.922 1 85.06 165 ASN B O 1
ATOM 2744 N N . PRO B 1 166 ? 4.875 12.477 12.492 1 89.5 166 PRO B N 1
ATOM 2745 C CA . PRO B 1 166 ? 3.943 11.398 12.156 1 89.5 166 PRO B CA 1
ATOM 2746 C C . PRO B 1 166 ? 3.504 11.438 10.695 1 89.5 166 PRO B C 1
ATOM 2748 O O . PRO B 1 166 ? 3.225 10.391 10.102 1 89.5 166 PRO B O 1
ATOM 2751 N N . ALA B 1 167 ? 3.518 12.57 10.078 1 80.56 167 ALA B N 1
ATOM 2752 C CA . ALA B 1 167 ? 3.027 12.727 8.711 1 80.56 167 ALA B CA 1
ATOM 2753 C C . ALA B 1 167 ? 3.939 12.016 7.715 1 80.56 167 ALA B C 1
ATOM 2755 O O . ALA B 1 167 ? 3.498 11.609 6.637 1 80.56 167 ALA B O 1
ATOM 2756 N N . VAL B 1 168 ? 5.133 11.742 8.055 1 80.56 168 VAL B N 1
ATOM 2757 C CA . VAL B 1 168 ? 6.105 11.211 7.113 1 80.56 168 VAL B CA 1
ATOM 2758 C C . VAL B 1 168 ? 6.398 9.742 7.441 1 80.56 168 VAL B C 1
ATOM 2760 O O . VAL B 1 168 ? 6.711 8.953 6.551 1 80.56 168 VAL B O 1
ATOM 2763 N N . THR B 1 169 ? 6.188 9.359 8.641 1 88.12 169 THR B N 1
ATOM 2764 C CA . THR B 1 169 ? 6.723 8.07 9.07 1 88.12 169 THR B CA 1
ATOM 2765 C C . THR B 1 169 ? 5.602 7.062 9.297 1 88.12 169 THR B C 1
ATOM 2767 O O . THR B 1 169 ? 5.762 5.871 9.016 1 88.12 169 THR B O 1
ATOM 2770 N N . SER B 1 170 ? 4.5 7.543 9.719 1 94.12 170 SER B N 1
ATOM 2771 C CA . SER B 1 170 ? 3.521 6.621 10.281 1 94.12 170 SER B CA 1
ATOM 2772 C C . SER B 1 170 ? 2.854 5.789 9.195 1 94.12 170 SER B C 1
ATOM 2774 O O . SER B 1 170 ? 2.693 4.574 9.344 1 94.12 170 SER B O 1
ATOM 2776 N N . ALA B 1 171 ? 2.51 6.461 8.086 1 94.12 171 ALA B N 1
ATOM 2777 C CA . ALA B 1 171 ? 1.771 5.742 7.047 1 94.12 171 ALA B CA 1
ATOM 2778 C C . ALA B 1 171 ? 2.652 4.695 6.371 1 94.12 171 ALA B C 1
ATOM 2780 O O . ALA B 1 171 ? 2.258 3.533 6.242 1 94.12 171 ALA B O 1
ATOM 2781 N N . PRO B 1 172 ? 3.92 5.008 5.93 1 95.44 172 PRO B N 1
ATOM 2782 C CA . PRO B 1 172 ? 4.781 3.99 5.32 1 95.44 172 PRO B CA 1
ATOM 2783 C C . PRO B 1 172 ? 5.105 2.844 6.273 1 95.44 172 PRO B C 1
ATOM 2785 O O . PRO B 1 172 ? 5.152 1.683 5.859 1 95.44 172 PRO B O 1
ATOM 2788 N N . LEU B 1 173 ? 5.301 3.242 7.516 1 96.06 173 LEU B N 1
ATOM 2789 C CA . LEU B 1 173 ? 5.559 2.203 8.508 1 96.06 173 LEU B CA 1
ATOM 2790 C C . LEU B 1 173 ? 4.355 1.277 8.648 1 96.06 173 LEU B C 1
ATOM 2792 O O . LEU B 1 173 ? 4.512 0.054 8.688 1 96.06 173 LEU B O 1
ATOM 2796 N N . MET B 1 174 ? 3.246 1.858 8.789 1 97.44 174 MET B N 1
ATOM 2797 C CA . MET B 1 174 ? 2.008 1.096 8.914 1 97.44 174 MET B CA 1
ATOM 2798 C C . MET B 1 174 ? 1.827 0.148 7.734 1 97.44 174 MET B C 1
ATOM 2800 O O . MET B 1 174 ? 1.591 -1.047 7.922 1 97.44 174 MET B O 1
ATOM 2804 N N . THR B 1 175 ? 1.973 0.62 6.496 1 97.44 175 THR B N 1
ATOM 2805 C CA . THR B 1 175 ? 1.744 -0.22 5.324 1 97.44 175 THR B CA 1
ATOM 2806 C C . THR B 1 175 ? 2.773 -1.345 5.258 1 97.44 175 THR B C 1
ATOM 2808 O O . THR B 1 175 ? 2.441 -2.477 4.902 1 97.44 175 THR B O 1
ATOM 2811 N N . THR B 1 176 ? 3.99 -1.035 5.586 1 97.69 176 THR B N 1
ATOM 2812 C CA . THR B 1 176 ? 5.047 -2.039 5.543 1 97.69 176 THR B CA 1
ATOM 2813 C C . THR B 1 176 ? 4.75 -3.18 6.512 1 97.69 176 THR B C 1
ATOM 2815 O O . THR B 1 176 ? 4.863 -4.352 6.156 1 97.69 176 THR B O 1
ATOM 2818 N N . VAL B 1 177 ? 4.348 -2.842 7.715 1 98.19 177 VAL B N 1
ATOM 2819 C CA . VAL B 1 177 ? 4.027 -3.852 8.719 1 98.19 177 VAL B CA 1
ATOM 2820 C C . VAL B 1 177 ? 2.793 -4.641 8.281 1 98.19 177 VAL B C 1
ATOM 2822 O O . VAL B 1 177 ? 2.764 -5.867 8.398 1 98.19 177 VAL B O 1
ATOM 2825 N N . VAL B 1 178 ? 1.846 -3.975 7.797 1 98.44 178 VAL B N 1
ATOM 2826 C CA . VAL B 1 178 ? 0.599 -4.609 7.383 1 98.44 178 VAL B CA 1
ATOM 2827 C C . VAL B 1 178 ? 0.854 -5.508 6.176 1 98.44 178 VAL B C 1
ATOM 2829 O O . VAL B 1 178 ? 0.253 -6.578 6.051 1 98.44 178 VAL B O 1
ATOM 2832 N N . ASP B 1 179 ? 1.713 -5.125 5.242 1 98.31 179 ASP B N 1
ATOM 2833 C CA . ASP B 1 179 ? 2.004 -5.93 4.062 1 98.31 179 ASP B CA 1
ATOM 2834 C C . ASP B 1 179 ? 2.5 -7.32 4.453 1 98.31 179 ASP B C 1
ATOM 2836 O O . ASP B 1 179 ? 1.995 -8.328 3.957 1 98.31 179 ASP B O 1
ATOM 2840 N N . SER B 1 180 ? 3.463 -7.363 5.367 1 98.06 180 SER B N 1
ATOM 2841 C CA . SER B 1 180 ? 4.016 -8.656 5.766 1 98.06 180 SER B CA 1
ATOM 2842 C C . SER B 1 180 ? 3.057 -9.406 6.68 1 98.06 180 SER B C 1
ATOM 2844 O O . SER B 1 180 ? 2.744 -10.578 6.43 1 98.06 180 SER B O 1
ATOM 2846 N N . SER B 1 181 ? 2.508 -8.758 7.68 1 98.56 181 SER B N 1
ATOM 2847 C CA . SER B 1 181 ? 1.639 -9.43 8.648 1 98.56 181 SER B CA 1
ATOM 2848 C C . SER B 1 181 ? 0.296 -9.789 8.023 1 98.56 181 SER B C 1
ATOM 2850 O O . SER B 1 181 ? -0.284 -10.828 8.344 1 98.56 181 SER B O 1
ATOM 2852 N N . GLY B 1 182 ? -0.197 -8.922 7.164 1 98.56 182 GLY B N 1
ATOM 2853 C CA . GLY B 1 182 ? -1.429 -9.234 6.453 1 98.56 182 GLY B CA 1
ATOM 2854 C C . GLY B 1 182 ? -1.321 -10.469 5.586 1 98.56 182 GLY B C 1
ATOM 2855 O O . GLY B 1 182 ? -2.26 -11.266 5.516 1 98.56 182 GLY B O 1
ATOM 2856 N N . LEU B 1 183 ? -0.187 -10.633 4.965 1 98.56 183 LEU B N 1
ATOM 2857 C CA . LEU B 1 183 ? 0.027 -11.805 4.129 1 98.56 183 LEU B CA 1
ATOM 2858 C C . LEU B 1 183 ? 0.124 -13.07 4.977 1 98.56 183 LEU B C 1
ATOM 2860 O O . LEU B 1 183 ? -0.329 -14.141 4.562 1 98.56 183 LEU B O 1
ATOM 2864 N N . ILE B 1 184 ? 0.719 -12.938 6.137 1 98.69 184 ILE B N 1
ATOM 2865 C CA . ILE B 1 184 ? 0.762 -14.078 7.047 1 98.69 184 ILE B CA 1
ATOM 2866 C C . ILE B 1 184 ? -0.658 -14.492 7.426 1 98.69 184 ILE B C 1
ATOM 2868 O O . ILE B 1 184 ? -1.002 -15.672 7.371 1 98.69 184 ILE B O 1
ATOM 2872 N N . ILE B 1 185 ? -1.487 -13.555 7.773 1 98.75 185 ILE B N 1
ATOM 2873 C CA . ILE B 1 185 ? -2.883 -13.812 8.109 1 98.75 185 ILE B CA 1
ATOM 2874 C C . ILE B 1 185 ? -3.584 -14.477 6.926 1 98.75 185 ILE B C 1
ATOM 2876 O O . ILE B 1 185 ? -4.242 -15.508 7.086 1 98.75 185 ILE B O 1
ATOM 2880 N N . TYR B 1 186 ? -3.424 -13.969 5.789 1 98.75 186 TYR B N 1
ATOM 2881 C 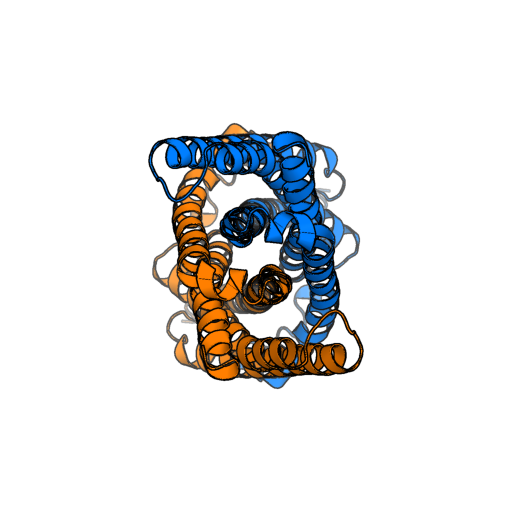CA . TYR B 1 186 ? -4.09 -14.414 4.566 1 98.75 186 TYR B CA 1
ATOM 2882 C C . TYR B 1 186 ? -3.742 -15.859 4.246 1 98.75 186 TYR B C 1
ATOM 2884 O O . TYR B 1 186 ? -4.633 -16.688 4.047 1 98.75 186 TYR B O 1
ATOM 2892 N N . PHE B 1 187 ? -2.439 -16.188 4.242 1 98.5 187 PHE B N 1
ATOM 2893 C CA . PHE B 1 187 ? -2.008 -17.5 3.811 1 98.5 187 PHE B CA 1
ATOM 2894 C C . PHE B 1 187 ? -2.287 -18.547 4.887 1 98.5 187 PHE B C 1
ATOM 2896 O O . PHE B 1 187 ? -2.582 -19.703 4.578 1 98.5 187 PHE B O 1
ATOM 2903 N N . TYR B 1 188 ? -2.248 -18.109 6.148 1 98.44 188 TYR B N 1
ATOM 2904 C CA . TYR B 1 188 ? -2.629 -19.047 7.195 1 98.44 188 TYR B CA 1
ATOM 2905 C C . TYR B 1 188 ? -4.113 -19.375 7.113 1 98.44 188 TYR B C 1
ATOM 2907 O O . TYR B 1 188 ? -4.504 -20.531 7.301 1 98.44 188 TYR B O 1
ATOM 2915 N N . ILE B 1 189 ? -4.926 -18.453 6.871 1 98.69 189 ILE B N 1
ATOM 2916 C CA . ILE B 1 189 ? -6.355 -18.688 6.699 1 98.69 189 ILE B CA 1
ATOM 2917 C C . ILE B 1 189 ? -6.59 -19.578 5.48 1 98.69 189 ILE B C 1
ATOM 2919 O O . ILE B 1 189 ? -7.43 -20.484 5.512 1 98.69 189 ILE B O 1
ATOM 2923 N N . ALA B 1 190 ? -5.836 -19.297 4.41 1 98.38 190 ALA B N 1
ATOM 2924 C CA . ALA B 1 190 ? -5.941 -20.141 3.223 1 98.38 190 ALA B CA 1
ATOM 2925 C C . ALA B 1 190 ? -5.641 -21.594 3.562 1 98.38 190 ALA B C 1
ATOM 2927 O O . ALA B 1 190 ? -6.367 -22.5 3.146 1 98.38 190 ALA B O 1
ATOM 2928 N N . LYS B 1 191 ? -4.605 -21.812 4.375 1 97.94 191 LYS B N 1
ATOM 2929 C CA . LYS B 1 191 ? -4.23 -23.172 4.766 1 97.94 191 LYS B CA 1
ATOM 2930 C C . LYS B 1 191 ? -5.344 -23.828 5.566 1 97.94 191 LYS B C 1
ATOM 2932 O O . LYS B 1 191 ? -5.637 -25.016 5.371 1 97.94 191 LYS B O 1
ATOM 2937 N N . ILE B 1 192 ? -5.965 -23.125 6.438 1 97.75 192 ILE B N 1
ATOM 2938 C CA . ILE B 1 192 ? -7.016 -23.656 7.297 1 97.75 192 ILE B CA 1
ATOM 2939 C C . ILE B 1 192 ? -8.258 -23.969 6.461 1 97.75 192 ILE B C 1
ATOM 2941 O O . ILE B 1 192 ? -8.805 -25.078 6.535 1 97.75 192 ILE B O 1
ATOM 2945 N N . VAL B 1 193 ? -8.641 -23.047 5.637 1 97.69 193 VAL B N 1
ATOM 2946 C CA . VAL B 1 193 ? -9.867 -23.156 4.863 1 97.69 193 VAL B CA 1
ATOM 2947 C C . VAL B 1 193 ? -9.727 -24.25 3.814 1 97.69 193 VAL B C 1
ATOM 2949 O O . VAL B 1 193 ? -10.672 -25 3.553 1 97.69 193 VAL B O 1
ATOM 2952 N N . MET B 1 194 ? -8.547 -24.344 3.283 1 95.75 194 MET B N 1
ATOM 2953 C CA . MET B 1 194 ? -8.344 -25.281 2.189 1 95.75 194 MET B CA 1
ATOM 2954 C C . MET B 1 194 ? -7.758 -26.594 2.705 1 95.75 194 MET B C 1
ATOM 2956 O O . MET B 1 194 ? -7.406 -27.469 1.916 1 95.75 194 MET B O 1
ATOM 2960 N N . LYS B 1 195 ? -7.598 -26.781 3.922 1 94.38 195 LYS B N 1
ATOM 2961 C CA . LYS B 1 195 ? -7.133 -28 4.594 1 94.38 195 LYS B CA 1
ATOM 2962 C C . LYS B 1 195 ? -5.789 -28.453 4.035 1 94.38 195 LYS B C 1
ATOM 2964 O O . LYS B 1 195 ? -5.641 -29.609 3.623 1 94.38 195 LYS B O 1
ATOM 2969 N N . MET B 1 196 ? -4.902 -27.516 3.975 1 91.25 196 MET B N 1
ATOM 2970 C CA . MET B 1 196 ? -3.545 -27.781 3.51 1 91.25 196 MET B CA 1
ATOM 2971 C C . MET B 1 196 ? -2.574 -27.859 4.684 1 91.25 196 MET B C 1
ATOM 2973 O O . MET B 1 196 ? -2.787 -27.219 5.715 1 91.25 196 MET B O 1
#

Secondary structure (DSSP, 8-state):
--------GGGSTT---GGG--HHHHHHHHHHHHHHHHHHHHHHHHHHHHTHHHHHH-GGGGGGHHHHHHHHHHHHHHHHHHHHHHHHTTS--GGGHHHHHHHHHHHHHHHHHHHHHHHHHHHHH-TTS-HHHHHHHHHHHHHHHHHHHHHHHHHHHHHHHTT--HHHHHHHHHHHHHHHHHHHHHHHHHHHHTT-/--------GGGGTT---GGG--HHHHHHHHHHHHHHHHHHHHHHHHHHHHTHHHHHH-GGGGGGHHHHHHHHHHHHHHHHHHHHHHHHTTS--GGGHHHHHHHHHHHHHHHHHHHHHHHHHHHHH-TTS-HHHHHHHHHHHHHHHHHHHHHHHHHHHHHHHTT--HHHHHHHHHHHHHHHHHHHHHHHHHHHHTT-

InterPro domains:
  IPR006667 SLC41A/MgtE, integral membrane domain [PF01769] (65-189)
  IPR036739 SLC41A/MgtE divalent cation transporters, integral membrane domain superfamily [G3DSA:1.10.357.20] (18-194)
  IPR036739 SLC41A/MgtE divalent cation transporters, integral membrane domain superfamily [SSF161093] (22-194)

Nearest PDB structures (foldseek):
  4u9l-assembly1_A  TM=9.400E-01  e=2.182E-08  Thermus thermophilus HB8
  5x9h-assembly1_A  TM=9.034E-01  e=2.006E-07  Thermus thermophilus HB8
  4u9l-assembly1_A  TM=9.401E-01  e=2.450E-08  Thermus thermophilus HB8
  5x9h-assembly1_A  TM=9.037E-01  e=2.041E-07  Thermus thermophilus HB8

Organism: Auxenochlorella protothecoides (NCBI:txid3075)

Radius of gyration: 20.45 Å; Cα contacts (8 Å, |Δi|>4): 608; chains: 2; bounding box: 44×70×56 Å

Foldseek 3Di:
DPPLVPLPCVVVPPPPPPVPADPVNVCVVCVVLVVVLVVLVVLLVVLCVVLVVVCVVPVVLVVCLCVQLVLLLVLLQVLLVVLLVCVNRVVDALVCLVVQLVVLLVVQLVVQLVVLVVQLVVCVVDVSHHNLSSNLSNVLRSVLSSQSSSQSNNQLSVCVVVSHDSVRNRSSVSSSNSSRVSSVSSSVSSCVSVVD/DPPLVPLPCVVVPPPPPPVPADPVNVCVVQVVLVVVLVVLVVLLVVLCVVLVVVCVVPVVLVVCLCVQLVLLLVLLQVLLVVLLVCVNRVVDALVCLVVQLVVLLVVQLVVQLVVLVVQLVVCVVDVSHHNLSSNLSNVLRSVLSSQSSSQSNNQLSVCVVVSHDSVRNRSSVSSSNSSRVSSVSSSVSSCVSVVD

Solvent-accessible surface area (backbone atoms only — not comparable to full-atom values): 19248 Å² total; per-residue (Å²): 134,85,78,68,73,65,72,70,67,74,82,57,62,86,69,62,41,58,72,70,50,47,45,66,54,52,39,65,71,41,47,66,60,49,53,57,43,46,55,38,24,51,48,24,17,50,52,45,52,74,41,41,69,60,37,75,77,36,56,68,60,59,23,46,49,56,29,52,42,47,48,23,35,36,54,9,41,48,32,24,42,53,41,44,50,22,40,72,70,60,52,46,58,57,87,45,44,66,62,46,32,53,42,28,28,52,32,19,28,52,55,18,37,55,52,12,48,50,45,32,54,44,18,78,72,37,87,89,38,50,58,65,57,17,47,35,44,26,60,31,31,16,54,34,22,17,52,19,11,25,41,14,34,38,34,30,30,51,29,47,70,73,70,46,65,32,79,66,47,26,53,45,50,36,36,29,51,36,41,30,54,36,48,52,52,40,54,52,45,38,29,62,77,65,73,101,132,84,77,69,73,67,72,69,67,72,83,55,60,87,68,62,42,58,72,70,49,48,46,67,54,52,39,66,72,42,47,66,60,49,52,56,44,47,54,38,24,50,48,24,18,50,53,46,53,74,41,41,71,59,37,75,77,35,57,67,60,59,22,45,49,58,28,52,41,47,48,22,34,36,52,10,40,48,31,24,43,52,42,46,51,22,40,73,73,60,50,45,59,58,85,44,45,67,62,46,33,54,42,26,29,52,32,18,28,52,54,18,37,56,53,12,47,50,47,33,54,44,18,77,74,37,86,87,38,49,56,66,57,16,48,36,45,27,59,32,32,18,55,35,21,17,52,20,11,24,42,14,34,38,34,31,31,51,29,49,70,73,70,48,64,33,80,67,46,25,54,45,51,34,36,29,53,36,42,32,53,35,48,50,51,39,53,52,44,37,28,62,74,65,70,102